Protein AF-A0A536NMA0-F1 (afdb_monomer_lite)

Secondary structure (DSSP, 8-state):
--HHHHHHHHHHHHHHHHHHHHH-BS-HHHHHHHHHHHTTSHHHHHHHHHHHHHSPBHHHHHHHHHHSS-TTSS--------TTTGGG---HHHHHHHHHT--HHHHHHHHHHHHHHHHHTT-TT---GGGGGSTTHHHHHHHHHHHHHHHHS-TTTTTT--HHHHHHHHHHHHHHHHHHTTS-TTHHHHHHHHHHHHHHHHHHHHHHHHHHHHHHHSTTPPPPP--HHHHHHHHHHHHHHHHHHHHHHHHHH---------------PPP------PPPPP-PPPPPSSSSEEEEEE-TT-TTTTT--EEEETTTEEEEE-S-S-SSS-EEEEEEETTSS-EEEEEEEPSTT----SEEEEEEEEEPTTTSSS-EEEEEETTB--SSEEEEEEEEEEEE-TT--EEEEEEEEEEEESS-TTSPEEEEEEEEE--

Sequence (435 aa):
MDQTLLLGLAALYVSPTVIVLVRRPTMPLLIITLDLLLGWTIAGWAAALVCSIAFPRRRDLRAQALTAADPIASPLATASGDPQSASFLRDPLTVGVLTFLGSAAYYLWWFWQFFKLARRERFPRARSFWWIFVPIYGLAVIYRNFEDLELRLSPQMRGRFSAKTALVLIIAGNLWAGFSARLAEPAAIGFYLIGGAFLGAAIYTVQGAANAYLHAAYPGRKAKSTSLGEVTALVAGMCILFLSVAGATLALNAPHRPVAVTTSTLKTPYPIRPTPTPTPLPSAGPFPVSGNGLRMTSEPGDFIGGGVPRTYDQSTATFRQVFGPVPPEGIDIELGTVQQEDDWDLEFVPPPGQRLHLGTYQIAVGTPLNQDGGAGLAIQGEGRGCDFVSGSFTITRLKFTPAGDLQAFDATFVQRCDYHPDAPALQGQLRFDKP

pLDDT: mean 73.88, std 16.54, range [29.56, 96.75]

Structure (mmCIF, N/CA/C/O backbone):
data_AF-A0A536NMA0-F1
#
_entry.id   AF-A0A536NMA0-F1
#
loop_
_atom_site.group_PDB
_atom_site.id
_atom_site.type_symbol
_atom_site.label_atom_id
_atom_site.label_alt_id
_atom_site.label_comp_id
_atom_site.label_asym_id
_atom_site.label_entity_id
_atom_site.label_seq_id
_atom_site.pdbx_PDB_ins_code
_atom_site.Cartn_x
_atom_site.Cartn_y
_atom_site.Cartn_z
_atom_site.occupancy
_atom_site.B_iso_or_equiv
_atom_site.auth_seq_id
_atom_site.auth_comp_id
_atom_site.auth_asym_id
_atom_site.auth_atom_id
_atom_site.pdbx_PDB_model_num
ATOM 1 N N . MET A 1 1 ? -15.412 1.711 -27.142 1.00 50.94 1 MET A N 1
ATOM 2 C CA . MET A 1 1 ? -16.032 2.351 -25.964 1.00 50.94 1 MET A CA 1
ATOM 3 C C . MET A 1 1 ? -15.023 2.203 -24.842 1.00 50.94 1 MET A C 1
ATOM 5 O O . MET A 1 1 ? -14.662 1.074 -24.547 1.00 50.94 1 MET A O 1
ATOM 9 N N . ASP A 1 2 ? -14.453 3.312 -24.375 1.00 67.62 2 ASP A N 1
ATOM 10 C CA . ASP A 1 2 ? -13.321 3.341 -23.435 1.00 67.62 2 ASP A CA 1
ATOM 11 C C . ASP A 1 2 ? -13.649 2.527 -22.165 1.00 67.62 2 ASP A C 1
ATOM 13 O O . ASP A 1 2 ? -14.754 2.651 -21.631 1.00 67.62 2 ASP A O 1
ATOM 17 N N . GLN A 1 3 ? -12.741 1.661 -21.698 1.00 59.84 3 GLN A N 1
ATOM 18 C CA . GLN A 1 3 ? -12.960 0.828 -20.502 1.00 59.84 3 GLN A CA 1
ATOM 19 C C . GLN A 1 3 ? -13.267 1.689 -19.273 1.00 59.84 3 GLN A C 1
ATOM 21 O O . GLN A 1 3 ? -14.062 1.297 -18.420 1.00 59.84 3 GLN A O 1
ATOM 26 N N . THR A 1 4 ? -12.705 2.896 -19.218 1.00 60.44 4 THR A N 1
ATOM 27 C CA . THR A 1 4 ? -12.995 3.885 -18.175 1.00 60.44 4 THR A CA 1
ATOM 28 C C . THR A 1 4 ? -14.437 4.392 -18.244 1.00 60.44 4 THR A C 1
ATOM 30 O O . THR A 1 4 ? -15.099 4.530 -17.215 1.00 60.44 4 THR A O 1
ATOM 33 N N . LEU A 1 5 ? -14.971 4.583 -19.453 1.00 59.34 5 LEU A N 1
ATOM 34 C CA . LEU A 1 5 ? -16.364 4.953 -19.692 1.00 59.34 5 LEU A CA 1
ATOM 35 C C . LEU A 1 5 ? -17.309 3.795 -19.344 1.00 59.34 5 LEU A C 1
ATOM 37 O O . LEU A 1 5 ? -18.373 4.017 -18.778 1.00 59.34 5 LEU A O 1
ATOM 41 N N . LEU A 1 6 ? -16.911 2.556 -19.640 1.00 65.19 6 LEU A N 1
ATOM 42 C CA . LEU A 1 6 ? -17.692 1.348 -19.360 1.00 65.19 6 LEU A CA 1
ATOM 43 C C . LEU A 1 6 ? -17.751 1.046 -17.854 1.00 65.19 6 LEU A C 1
ATOM 45 O O . LEU A 1 6 ? -18.826 0.773 -17.324 1.00 65.19 6 LEU A O 1
ATOM 49 N N . LEU A 1 7 ? -16.627 1.200 -17.146 1.00 66.25 7 LEU A N 1
ATOM 50 C CA . LEU A 1 7 ? -16.559 1.155 -15.683 1.00 66.25 7 LEU A CA 1
ATOM 51 C C . LEU A 1 7 ? -17.329 2.315 -15.043 1.00 66.25 7 LEU A C 1
ATOM 53 O O . LEU A 1 7 ? -18.027 2.108 -14.053 1.00 66.25 7 LEU A O 1
ATOM 57 N N . GLY A 1 8 ? -17.256 3.514 -15.625 1.00 67.38 8 GLY A N 1
ATOM 58 C CA . GLY A 1 8 ? -18.027 4.677 -15.186 1.00 67.38 8 GLY A CA 1
ATOM 59 C C . GLY A 1 8 ? -19.536 4.466 -15.324 1.00 67.38 8 GLY A C 1
ATOM 60 O O . GLY A 1 8 ? -20.281 4.724 -14.381 1.00 67.38 8 GLY A O 1
ATOM 61 N N . LEU A 1 9 ? -19.989 3.930 -16.460 1.00 68.25 9 LEU A N 1
ATOM 62 C CA . LEU A 1 9 ? -21.394 3.598 -16.712 1.00 68.25 9 LEU A CA 1
ATOM 63 C C . LEU A 1 9 ? -21.876 2.451 -15.818 1.00 68.25 9 LEU A C 1
ATOM 65 O O . LEU A 1 9 ? -22.973 2.538 -15.269 1.00 68.25 9 LEU A O 1
ATOM 69 N N . ALA A 1 10 ? -21.050 1.423 -15.599 1.00 66.50 10 ALA A N 1
ATOM 70 C CA . ALA A 1 10 ? -21.353 0.348 -14.660 1.00 66.50 10 ALA A CA 1
ATOM 71 C C . ALA A 1 10 ? -21.474 0.885 -13.225 1.00 66.50 10 ALA A C 1
ATOM 73 O O . ALA A 1 10 ? -22.466 0.617 -12.553 1.00 66.50 10 ALA A O 1
ATOM 74 N N . ALA A 1 11 ? -20.529 1.711 -12.767 1.00 65.56 11 ALA A N 1
ATOM 75 C CA . ALA A 1 11 ? -20.570 2.328 -11.442 1.00 65.56 11 ALA A CA 1
ATOM 76 C C . ALA A 1 11 ? -21.796 3.241 -11.256 1.00 65.56 11 ALA A C 1
ATOM 78 O O . ALA A 1 11 ? -22.423 3.226 -10.193 1.00 65.56 11 ALA A O 1
ATOM 79 N N . LEU A 1 12 ? -22.174 3.996 -12.292 1.00 67.88 12 LEU A N 1
ATOM 80 C CA . LEU A 1 12 ? -23.376 4.831 -12.292 1.00 67.88 12 LEU A CA 1
ATOM 81 C C . LEU A 1 12 ? -24.657 3.981 -12.235 1.00 67.88 12 LEU A C 1
ATOM 83 O O . LEU A 1 12 ? -25.586 4.323 -11.498 1.00 67.88 12 LEU A O 1
ATOM 87 N N . TYR A 1 13 ? -24.679 2.851 -12.947 1.00 70.50 13 TYR A N 1
ATOM 88 C CA . TYR A 1 13 ? -25.796 1.905 -12.976 1.00 70.50 13 TYR A CA 1
ATOM 89 C C . TYR A 1 13 ? -26.035 1.250 -11.610 1.00 70.50 13 TYR A C 1
ATOM 91 O O . TYR A 1 13 ? -27.168 1.213 -11.147 1.00 70.50 13 TYR A O 1
ATOM 99 N N . VAL A 1 14 ? -24.984 0.810 -10.902 1.00 67.94 14 VAL A N 1
ATOM 100 C CA . VAL A 1 14 ? -25.151 0.171 -9.577 1.00 67.94 14 VAL A CA 1
ATOM 101 C C . VAL A 1 14 ? -25.364 1.188 -8.444 1.00 67.94 14 VAL A C 1
ATOM 103 O O . VAL A 1 14 ? -25.678 0.808 -7.312 1.00 67.94 14 VAL A O 1
ATOM 106 N N . SER A 1 15 ? -25.199 2.489 -8.709 1.00 68.75 15 SER A N 1
ATOM 107 C CA . SER A 1 15 ? -25.247 3.529 -7.675 1.00 68.75 15 SER A CA 1
ATOM 108 C C . SER A 1 15 ? -26.549 3.559 -6.849 1.00 68.75 15 SER A C 1
ATOM 110 O O . SER A 1 15 ? -26.434 3.655 -5.622 1.00 68.75 15 SER A O 1
ATOM 112 N N . PRO A 1 16 ? -27.769 3.379 -7.404 1.00 64.44 16 PRO A N 1
ATOM 113 C CA . PRO A 1 16 ? -28.998 3.361 -6.604 1.00 64.44 16 PRO A CA 1
ATOM 114 C C . PRO A 1 16 ? -29.055 2.142 -5.678 1.00 64.44 16 PRO A C 1
ATOM 116 O O . PRO A 1 16 ? -29.380 2.271 -4.496 1.00 64.44 16 PRO A O 1
ATOM 119 N N . THR A 1 17 ? -28.645 0.971 -6.168 1.00 67.31 17 THR A N 1
ATOM 120 C CA . THR A 1 17 ? -28.539 -0.257 -5.369 1.00 67.31 17 THR A CA 1
ATOM 121 C C . THR A 1 17 ? -27.513 -0.116 -4.235 1.00 67.31 17 THR A C 1
ATOM 123 O O . THR A 1 17 ? -27.789 -0.493 -3.090 1.00 67.31 17 THR A O 1
ATOM 126 N N . VAL A 1 18 ? -26.360 0.510 -4.495 1.00 68.06 18 VAL A N 1
ATOM 127 C CA . VAL A 1 18 ? -25.359 0.828 -3.462 1.00 68.06 18 VAL A CA 1
ATOM 128 C C . VAL A 1 18 ? -25.929 1.807 -2.429 1.00 68.06 18 VAL A C 1
ATOM 130 O O . VAL A 1 18 ? -25.784 1.590 -1.223 1.00 68.06 18 VAL A O 1
ATOM 133 N N . ILE A 1 19 ? -26.649 2.844 -2.866 1.00 66.81 19 ILE A N 1
ATOM 134 C CA . ILE A 1 19 ? -27.315 3.804 -1.975 1.00 66.81 19 ILE A CA 1
ATOM 135 C C . ILE A 1 19 ? -28.362 3.101 -1.098 1.00 66.81 19 ILE A C 1
ATOM 137 O O . ILE A 1 19 ? -28.432 3.380 0.100 1.00 66.81 19 ILE A O 1
ATOM 141 N N . VAL A 1 20 ? -29.131 2.145 -1.628 1.00 67.19 20 VAL A N 1
ATOM 142 C CA . VAL A 1 20 ? -30.102 1.344 -0.858 1.00 67.19 20 VAL A CA 1
ATOM 143 C C . VAL A 1 20 ? -29.409 0.454 0.177 1.00 67.19 20 VAL A C 1
ATOM 145 O O . VAL A 1 20 ? -29.850 0.408 1.330 1.00 67.19 20 VAL A O 1
ATOM 148 N N . LEU A 1 21 ? -28.302 -0.204 -0.186 1.00 65.06 21 LEU A N 1
ATOM 149 C CA . LEU A 1 21 ? -27.505 -1.038 0.726 1.00 65.06 21 LEU A CA 1
ATOM 150 C C . LEU A 1 21 ? -26.920 -0.230 1.894 1.00 65.06 21 LEU A C 1
ATOM 152 O O . LEU A 1 21 ? -26.889 -0.710 3.035 1.00 65.06 21 LEU A O 1
ATOM 156 N N . VAL A 1 22 ? -26.503 1.007 1.620 1.00 66.62 22 VAL A N 1
ATOM 157 C CA . VAL A 1 22 ? -25.946 1.931 2.616 1.00 66.62 22 VAL A CA 1
ATOM 158 C C . VAL A 1 22 ? -27.047 2.565 3.469 1.00 66.62 22 VAL A C 1
ATOM 160 O O . VAL A 1 22 ? -26.927 2.623 4.694 1.00 66.62 22 VAL A O 1
ATOM 163 N N . ARG A 1 23 ? -28.143 3.021 2.854 1.00 69.31 23 ARG A N 1
ATOM 164 C CA . ARG A 1 23 ? -29.204 3.788 3.525 1.00 69.31 23 ARG A CA 1
ATOM 165 C C . ARG A 1 23 ? -30.223 2.911 4.259 1.00 69.31 23 ARG A C 1
ATOM 167 O O . ARG A 1 23 ? -30.818 3.373 5.232 1.00 69.31 23 ARG A O 1
ATOM 174 N N . ARG A 1 24 ? -30.410 1.660 3.823 1.00 62.91 24 ARG A N 1
ATOM 175 C CA . ARG A 1 24 ? -31.355 0.666 4.374 1.00 62.91 24 ARG A CA 1
ATOM 176 C C . ARG A 1 24 ? -32.782 1.214 4.592 1.00 62.91 24 ARG A C 1
ATOM 178 O O . ARG A 1 24 ? -33.235 1.317 5.742 1.00 62.91 24 ARG A O 1
ATOM 185 N N . PRO A 1 25 ? -33.502 1.564 3.510 1.00 67.88 25 PRO A N 1
ATOM 186 C CA . PRO A 1 25 ? -34.903 1.984 3.581 1.00 67.88 25 PRO A CA 1
ATOM 187 C C . PRO A 1 25 ? -35.823 0.847 4.066 1.00 67.88 25 PRO A C 1
ATOM 189 O O . PRO A 1 25 ? -35.421 -0.316 4.172 1.00 67.88 25 PRO A O 1
ATOM 192 N N . THR A 1 26 ? -37.069 1.169 4.412 1.00 65.44 26 THR A N 1
ATOM 193 C CA . THR A 1 26 ? -38.052 0.198 4.931 1.00 65.44 26 THR A CA 1
ATOM 194 C C . THR A 1 26 ? -38.395 -0.915 3.938 1.00 65.44 26 THR A C 1
ATOM 196 O O . THR A 1 26 ? -38.479 -2.073 4.358 1.00 65.44 26 THR A O 1
ATOM 199 N N . MET A 1 27 ? -38.479 -0.596 2.642 1.00 64.75 27 MET A N 1
ATOM 200 C CA . MET A 1 27 ? -38.862 -1.501 1.544 1.00 64.75 27 MET A CA 1
ATOM 201 C C . MET A 1 27 ? -37.699 -1.737 0.548 1.00 64.75 27 MET A C 1
ATOM 203 O O . MET A 1 27 ? -37.787 -1.320 -0.604 1.00 64.75 27 MET A O 1
ATOM 207 N N . PRO A 1 28 ? -36.580 -2.374 0.948 1.00 64.56 28 PRO A N 1
ATOM 208 C CA . PRO A 1 28 ? -35.392 -2.477 0.094 1.00 64.56 28 PRO A CA 1
ATOM 209 C C . PRO A 1 28 ? -35.600 -3.403 -1.113 1.00 64.56 28 PRO A C 1
ATOM 211 O O . PRO A 1 28 ? -35.050 -3.140 -2.175 1.00 64.56 28 PRO A O 1
ATOM 214 N N . LEU A 1 29 ? -36.422 -4.450 -0.970 1.00 73.25 29 LEU A N 1
ATOM 215 C CA . LEU A 1 29 ? -36.702 -5.406 -2.044 1.00 73.25 29 LEU A CA 1
ATOM 216 C C . LEU A 1 29 ? -37.428 -4.745 -3.216 1.00 73.25 29 LEU A C 1
ATOM 218 O O . LEU A 1 29 ? -37.015 -4.935 -4.347 1.00 73.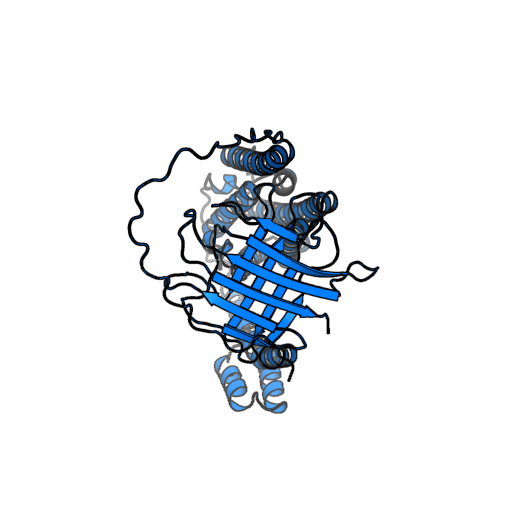25 29 LEU A O 1
ATOM 222 N N . LEU A 1 30 ? -38.426 -3.896 -2.952 1.00 70.94 30 LEU A N 1
ATOM 223 C CA . LEU A 1 30 ? -39.168 -3.191 -3.999 1.00 70.94 30 LEU A CA 1
ATOM 224 C C . LEU A 1 30 ? -38.257 -2.287 -4.841 1.00 70.94 30 LEU A C 1
ATOM 226 O O . LEU A 1 30 ? -38.409 -2.238 -6.054 1.00 70.94 30 LEU A O 1
ATOM 230 N N . ILE A 1 31 ? -37.284 -1.618 -4.215 1.00 63.75 31 ILE A N 1
ATOM 231 C CA . ILE A 1 31 ? -36.343 -0.737 -4.920 1.00 63.75 31 ILE A CA 1
ATOM 232 C C . ILE A 1 31 ? -35.350 -1.558 -5.749 1.00 63.75 31 ILE A C 1
ATOM 234 O O . ILE A 1 31 ? -35.090 -1.204 -6.890 1.00 63.75 31 ILE A O 1
ATOM 238 N N . ILE A 1 32 ? -34.852 -2.678 -5.213 1.00 67.25 32 ILE A N 1
ATOM 239 C CA . ILE A 1 32 ? -33.961 -3.597 -5.941 1.00 67.25 32 ILE A CA 1
ATOM 240 C C . ILE A 1 32 ? -34.687 -4.219 -7.144 1.00 67.25 32 ILE A C 1
ATOM 242 O O . ILE A 1 32 ? -34.118 -4.318 -8.225 1.00 67.25 32 ILE A O 1
ATOM 246 N N . THR A 1 33 ? -35.955 -4.605 -6.986 1.00 69.56 33 THR A N 1
ATOM 247 C CA . THR A 1 33 ? -36.774 -5.143 -8.081 1.00 69.56 33 THR A CA 1
ATOM 248 C C . THR A 1 33 ? -37.081 -4.080 -9.139 1.00 69.56 33 THR A C 1
ATOM 250 O O . THR A 1 33 ? -37.047 -4.384 -10.328 1.00 69.56 33 THR A O 1
ATOM 253 N N . LEU A 1 34 ? -37.328 -2.830 -8.734 1.00 65.25 34 LEU A N 1
ATOM 254 C CA . LEU A 1 34 ? -37.527 -1.707 -9.656 1.00 65.25 34 LEU A CA 1
ATOM 255 C C . LEU A 1 34 ? -36.253 -1.407 -10.468 1.00 65.25 34 LEU A C 1
ATOM 257 O O . LEU A 1 34 ? -36.335 -1.198 -11.675 1.00 65.25 34 LEU A O 1
ATOM 261 N N . ASP A 1 35 ? -35.086 -1.446 -9.819 1.00 62.12 35 ASP A N 1
ATOM 262 C CA . ASP A 1 35 ? -33.768 -1.224 -10.435 1.00 62.12 35 ASP A CA 1
ATOM 263 C C . ASP A 1 35 ? -33.412 -2.352 -11.423 1.00 62.12 35 ASP A C 1
ATOM 265 O O . ASP A 1 35 ? -32.975 -2.095 -12.540 1.00 62.12 35 ASP A O 1
ATOM 269 N N . LEU A 1 36 ? -33.705 -3.610 -11.076 1.00 67.88 36 LEU A N 1
ATOM 270 C CA . LEU A 1 36 ? -33.492 -4.767 -11.958 1.00 67.88 36 LEU A CA 1
ATOM 271 C C . LEU A 1 36 ? -34.402 -4.777 -13.196 1.00 67.88 36 LEU A C 1
ATOM 273 O O . LEU A 1 36 ? -33.966 -5.207 -14.260 1.00 67.88 36 LEU A O 1
ATOM 277 N N . LEU A 1 37 ? -35.659 -4.337 -13.070 1.00 66.00 37 LEU A N 1
ATOM 278 C CA . LEU A 1 37 ? -36.638 -4.402 -14.164 1.00 66.00 37 LEU A CA 1
ATOM 279 C C . LEU A 1 37 ? -36.625 -3.164 -15.070 1.00 66.00 37 LEU A C 1
ATOM 281 O O . LEU A 1 37 ? -36.887 -3.279 -16.268 1.00 66.00 37 LEU A O 1
ATOM 285 N N . LEU A 1 38 ? -36.344 -1.980 -14.516 1.00 65.75 38 LEU A N 1
ATOM 286 C CA . LEU A 1 38 ? -36.470 -0.691 -15.210 1.00 65.75 38 LEU A CA 1
ATOM 287 C C . LEU A 1 38 ? -35.195 0.169 -15.156 1.00 65.75 38 LEU A C 1
ATOM 289 O O . LEU A 1 38 ? -35.182 1.235 -15.772 1.00 65.75 38 LEU A O 1
ATOM 293 N N . GLY A 1 39 ? -34.121 -0.262 -14.481 1.00 58.22 39 GLY A N 1
ATOM 294 C CA . GLY A 1 39 ? -32.878 0.513 -14.300 1.00 58.22 39 GLY A CA 1
ATOM 295 C C . GLY A 1 39 ? -32.086 0.783 -15.583 1.00 58.22 39 GLY A C 1
ATOM 296 O O . GLY A 1 39 ? -31.244 1.675 -15.622 1.00 58.22 39 GLY A O 1
ATOM 297 N N . TRP A 1 40 ? -32.411 0.080 -16.670 1.00 54.75 40 TRP A N 1
ATOM 298 C CA . TRP A 1 40 ? -31.936 0.360 -18.029 1.00 54.75 40 TRP A CA 1
ATOM 299 C C . TRP A 1 40 ? -32.635 1.570 -18.683 1.00 54.75 40 TRP A C 1
ATOM 301 O O . TRP A 1 40 ? -32.259 1.984 -19.778 1.00 54.75 40 TRP A O 1
ATOM 311 N N . THR A 1 41 ? -33.626 2.173 -18.012 1.00 70.50 41 THR A N 1
ATOM 312 C CA . THR A 1 41 ? -34.307 3.404 -18.438 1.00 70.50 41 THR A CA 1
ATOM 313 C C . THR A 1 41 ? -34.049 4.544 -17.450 1.00 70.50 41 THR A C 1
ATOM 315 O O . THR A 1 41 ? -34.066 4.351 -16.234 1.00 70.50 41 THR A O 1
ATOM 318 N N . ILE A 1 42 ? -33.880 5.769 -17.962 1.00 58.91 42 ILE A N 1
ATOM 319 C CA . ILE A 1 42 ? -33.673 6.974 -17.131 1.00 58.91 42 ILE A CA 1
ATOM 320 C C . ILE A 1 42 ? -34.853 7.187 -16.163 1.00 58.91 42 ILE A C 1
ATOM 322 O O . ILE A 1 42 ? -34.659 7.596 -15.019 1.00 58.91 42 ILE A O 1
ATOM 326 N N . ALA A 1 43 ? -36.075 6.852 -16.593 1.00 57.56 43 ALA A N 1
ATOM 327 C CA . ALA A 1 43 ? -37.277 6.942 -15.767 1.00 57.56 43 ALA A CA 1
ATOM 328 C C . ALA A 1 43 ? -37.276 5.933 -14.602 1.00 57.56 43 ALA A C 1
ATOM 330 O O . ALA A 1 43 ? -37.617 6.300 -13.478 1.00 57.56 43 ALA A O 1
ATOM 331 N N . GLY A 1 44 ? -36.849 4.687 -14.842 1.00 60.78 44 GLY A N 1
ATOM 332 C CA . GLY A 1 44 ? -36.711 3.667 -13.798 1.00 60.78 44 GLY A CA 1
ATOM 333 C C . GLY A 1 44 ? -35.617 3.996 -12.787 1.00 60.78 44 GLY A C 1
ATOM 334 O O . GLY A 1 44 ? -35.839 3.884 -11.581 1.00 60.78 44 GLY A O 1
ATOM 335 N N . TRP A 1 45 ? -34.481 4.505 -13.271 1.00 64.88 45 TRP A N 1
ATOM 336 C CA . TRP A 1 45 ? -33.378 4.977 -12.433 1.00 64.88 45 TRP A CA 1
ATOM 337 C C . TRP A 1 45 ? -33.810 6.139 -11.521 1.00 64.88 45 TRP A C 1
ATOM 339 O O . TRP A 1 45 ? -33.587 6.110 -10.308 1.00 64.88 45 TRP A O 1
ATOM 349 N N . ALA A 1 46 ? -34.512 7.135 -12.074 1.00 67.12 46 ALA A N 1
ATOM 350 C CA . ALA A 1 46 ? -35.030 8.266 -11.305 1.00 67.12 46 ALA A CA 1
ATOM 351 C C . ALA A 1 46 ? -36.075 7.830 -10.263 1.00 67.12 46 ALA A C 1
ATOM 353 O O . ALA A 1 46 ? -36.031 8.286 -9.119 1.00 67.12 46 ALA A O 1
ATOM 354 N N . ALA A 1 47 ? -36.976 6.907 -10.617 1.00 65.69 47 ALA A N 1
ATOM 355 C CA . ALA A 1 47 ? -37.971 6.368 -9.694 1.00 65.69 47 ALA A CA 1
ATOM 356 C C . ALA A 1 47 ? -37.324 5.596 -8.528 1.00 65.69 47 ALA A C 1
ATOM 358 O O . ALA A 1 47 ? -37.695 5.811 -7.372 1.00 65.69 47 ALA A O 1
ATOM 359 N N . ALA A 1 48 ? -36.309 4.766 -8.795 1.00 64.00 48 ALA A N 1
ATOM 360 C CA . ALA A 1 48 ? -35.570 4.036 -7.762 1.00 64.00 48 ALA A CA 1
ATOM 361 C C . ALA A 1 48 ? -34.831 4.987 -6.804 1.00 64.00 48 ALA A C 1
ATOM 363 O O . ALA A 1 48 ? -34.877 4.806 -5.580 1.00 64.00 48 ALA A O 1
ATOM 364 N N . LEU A 1 49 ? -34.220 6.049 -7.340 1.00 65.81 49 LEU A N 1
ATOM 365 C CA . LEU A 1 49 ? -33.543 7.073 -6.549 1.00 65.81 49 LEU A CA 1
ATOM 366 C C . LEU A 1 49 ? -34.534 7.831 -5.651 1.00 65.81 49 LEU A C 1
ATOM 368 O O . LEU A 1 49 ? -34.308 7.936 -4.442 1.00 65.81 49 LEU A O 1
ATOM 372 N N . VAL A 1 50 ? -35.657 8.293 -6.211 1.00 71.38 50 VAL A N 1
ATOM 373 C CA . VAL A 1 50 ? -36.714 8.999 -5.468 1.00 71.38 50 VAL A CA 1
ATOM 374 C C . VAL A 1 50 ? -37.298 8.106 -4.376 1.00 71.38 50 VAL A C 1
ATOM 376 O O . VAL A 1 50 ? -37.388 8.539 -3.229 1.00 71.38 50 VAL A O 1
ATOM 379 N N . CYS A 1 51 ? -37.594 6.838 -4.668 1.00 62.38 51 CYS A N 1
ATOM 380 C CA . CYS A 1 51 ? -38.055 5.874 -3.668 1.00 62.38 51 CYS A CA 1
ATOM 381 C C . CYS A 1 51 ? -37.017 5.644 -2.557 1.00 62.38 51 CYS A C 1
ATOM 383 O O . CYS A 1 51 ? -37.370 5.634 -1.376 1.00 62.38 51 CYS A O 1
ATOM 385 N N . SER A 1 52 ? -35.725 5.535 -2.889 1.00 63.53 52 SER A N 1
ATOM 386 C CA . SER A 1 52 ? -34.654 5.393 -1.887 1.00 63.53 52 SER A CA 1
ATOM 387 C C . SER A 1 52 ? -34.561 6.596 -0.939 1.00 63.53 52 SER A C 1
ATOM 389 O O . SER A 1 52 ? -34.138 6.456 0.216 1.00 63.53 52 SER A O 1
ATOM 391 N N . ILE A 1 53 ? -34.976 7.774 -1.418 1.00 68.31 53 ILE A N 1
ATOM 392 C CA . ILE A 1 53 ? -34.952 9.024 -0.665 1.00 68.31 53 ILE A CA 1
ATOM 393 C C . ILE A 1 53 ? -36.238 9.246 0.128 1.00 68.31 53 ILE A C 1
ATOM 395 O O . ILE A 1 53 ? -36.155 9.701 1.270 1.00 68.31 53 ILE A O 1
ATOM 399 N N . ALA A 1 54 ? -37.384 8.894 -0.444 1.00 69.31 54 ALA A N 1
ATOM 400 C CA . ALA A 1 54 ? -38.699 9.099 0.145 1.00 69.31 54 ALA A CA 1
ATOM 401 C C . ALA A 1 54 ? -39.017 8.091 1.259 1.00 69.31 54 ALA A C 1
ATOM 403 O O . ALA A 1 54 ? -39.694 8.445 2.224 1.00 69.31 54 ALA A O 1
ATOM 404 N N . PHE A 1 55 ? -38.517 6.850 1.178 1.00 67.19 55 PHE A N 1
ATOM 405 C CA . PHE A 1 55 ? -38.799 5.867 2.221 1.00 67.19 55 PHE A CA 1
ATOM 406 C C . PHE A 1 55 ? -38.024 6.169 3.521 1.00 67.19 55 PHE A C 1
ATOM 408 O O . PHE A 1 55 ? -36.796 6.350 3.491 1.00 67.19 55 PHE A O 1
ATOM 415 N N . PRO A 1 56 ? -38.710 6.192 4.683 1.00 60.88 56 PRO A N 1
ATOM 416 C CA . PRO A 1 56 ? -38.079 6.452 5.972 1.00 60.88 56 PRO A CA 1
ATOM 417 C C . PRO A 1 56 ? -37.036 5.378 6.291 1.00 60.88 56 PRO A C 1
ATOM 419 O O . PRO A 1 56 ? -37.148 4.215 5.886 1.00 60.88 56 PRO A O 1
ATOM 422 N N . ARG A 1 57 ? -35.971 5.759 7.003 1.00 65.75 57 ARG A N 1
ATOM 423 C CA . ARG A 1 57 ? -34.891 4.818 7.314 1.00 65.75 57 ARG A CA 1
ATOM 424 C C . ARG A 1 57 ? -35.367 3.882 8.413 1.00 65.75 57 ARG A C 1
ATOM 426 O O . ARG A 1 57 ? -35.948 4.318 9.405 1.00 65.75 57 ARG A O 1
ATOM 433 N N . ARG A 1 58 ? -35.007 2.597 8.323 1.00 59.03 58 ARG A N 1
ATOM 434 C CA . ARG A 1 58 ? -35.238 1.643 9.428 1.00 59.03 58 ARG A CA 1
ATOM 435 C C . ARG A 1 58 ? -34.607 2.114 10.751 1.00 59.03 58 ARG A C 1
ATOM 437 O O . ARG A 1 58 ? -35.057 1.711 11.816 1.00 59.03 58 ARG A O 1
ATOM 444 N N . ARG A 1 59 ? -33.583 2.978 10.677 1.00 51.38 59 ARG A N 1
ATOM 445 C CA . ARG A 1 59 ? -32.933 3.667 11.805 1.00 51.38 59 ARG A CA 1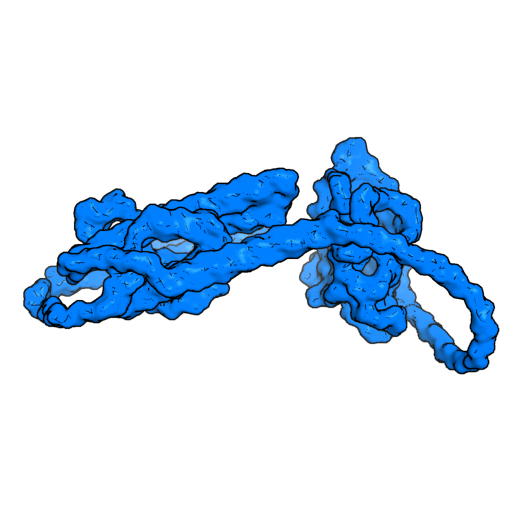
ATOM 446 C C . ARG A 1 59 ? -33.868 4.640 12.533 1.00 51.38 59 ARG A C 1
ATOM 448 O O . ARG A 1 59 ? -33.817 4.682 13.755 1.00 51.38 59 ARG A O 1
ATOM 455 N N . ASP A 1 60 ? -34.723 5.357 11.810 1.00 60.94 60 ASP A N 1
ATOM 456 C CA . ASP A 1 60 ? -35.565 6.424 12.366 1.00 60.94 60 ASP A CA 1
ATOM 457 C C . ASP A 1 60 ? -36.781 5.831 13.095 1.00 60.94 60 ASP A C 1
ATOM 459 O O . ASP A 1 60 ? -37.077 6.216 14.222 1.00 60.94 60 ASP A O 1
ATOM 463 N N . LEU A 1 61 ? -37.392 4.784 12.526 1.00 57.97 61 LEU A N 1
ATOM 464 C CA . LEU A 1 61 ? -38.467 4.016 13.177 1.00 57.97 61 LEU A CA 1
ATOM 465 C C . LEU A 1 61 ? -37.982 3.294 14.442 1.00 57.97 61 LEU A C 1
ATOM 467 O O . LEU A 1 61 ? -38.701 3.191 15.431 1.00 57.97 61 LEU A O 1
ATOM 471 N N . ARG A 1 62 ? -36.734 2.808 14.431 1.00 52.91 62 ARG A N 1
ATOM 472 C CA . ARG A 1 62 ? -36.125 2.144 15.590 1.00 52.91 62 ARG A CA 1
ATOM 473 C C . ARG A 1 62 ? -35.697 3.147 16.662 1.00 52.91 62 ARG A C 1
ATOM 475 O O . ARG A 1 62 ? -35.796 2.825 17.837 1.00 52.91 62 ARG A O 1
ATOM 482 N N . ALA A 1 63 ? -35.267 4.348 16.271 1.00 51.44 63 ALA A N 1
ATOM 483 C CA . ALA A 1 63 ? -35.010 5.448 17.197 1.00 51.44 63 ALA A CA 1
ATOM 484 C C . ALA A 1 63 ? -36.303 5.902 17.889 1.00 51.44 63 ALA A C 1
ATOM 486 O O . ALA A 1 63 ? -36.305 6.023 19.106 1.00 51.44 63 ALA A O 1
ATOM 487 N N . GLN A 1 64 ? -37.407 6.035 17.145 1.00 55.81 64 GLN A N 1
ATOM 488 C CA . GLN A 1 64 ? -38.728 6.350 17.703 1.00 55.81 64 GLN A CA 1
ATOM 489 C C . GLN A 1 64 ? -39.244 5.256 18.653 1.00 55.81 64 GLN A C 1
ATOM 491 O O . GLN A 1 64 ? -39.759 5.566 19.725 1.00 55.81 64 GLN A O 1
ATOM 496 N N . ALA A 1 65 ? -39.040 3.978 18.312 1.00 54.81 65 ALA A N 1
ATOM 497 C CA . ALA A 1 65 ? -39.391 2.855 19.184 1.00 54.81 65 ALA A CA 1
ATOM 498 C C . ALA A 1 65 ? -38.530 2.785 20.462 1.00 54.81 65 ALA A C 1
ATOM 500 O O . ALA A 1 65 ? -39.020 2.379 21.510 1.00 54.81 65 ALA A O 1
ATOM 501 N N . LEU A 1 66 ? -37.258 3.196 20.392 1.00 54.28 66 LEU A N 1
ATOM 502 C CA . LEU A 1 66 ? -36.345 3.242 21.541 1.00 54.28 66 LEU A CA 1
ATOM 503 C C . LEU A 1 66 ? -36.573 4.468 22.434 1.00 54.28 66 LEU A C 1
ATOM 505 O O . LEU A 1 66 ? -36.328 4.380 23.627 1.00 54.28 66 LEU A O 1
ATOM 509 N N . THR A 1 67 ? -37.056 5.589 21.890 1.00 54.97 67 THR A N 1
ATOM 510 C CA . THR A 1 67 ? -37.486 6.750 22.688 1.00 54.97 67 THR A CA 1
ATOM 511 C C . THR A 1 67 ? -38.853 6.551 23.339 1.00 54.97 67 THR A C 1
ATOM 513 O O . THR A 1 67 ? -39.138 7.194 24.341 1.00 54.97 67 THR A O 1
ATOM 516 N N . ALA A 1 68 ? -39.696 5.677 22.778 1.00 51.25 68 ALA A N 1
ATOM 517 C CA . ALA A 1 68 ? -40.990 5.302 23.351 1.00 51.25 68 ALA A CA 1
ATOM 518 C C . ALA A 1 68 ? -40.881 4.223 24.448 1.00 51.25 68 ALA A C 1
ATOM 520 O O . ALA A 1 68 ? -41.843 3.998 25.178 1.00 51.25 68 ALA A O 1
ATOM 521 N N . ALA A 1 69 ? -39.729 3.554 24.568 1.00 49.97 69 ALA A N 1
ATOM 522 C CA . ALA A 1 69 ? -39.436 2.621 25.648 1.00 49.97 69 ALA A CA 1
ATOM 523 C C . ALA A 1 69 ? -38.752 3.373 26.805 1.00 49.97 69 ALA A C 1
ATOM 525 O O . ALA A 1 69 ? -37.671 3.933 26.636 1.00 49.97 69 ALA A O 1
ATOM 526 N N . ASP A 1 70 ? -39.407 3.401 27.964 1.00 41.72 70 ASP A N 1
ATOM 527 C CA . ASP A 1 70 ? -39.035 4.174 29.157 1.00 41.72 70 ASP A CA 1
ATOM 528 C C . ASP A 1 70 ? -37.546 4.016 29.576 1.00 41.72 70 ASP A C 1
ATOM 530 O O . ASP A 1 70 ? -37.078 2.882 29.731 1.00 41.72 70 ASP A O 1
ATOM 534 N N . PRO A 1 71 ? -36.777 5.097 29.845 1.00 51.06 71 PRO A N 1
ATOM 535 C CA . PRO A 1 71 ? -35.331 5.004 30.100 1.00 51.06 71 PRO A CA 1
ATOM 536 C C . PRO A 1 71 ? -34.937 4.504 31.501 1.00 51.06 71 PRO A C 1
ATOM 538 O O . PRO A 1 71 ? -33.747 4.435 31.805 1.00 51.06 71 PRO A O 1
ATOM 541 N N . ILE A 1 72 ? -35.890 4.199 32.385 1.00 48.19 72 ILE A N 1
ATOM 542 C CA . ILE A 1 72 ? -35.603 3.988 33.818 1.00 48.19 72 ILE A CA 1
ATOM 543 C C . ILE A 1 72 ? -35.367 2.504 34.171 1.00 48.19 72 ILE A C 1
ATOM 545 O O . ILE A 1 72 ? -34.824 2.198 35.229 1.00 48.19 72 ILE A O 1
ATOM 549 N N . ALA A 1 73 ? -35.661 1.556 33.276 1.00 42.22 73 ALA A N 1
ATOM 550 C CA . ALA A 1 73 ? -35.595 0.120 33.580 1.00 42.22 73 ALA A CA 1
ATOM 551 C C . ALA A 1 73 ? -34.421 -0.624 32.912 1.00 42.22 73 ALA A C 1
ATOM 553 O O . ALA A 1 73 ? -34.568 -1.741 32.417 1.00 42.22 73 ALA A O 1
ATOM 554 N N . SER A 1 74 ? -33.225 -0.042 32.898 1.00 39.19 74 SER A N 1
ATOM 555 C CA . SER A 1 74 ? -32.000 -0.838 32.764 1.00 39.19 74 SER A CA 1
ATOM 556 C C . SER A 1 74 ? -31.040 -0.418 33.862 1.00 39.19 74 SER A C 1
ATOM 558 O O . SER A 1 74 ? -30.581 0.725 33.841 1.00 39.19 74 SER A O 1
ATOM 560 N N . PRO A 1 75 ? -30.745 -1.291 34.842 1.00 42.53 75 PRO A N 1
ATOM 561 C CA . PRO A 1 75 ? -29.796 -0.942 35.875 1.00 42.53 75 PRO A CA 1
ATOM 562 C C . PRO A 1 75 ? -28.461 -0.686 35.180 1.00 42.53 75 PRO A C 1
ATOM 564 O O . PRO A 1 75 ? -27.911 -1.574 34.523 1.00 42.53 75 PRO A O 1
ATOM 567 N N . LEU A 1 76 ? -27.971 0.552 35.301 1.00 45.25 76 LEU A N 1
ATOM 568 C CA . LEU A 1 76 ? -26.555 0.878 35.194 1.00 45.25 76 LEU A CA 1
ATOM 569 C C . LEU A 1 76 ? -25.810 -0.248 35.900 1.00 45.25 76 LEU A C 1
ATOM 571 O O . LEU A 1 76 ? -25.939 -0.391 37.116 1.00 45.25 76 LEU A O 1
ATOM 575 N N . ALA A 1 77 ? -25.143 -1.093 35.110 1.00 41.72 77 ALA A N 1
ATOM 576 C CA . ALA A 1 77 ? -24.399 -2.227 35.618 1.00 41.72 77 ALA A CA 1
ATOM 577 C C . ALA A 1 77 ? -23.550 -1.723 36.782 1.00 41.72 77 ALA A C 1
ATOM 579 O O . ALA A 1 77 ? -22.735 -0.810 36.633 1.00 41.72 77 ALA A O 1
ATOM 580 N N . THR A 1 78 ? -23.850 -2.269 37.952 1.00 40.47 78 THR A N 1
ATOM 581 C CA . THR A 1 78 ? -23.203 -1.968 39.212 1.00 40.47 78 THR A CA 1
ATOM 582 C C . THR A 1 78 ? -21.695 -1.971 39.013 1.00 40.47 78 THR A C 1
ATOM 584 O O . THR A 1 78 ? -21.098 -2.911 38.488 1.00 40.47 78 THR A O 1
ATOM 587 N N . ALA A 1 79 ? -21.093 -0.853 39.398 1.00 47.31 79 ALA A N 1
ATOM 588 C CA . ALA A 1 79 ? -19.673 -0.608 39.332 1.00 47.31 79 ALA A CA 1
ATOM 589 C C . ALA A 1 79 ? -18.885 -1.676 40.110 1.00 47.31 79 ALA A C 1
ATOM 591 O O . ALA A 1 79 ? -18.827 -1.663 41.335 1.00 47.31 79 ALA A O 1
ATOM 592 N N . SER A 1 80 ? -18.183 -2.536 39.377 1.00 41.22 80 SER A N 1
ATOM 593 C CA . SER A 1 80 ? -16.890 -3.078 39.791 1.00 41.22 80 SER A CA 1
ATOM 594 C C . SER A 1 80 ? -15.924 -2.852 38.628 1.00 41.22 80 SER A C 1
ATOM 596 O O . SER A 1 80 ? -15.942 -3.577 37.635 1.00 41.22 80 SER A O 1
ATOM 598 N N . GLY A 1 81 ? -15.158 -1.761 38.693 1.00 49.62 81 GLY A N 1
ATOM 599 C CA . GLY A 1 81 ? -14.323 -1.295 37.588 1.00 49.62 81 GLY A CA 1
ATOM 600 C C . GLY A 1 81 ? -13.214 -2.281 37.229 1.00 49.62 81 GLY A C 1
ATOM 601 O O . GLY A 1 81 ? -12.261 -2.430 37.994 1.00 49.62 81 GLY A O 1
ATOM 602 N N . ASP A 1 82 ? -13.298 -2.871 36.035 1.00 51.91 82 ASP A N 1
ATOM 603 C CA . ASP A 1 82 ? -12.253 -3.718 35.456 1.00 51.91 82 ASP A CA 1
ATOM 604 C C . ASP A 1 82 ? -10.898 -2.968 35.478 1.00 51.91 82 ASP A C 1
ATOM 606 O O . ASP A 1 82 ? -10.770 -1.886 34.888 1.00 51.91 82 ASP A O 1
ATOM 610 N N . PRO A 1 83 ? -9.860 -3.479 36.167 1.00 55.09 83 PRO A N 1
ATOM 611 C CA . PRO A 1 83 ? -8.529 -2.873 36.148 1.00 55.09 83 PRO A CA 1
ATOM 612 C C . PRO A 1 83 ? -7.941 -2.789 34.729 1.00 55.09 83 PRO A C 1
ATOM 614 O O . PRO A 1 83 ? -7.032 -1.995 34.479 1.00 55.09 83 PRO A O 1
ATOM 617 N N . GLN A 1 84 ? -8.468 -3.560 33.771 1.00 57.66 84 GLN A N 1
ATOM 618 C CA . GLN A 1 84 ? -7.981 -3.576 32.400 1.00 57.66 84 GLN A CA 1
ATOM 619 C C . GLN A 1 84 ? -8.608 -2.513 31.484 1.00 57.66 84 GLN A C 1
ATOM 621 O O . GLN A 1 84 ? -8.004 -2.227 30.451 1.00 57.66 84 GLN A O 1
ATOM 626 N N . SER A 1 85 ? -9.739 -1.876 31.805 1.00 53.84 85 SER A N 1
ATOM 627 C CA . SER A 1 85 ? -10.229 -0.713 31.030 1.00 53.84 85 SER A CA 1
ATOM 628 C C . SER A 1 85 ? -9.403 0.550 31.314 1.00 53.84 85 SER A C 1
ATOM 630 O O . SER A 1 85 ? -9.152 1.343 30.409 1.00 53.84 85 SER A O 1
ATOM 632 N N . ALA A 1 86 ? -8.817 0.654 32.513 1.00 57.16 86 ALA A N 1
ATOM 633 C CA . ALA A 1 86 ? -7.808 1.668 32.840 1.00 57.16 86 ALA A CA 1
ATOM 634 C C . ALA A 1 86 ? -6.503 1.513 32.031 1.00 57.16 86 ALA A C 1
ATOM 636 O O . ALA A 1 86 ? -5.738 2.465 31.906 1.00 57.16 86 ALA A O 1
ATOM 637 N N . SER A 1 87 ? -6.248 0.338 31.439 1.00 64.25 87 SER A N 1
ATOM 638 C CA . SER A 1 87 ? -5.044 0.106 30.625 1.00 64.25 87 SER A CA 1
ATOM 639 C C . SER A 1 87 ? -5.033 0.863 29.291 1.00 64.25 87 SER A C 1
ATOM 641 O O . SER A 1 87 ? -3.987 0.903 28.642 1.00 64.25 87 SER A O 1
ATOM 643 N N . PHE A 1 88 ? -6.167 1.451 28.880 1.00 80.62 88 PHE A N 1
ATOM 644 C CA . PHE A 1 88 ? -6.268 2.242 27.651 1.00 80.62 88 PHE A CA 1
ATOM 645 C C . PHE A 1 88 ? -6.130 3.760 27.862 1.00 80.62 88 PHE A C 1
ATOM 647 O O . PHE A 1 88 ? -5.823 4.467 26.904 1.00 80.62 88 PHE A O 1
ATOM 654 N N . LEU A 1 89 ? -6.313 4.263 29.092 1.00 82.56 89 LEU A N 1
ATOM 655 C CA . LEU A 1 89 ? -6.150 5.687 29.409 1.00 82.56 89 LEU A CA 1
ATOM 656 C C . LEU A 1 89 ? -4.674 6.089 29.287 1.00 82.56 89 LEU A C 1
ATOM 658 O O . LEU A 1 89 ? -3.853 5.703 30.124 1.00 82.56 89 LEU A O 1
ATOM 662 N N . ARG A 1 90 ? -4.357 6.876 28.255 1.00 84.94 90 ARG A N 1
ATOM 663 C CA . ARG A 1 90 ? -3.007 7.361 27.921 1.00 84.94 90 ARG A CA 1
ATOM 664 C C . ARG A 1 90 ? -3.033 8.835 27.555 1.00 84.94 90 ARG A C 1
ATOM 666 O O . ARG A 1 90 ? -4.062 9.326 27.106 1.00 84.94 90 ARG A O 1
ATOM 673 N N . ASP A 1 91 ? -1.907 9.522 27.695 1.00 84.56 91 ASP A N 1
ATOM 674 C CA . ASP A 1 91 ? -1.774 10.896 27.212 1.00 84.56 91 ASP A CA 1
ATOM 675 C C . ASP A 1 91 ? -1.871 10.951 25.667 1.00 84.56 91 ASP A C 1
ATOM 677 O O . ASP A 1 91 ? -1.068 10.302 24.991 1.00 84.56 91 ASP A O 1
ATOM 681 N N . PRO A 1 92 ? -2.831 11.694 25.078 1.00 88.38 92 PRO A N 1
ATOM 682 C CA . PRO A 1 92 ? -3.010 11.739 23.628 1.00 88.38 92 PRO A CA 1
ATOM 683 C C . PRO A 1 92 ? -1.789 12.263 22.873 1.00 88.38 92 PRO A C 1
ATOM 685 O O . PRO A 1 92 ? -1.508 11.773 21.780 1.00 88.38 92 PRO A O 1
ATOM 688 N N . LEU A 1 93 ? -1.065 13.237 23.442 1.00 83.12 93 LEU A N 1
ATOM 689 C CA . LEU A 1 93 ? 0.125 13.810 22.811 1.00 83.12 93 LEU A CA 1
ATOM 690 C C . LEU A 1 93 ? 1.224 12.755 22.692 1.00 83.12 93 LEU A C 1
ATOM 692 O O . LEU A 1 93 ? 1.754 12.548 21.604 1.00 83.12 93 LEU A O 1
ATOM 696 N N . THR A 1 94 ? 1.494 12.037 23.782 1.00 82.81 94 THR A N 1
ATOM 697 C CA . THR A 1 94 ? 2.448 10.924 23.808 1.00 82.81 94 THR A CA 1
ATOM 698 C C . THR A 1 94 ? 2.098 9.879 22.749 1.00 82.81 94 THR A C 1
ATOM 700 O O . THR A 1 94 ? 2.946 9.516 21.940 1.00 82.81 94 THR A O 1
ATOM 703 N N . VAL A 1 95 ? 0.836 9.447 22.674 1.00 87.75 95 VAL A N 1
ATOM 704 C CA . VAL A 1 95 ? 0.402 8.447 21.683 1.00 87.75 95 VAL A CA 1
ATOM 705 C C . VAL A 1 95 ? 0.551 8.960 20.244 1.00 87.75 95 VAL A C 1
ATOM 707 O O . VAL A 1 95 ? 1.003 8.223 19.363 1.00 87.75 95 VAL A O 1
ATOM 710 N N . GLY A 1 96 ? 0.195 10.223 19.994 1.00 85.94 96 GLY A N 1
ATOM 711 C CA . GLY A 1 96 ? 0.351 10.855 18.684 1.00 85.94 96 GLY A CA 1
ATOM 712 C C . GLY A 1 96 ? 1.816 10.940 18.250 1.00 85.94 96 GLY A C 1
ATOM 713 O O . GLY A 1 96 ? 2.140 10.559 17.128 1.00 85.94 96 GLY A O 1
ATOM 714 N N . VAL A 1 97 ? 2.708 11.356 19.155 1.00 82.88 97 VAL A N 1
ATOM 715 C CA . VAL A 1 97 ? 4.158 11.436 18.909 1.00 82.88 97 VAL A CA 1
ATOM 716 C C . VAL A 1 97 ? 4.759 10.051 18.676 1.00 82.88 97 VAL A C 1
ATOM 718 O O . VAL A 1 97 ? 5.520 9.879 17.732 1.00 82.88 97 VAL A O 1
ATOM 721 N N . LEU A 1 98 ? 4.393 9.042 19.470 1.00 83.50 98 LEU A N 1
ATOM 722 C CA . LEU A 1 98 ? 4.894 7.673 19.287 1.00 83.50 98 LEU A CA 1
ATOM 723 C C . LEU A 1 98 ? 4.397 7.038 17.980 1.00 83.50 98 LEU A C 1
ATOM 725 O O . LEU A 1 98 ? 5.109 6.246 17.366 1.00 83.50 98 LEU A O 1
ATOM 729 N N . THR A 1 99 ? 3.204 7.419 17.521 1.00 87.00 99 THR A N 1
ATOM 730 C CA . THR A 1 99 ? 2.702 7.032 16.197 1.00 87.00 99 THR A CA 1
ATOM 731 C C . THR A 1 99 ? 3.470 7.747 15.079 1.00 87.00 99 THR A C 1
ATOM 733 O O . THR A 1 99 ? 3.826 7.115 14.087 1.00 87.00 99 THR A O 1
ATOM 736 N N . PHE A 1 100 ? 3.757 9.044 15.249 1.00 83.69 100 PHE A N 1
ATOM 737 C CA . PHE A 1 100 ? 4.525 9.854 14.297 1.00 83.69 100 PHE A CA 1
ATOM 738 C C . PHE A 1 100 ? 5.973 9.378 14.144 1.00 83.69 100 PHE A C 1
ATOM 740 O O . PHE A 1 100 ? 6.446 9.231 13.022 1.00 83.69 100 PHE A O 1
ATOM 747 N N . LEU A 1 101 ? 6.654 9.086 15.258 1.00 73.44 101 LEU A N 1
ATOM 748 C CA . LEU A 1 101 ? 8.050 8.629 15.299 1.00 73.44 101 LEU A CA 1
ATOM 749 C C . LEU A 1 101 ? 8.259 7.229 14.700 1.00 73.44 101 LEU A C 1
ATOM 751 O O . LEU A 1 101 ? 9.360 6.690 14.744 1.00 73.44 101 LEU A O 1
ATOM 755 N N . GLY A 1 102 ? 7.227 6.674 14.065 1.00 60.94 102 GLY A N 1
ATOM 756 C CA . GLY A 1 102 ? 7.441 5.761 12.960 1.00 60.94 102 GLY A CA 1
ATOM 757 C C . GLY A 1 102 ? 7.673 4.341 13.419 1.00 60.94 102 GLY A C 1
ATOM 758 O O . GLY A 1 102 ? 8.688 3.731 13.099 1.00 60.94 102 GLY A O 1
ATOM 759 N N . SER A 1 103 ? 6.676 3.759 14.080 1.00 66.38 103 SER A N 1
ATOM 760 C CA . SER A 1 103 ? 6.556 2.316 13.966 1.00 66.38 103 SER A CA 1
ATOM 761 C C . SER A 1 103 ? 5.156 1.869 13.616 1.00 66.38 103 SER A C 1
ATOM 763 O O . SER A 1 103 ? 4.195 2.055 14.364 1.00 66.38 103 SER A O 1
ATOM 765 N N . ALA A 1 104 ? 5.072 1.174 12.481 1.00 73.75 104 ALA A N 1
ATOM 766 C CA . ALA A 1 104 ? 3.931 0.335 12.152 1.00 73.75 104 ALA A CA 1
ATOM 767 C C . ALA A 1 104 ? 3.600 -0.608 13.325 1.00 73.75 104 ALA A C 1
ATOM 769 O O . ALA A 1 104 ? 2.433 -0.861 13.602 1.00 73.75 104 ALA A O 1
ATOM 770 N N . ALA A 1 105 ? 4.616 -1.047 14.078 1.00 78.25 105 ALA A N 1
ATOM 771 C CA . ALA A 1 105 ? 4.452 -1.820 15.304 1.00 78.25 105 ALA A CA 1
ATOM 772 C C . ALA A 1 105 ? 3.625 -1.083 16.375 1.00 78.25 105 ALA A C 1
ATOM 774 O O . ALA A 1 105 ? 2.648 -1.647 16.868 1.00 78.25 105 ALA A O 1
ATOM 775 N N . TYR A 1 106 ? 3.958 0.170 16.710 1.00 84.25 106 TYR A N 1
ATOM 776 C CA . TYR A 1 106 ? 3.176 0.974 17.656 1.00 84.25 106 TYR A CA 1
ATOM 777 C C . TYR A 1 106 ? 1.766 1.241 17.135 1.00 84.25 106 TYR A C 1
ATOM 779 O O . TYR A 1 106 ? 0.798 1.062 17.871 1.00 84.25 106 TYR A O 1
ATOM 787 N N . TYR A 1 107 ? 1.641 1.604 15.857 1.00 88.38 107 TYR A N 1
ATOM 788 C CA . TYR A 1 107 ? 0.353 1.851 15.210 1.00 88.38 107 TYR A CA 1
ATOM 789 C C . TYR A 1 107 ? -0.575 0.628 15.306 1.00 88.38 107 TYR A C 1
ATOM 791 O O . TYR A 1 107 ? -1.705 0.727 15.790 1.00 88.38 107 TYR A O 1
ATOM 799 N N . LEU A 1 108 ? -0.082 -0.556 14.933 1.00 90.19 108 LEU A N 1
ATOM 800 C CA . LEU A 1 108 ? -0.831 -1.812 15.010 1.00 90.19 108 LEU A CA 1
ATOM 801 C C . LEU A 1 108 ? -1.120 -2.224 16.455 1.00 90.19 108 LEU A C 1
ATOM 803 O O . LEU A 1 108 ? -2.233 -2.658 16.759 1.00 90.19 108 LEU A O 1
ATOM 807 N N . TRP A 1 109 ? -0.155 -2.061 17.360 1.00 89.38 109 TRP A N 1
ATOM 808 C CA . TRP A 1 109 ? -0.352 -2.329 18.782 1.00 89.38 109 TRP A CA 1
ATOM 809 C C . TRP A 1 109 ? -1.439 -1.431 19.380 1.00 89.38 109 TRP A C 1
ATOM 811 O O . TRP A 1 109 ? -2.311 -1.916 20.107 1.00 89.38 109 TRP A O 1
ATOM 821 N N . TRP A 1 110 ? -1.444 -0.142 19.037 1.00 92.06 110 TRP A N 1
ATOM 822 C CA . TRP A 1 110 ? -2.461 0.799 19.487 1.00 92.06 110 TRP A CA 1
ATOM 823 C C . TRP A 1 110 ? -3.846 0.396 18.970 1.00 92.06 110 TRP A C 1
ATOM 825 O O . TRP A 1 110 ? -4.795 0.307 19.755 1.00 92.06 110 TRP A O 1
ATOM 835 N N . PHE A 1 111 ? -3.964 0.043 17.684 1.00 93.62 111 PHE A N 1
ATOM 836 C CA . PHE A 1 111 ? -5.221 -0.461 17.123 1.00 93.62 111 PHE A CA 1
ATOM 837 C C . PHE A 1 111 ? -5.683 -1.746 17.800 1.00 93.62 111 PHE A C 1
ATOM 839 O O . PHE A 1 111 ? -6.871 -1.905 18.089 1.00 93.62 111 PHE A O 1
ATOM 846 N N . TRP A 1 112 ? -4.760 -2.651 18.110 1.00 91.31 112 TRP A N 1
ATOM 847 C CA . TRP A 1 112 ? -5.074 -3.863 18.852 1.00 91.31 112 TRP A CA 1
ATOM 848 C C . TRP A 1 112 ? -5.658 -3.545 20.235 1.00 91.31 112 TRP A C 1
ATOM 850 O O . TRP A 1 112 ? -6.686 -4.117 20.614 1.00 91.31 112 TRP A O 1
ATOM 860 N N . GLN A 1 113 ? -5.075 -2.583 20.959 1.00 90.69 113 GLN A N 1
ATOM 861 C CA . GLN A 1 113 ? -5.604 -2.100 22.238 1.00 90.69 113 GLN A CA 1
ATOM 862 C C . GLN A 1 113 ? -6.982 -1.443 22.085 1.00 90.69 113 GLN A C 1
ATOM 864 O O . GLN A 1 113 ? -7.898 -1.747 22.853 1.00 90.69 113 GLN A O 1
ATOM 869 N N . PHE A 1 114 ? -7.167 -0.605 21.064 1.00 92.75 114 PHE A N 1
ATOM 870 C CA . PHE A 1 114 ? -8.432 0.079 20.808 1.00 92.75 114 PHE A CA 1
ATOM 871 C C . PHE A 1 114 ? -9.558 -0.904 20.459 1.00 92.75 114 PHE A C 1
ATOM 873 O O . PHE A 1 114 ? -10.649 -0.838 21.019 1.00 92.75 114 PHE A O 1
ATOM 880 N N . PHE A 1 115 ? -9.293 -1.899 19.610 1.00 91.62 115 PHE A N 1
ATOM 881 C CA . PHE A 1 115 ? -10.266 -2.946 19.278 1.00 91.62 115 PHE A CA 1
ATOM 882 C C . PHE A 1 115 ? -10.578 -3.850 20.477 1.00 91.62 115 PHE A C 1
ATOM 884 O O . PHE A 1 115 ? -11.683 -4.390 20.599 1.00 91.62 115 PHE A O 1
ATOM 891 N N . LYS A 1 116 ? -9.612 -4.043 21.381 1.00 88.94 116 LYS A N 1
ATOM 892 C CA . LYS A 1 116 ? -9.844 -4.732 22.654 1.00 88.94 116 LYS A CA 1
ATOM 893 C C . LYS A 1 116 ? -10.795 -3.924 23.537 1.00 88.94 116 LYS A C 1
ATOM 895 O O . LYS A 1 116 ? -11.726 -4.512 24.085 1.00 88.94 116 LYS A O 1
ATOM 900 N N . LEU A 1 117 ? -10.609 -2.605 23.621 1.00 87.75 117 LEU A N 1
ATOM 901 C CA . LEU A 1 117 ? -11.518 -1.700 24.323 1.00 87.75 117 LEU A CA 1
ATOM 902 C C . LEU A 1 117 ? -12.924 -1.721 23.705 1.00 87.75 117 LEU A C 1
ATOM 904 O O . LEU A 1 117 ? -13.885 -1.994 24.416 1.00 87.75 117 LEU A O 1
ATOM 908 N N . ALA A 1 118 ? -13.046 -1.517 22.390 1.00 87.75 118 ALA A N 1
ATOM 909 C CA . ALA A 1 118 ? -14.332 -1.467 21.691 1.00 87.75 118 ALA A CA 1
ATOM 910 C C . ALA A 1 118 ? -15.168 -2.742 21.907 1.00 87.75 118 ALA A C 1
ATOM 912 O O . ALA A 1 118 ? -16.377 -2.678 22.133 1.00 87.75 118 ALA A O 1
ATOM 913 N N . ARG A 1 119 ? -14.523 -3.919 21.904 1.00 87.19 119 ARG A N 1
ATOM 914 C CA . ARG A 1 119 ? -15.194 -5.192 22.214 1.00 87.19 119 ARG A CA 1
ATOM 915 C C . ARG A 1 119 ? -15.634 -5.295 23.675 1.00 87.19 119 ARG A C 1
ATOM 917 O O . ARG A 1 119 ? -16.724 -5.797 23.932 1.00 87.19 119 ARG A O 1
ATOM 924 N N . ARG A 1 120 ? -14.821 -4.823 24.625 1.00 82.81 120 ARG A N 1
ATOM 925 C CA . ARG A 1 120 ? -15.151 -4.838 26.065 1.00 82.81 120 ARG A CA 1
ATOM 926 C C . ARG A 1 120 ? -16.316 -3.922 26.403 1.00 82.81 120 ARG A C 1
ATOM 928 O O . ARG A 1 120 ? -17.244 -4.344 27.079 1.00 82.81 120 ARG A O 1
ATOM 935 N N . GLU A 1 121 ? -16.300 -2.718 25.847 1.00 83.00 121 GLU A N 1
ATOM 936 C CA . GLU A 1 121 ? -17.356 -1.708 25.980 1.00 83.00 121 GLU A CA 1
ATOM 937 C C . GLU A 1 121 ? -18.608 -2.044 25.143 1.00 83.00 121 GLU A C 1
ATOM 939 O O . GLU A 1 121 ? -19.563 -1.263 25.082 1.00 83.00 121 GLU A O 1
ATOM 944 N N . ARG A 1 122 ? -18.615 -3.218 24.490 1.00 84.44 122 ARG A N 1
ATOM 945 C CA . ARG A 1 122 ? -19.709 -3.755 23.672 1.00 84.44 122 ARG A CA 1
ATOM 946 C C . ARG A 1 122 ? -20.184 -2.758 22.618 1.00 84.44 122 ARG A C 1
ATOM 948 O O . ARG A 1 122 ? -21.376 -2.469 22.507 1.00 84.44 122 ARG A O 1
ATOM 955 N N . PHE A 1 123 ? -19.247 -2.194 21.858 1.00 84.31 123 PHE A N 1
ATOM 956 C CA . PHE A 1 123 ? -19.597 -1.348 20.720 1.00 84.31 123 PHE A CA 1
ATOM 957 C C . PHE A 1 123 ? -20.446 -2.173 19.737 1.00 84.31 123 PHE A C 1
ATOM 959 O O . PHE A 1 123 ? -20.054 -3.298 19.408 1.00 84.31 123 PHE A O 1
ATOM 966 N N . PRO A 1 124 ? -21.606 -1.664 19.276 1.00 77.19 124 PRO A N 1
ATOM 967 C CA . PRO A 1 124 ? -22.569 -2.451 18.502 1.00 77.19 124 PRO A CA 1
ATOM 968 C C . PRO A 1 124 ? -21.980 -3.098 17.248 1.00 77.19 124 PRO A C 1
ATOM 970 O O . PRO A 1 124 ? -22.444 -4.154 16.817 1.00 77.19 124 PRO A O 1
ATOM 973 N N . ARG A 1 125 ? -20.969 -2.461 16.644 1.00 82.00 125 ARG A N 1
ATOM 974 C CA . ARG A 1 125 ? -20.315 -2.924 15.417 1.00 82.00 125 ARG A CA 1
ATOM 975 C C . ARG A 1 125 ? -18.853 -3.316 15.630 1.00 82.00 125 ARG A C 1
ATOM 977 O O . ARG A 1 125 ? -18.130 -3.455 14.640 1.00 82.00 125 ARG A O 1
ATOM 984 N N . ALA A 1 126 ? -18.417 -3.541 16.873 1.00 82.19 126 ALA A N 1
ATOM 985 C CA . ALA A 1 126 ? -17.062 -4.011 17.140 1.00 82.19 126 ALA A CA 1
ATOM 986 C C . ALA A 1 126 ? -16.794 -5.370 16.478 1.00 82.19 126 ALA A C 1
ATOM 988 O O . ALA A 1 126 ? -17.602 -6.300 16.526 1.00 82.19 126 ALA A O 1
ATOM 989 N N . ARG A 1 127 ? -15.615 -5.492 15.869 1.00 84.94 127 ARG A N 1
ATOM 990 C CA . ARG A 1 127 ? -15.105 -6.718 15.242 1.00 84.94 127 ARG A CA 1
ATOM 991 C C . ARG A 1 127 ? -13.744 -7.080 15.834 1.00 84.94 127 ARG A C 1
ATOM 993 O O . ARG A 1 127 ? -13.201 -6.352 16.664 1.00 84.94 127 ARG A O 1
ATOM 1000 N N . SER A 1 128 ? -13.203 -8.235 15.455 1.00 88.44 128 SER A N 1
ATOM 1001 C CA . SER A 1 128 ? -11.829 -8.594 15.813 1.00 88.44 128 SER A CA 1
ATOM 1002 C C . SER A 1 128 ? -10.823 -7.671 15.116 1.00 88.44 128 SER A C 1
ATOM 1004 O O . SER A 1 128 ? -11.067 -7.185 14.015 1.00 88.44 128 SER A O 1
ATOM 1006 N N . PHE A 1 129 ? -9.685 -7.451 15.774 1.00 89.44 129 PHE A N 1
ATOM 1007 C CA . PHE A 1 129 ? -8.575 -6.636 15.268 1.00 89.44 129 PHE A CA 1
ATOM 1008 C C . PHE A 1 129 ? -8.095 -7.073 13.874 1.00 89.44 129 PHE A C 1
ATOM 1010 O O . PHE A 1 129 ? -7.862 -6.229 13.021 1.00 89.44 129 PHE A O 1
ATOM 1017 N N . TRP A 1 130 ? -8.038 -8.382 13.614 1.00 89.31 130 TRP A N 1
ATOM 1018 C CA . TRP A 1 130 ? -7.495 -8.961 12.379 1.00 89.31 130 TRP A CA 1
ATOM 1019 C C . TRP A 1 130 ? -8.173 -8.496 11.083 1.00 89.31 130 TRP A C 1
ATOM 1021 O O . TRP A 1 130 ? -7.557 -8.549 10.026 1.00 89.31 130 TRP A O 1
ATOM 1031 N N . TRP A 1 131 ? -9.401 -7.973 11.147 1.00 85.31 131 TRP A N 1
ATOM 1032 C CA . TRP A 1 131 ? -10.071 -7.410 9.971 1.00 85.31 131 TRP A CA 1
ATOM 1033 C C . TRP A 1 131 ? -9.405 -6.143 9.426 1.00 85.31 131 TRP A C 1
ATOM 1035 O O . TRP A 1 131 ? -9.703 -5.762 8.299 1.00 85.31 131 TRP A O 1
ATOM 1045 N N . ILE A 1 132 ? -8.508 -5.505 10.189 1.00 84.81 132 ILE A N 1
ATOM 1046 C CA . ILE A 1 132 ? -7.749 -4.334 9.734 1.00 84.81 132 ILE A CA 1
ATOM 1047 C C . ILE A 1 132 ? -6.866 -4.638 8.514 1.00 84.81 132 ILE A C 1
ATOM 1049 O O . ILE A 1 132 ? -6.635 -3.747 7.707 1.00 84.81 132 ILE A O 1
ATOM 1053 N N . PHE A 1 133 ? -6.435 -5.894 8.351 1.00 80.62 133 PHE A N 1
ATOM 1054 C CA . PHE A 1 133 ? -5.566 -6.329 7.254 1.00 80.62 133 PHE A CA 1
ATOM 1055 C C . PHE A 1 133 ? -6.317 -6.639 5.954 1.00 80.62 133 PHE A C 1
ATOM 1057 O O . PHE A 1 133 ? -5.685 -6.882 4.933 1.00 80.62 133 PHE A O 1
ATOM 1064 N N . VAL A 1 134 ? -7.655 -6.633 5.963 1.00 80.50 134 VAL A N 1
ATOM 1065 C CA . VAL A 1 134 ? -8.440 -6.847 4.741 1.00 80.50 134 VAL A CA 1
ATOM 1066 C C . VAL A 1 134 ? -8.526 -5.525 3.970 1.00 80.50 134 VAL A C 1
ATOM 1068 O O . VAL A 1 134 ? -9.081 -4.562 4.515 1.00 80.50 134 VAL A O 1
ATOM 1071 N N . PRO A 1 135 ? -8.036 -5.444 2.719 1.00 74.94 135 PRO A N 1
ATOM 1072 C CA . PRO A 1 135 ? -8.060 -4.210 1.937 1.00 74.94 135 PRO A CA 1
ATOM 1073 C C . PRO A 1 135 ? -9.468 -3.621 1.837 1.00 74.94 135 PRO A C 1
ATOM 1075 O O . PRO A 1 135 ? -10.435 -4.357 1.644 1.00 74.94 135 PRO A O 1
ATOM 1078 N N . ILE A 1 136 ? -9.587 -2.293 1.971 1.00 77.38 136 ILE A N 1
ATOM 1079 C CA . ILE A 1 136 ? -10.839 -1.502 1.940 1.00 77.38 136 ILE A CA 1
ATOM 1080 C C . ILE A 1 136 ? -11.803 -1.816 3.103 1.00 77.38 136 ILE A C 1
ATOM 1082 O O . ILE A 1 136 ? -12.269 -0.909 3.798 1.00 77.38 136 ILE A O 1
ATOM 1086 N N . TYR A 1 137 ? -12.080 -3.088 3.379 1.00 79.25 137 TYR A N 1
ATOM 1087 C CA . TYR A 1 137 ? -12.941 -3.520 4.472 1.00 79.25 137 TYR A CA 1
ATOM 1088 C C . TYR A 1 137 ? -12.362 -3.169 5.848 1.00 79.25 137 TYR A C 1
ATOM 1090 O O . TYR A 1 137 ? -13.111 -2.753 6.734 1.00 79.25 137 TYR A O 1
ATOM 1098 N N . GLY A 1 138 ? -11.042 -3.251 6.025 1.00 77.31 138 GLY A N 1
ATOM 1099 C CA . GLY A 1 138 ? -10.356 -2.838 7.249 1.00 77.31 138 GLY A CA 1
ATOM 1100 C C . GLY A 1 138 ? -10.619 -1.373 7.600 1.00 77.31 138 GLY A C 1
ATOM 1101 O O . GLY A 1 138 ? -10.952 -1.068 8.746 1.00 77.31 138 GLY A O 1
ATOM 1102 N N . LEU A 1 139 ? -10.615 -0.479 6.602 1.00 85.94 139 LEU A N 1
ATOM 1103 C CA . LEU A 1 139 ? -10.974 0.935 6.773 1.00 85.94 139 LEU A CA 1
ATOM 1104 C C . LEU A 1 139 ? -12.440 1.103 7.189 1.00 85.94 139 LEU A C 1
ATOM 1106 O O . LEU A 1 139 ? -12.744 1.892 8.084 1.00 85.94 139 LEU A O 1
ATOM 1110 N N . ALA A 1 140 ? -13.352 0.318 6.608 1.00 87.25 140 ALA A N 1
ATOM 1111 C CA . ALA A 1 140 ? -14.757 0.324 7.013 1.00 87.25 140 ALA A CA 1
ATOM 1112 C C . ALA A 1 140 ? -14.944 -0.164 8.461 1.00 87.25 140 ALA A C 1
ATOM 1114 O O . ALA A 1 140 ? -15.794 0.355 9.188 1.00 87.25 140 ALA A O 1
ATOM 1115 N N . VAL A 1 141 ? -14.157 -1.147 8.908 1.00 89.81 141 VAL A N 1
ATOM 1116 C CA . VAL A 1 141 ? -14.172 -1.622 10.298 1.00 89.81 141 VAL A CA 1
ATOM 1117 C C . VAL A 1 141 ? -13.616 -0.560 11.248 1.00 89.81 141 VAL A C 1
ATOM 1119 O O . VAL A 1 141 ? -14.228 -0.318 12.289 1.00 89.81 141 VAL A O 1
ATOM 1122 N N . ILE A 1 142 ? -12.519 0.116 10.897 1.00 90.81 142 ILE A N 1
ATOM 1123 C CA . ILE A 1 142 ? -11.984 1.246 11.674 1.00 90.81 142 ILE A CA 1
ATOM 1124 C C . ILE A 1 142 ? -13.047 2.342 11.807 1.00 90.81 142 ILE A C 1
ATOM 1126 O O . ILE A 1 142 ? -13.393 2.732 12.924 1.00 90.81 142 ILE A O 1
ATOM 1130 N N . TYR A 1 143 ? -13.636 2.764 10.684 1.00 92.88 143 TYR A N 1
ATOM 1131 C CA . TYR A 1 143 ? -14.668 3.798 10.653 1.00 92.88 143 TYR A CA 1
ATOM 1132 C C . TYR A 1 143 ? -15.857 3.468 11.558 1.00 92.88 143 TYR A C 1
ATOM 1134 O O . TYR A 1 143 ? -16.290 4.309 12.340 1.00 92.88 143 TYR A O 1
ATOM 1142 N N . ARG A 1 144 ? -16.360 2.227 11.506 1.00 91.19 144 ARG A N 1
ATOM 1143 C CA . ARG A 1 144 ? -17.481 1.782 12.352 1.00 91.19 144 ARG A CA 1
ATOM 1144 C C . ARG A 1 144 ? -17.160 1.890 13.841 1.00 91.19 144 ARG A C 1
ATOM 1146 O O . ARG A 1 144 ? -18.022 2.317 14.600 1.00 91.19 144 ARG A O 1
ATOM 1153 N N . ASN A 1 145 ? -15.944 1.527 14.256 1.00 91.81 145 ASN A N 1
ATOM 1154 C CA . ASN A 1 145 ? -15.537 1.658 15.657 1.00 91.81 145 ASN A CA 1
ATOM 1155 C C . ASN A 1 145 ? -15.384 3.130 16.074 1.00 91.81 145 ASN A C 1
ATOM 1157 O O . ASN A 1 145 ? -15.747 3.480 17.193 1.00 91.81 145 ASN A O 1
ATOM 1161 N N . PHE A 1 146 ? -14.876 3.995 15.191 1.00 93.75 146 PHE A N 1
ATOM 1162 C CA . PHE A 1 146 ? -14.770 5.432 15.465 1.00 93.75 146 PHE A CA 1
ATOM 1163 C C . PHE A 1 146 ? -16.141 6.104 15.545 1.00 93.75 146 PHE A C 1
ATOM 1165 O O . PHE A 1 146 ? -16.367 6.920 16.431 1.00 93.75 146 PHE A O 1
ATOM 1172 N N . GLU A 1 147 ? -17.074 5.736 14.669 1.00 91.44 147 GLU A N 1
ATOM 1173 C CA . GLU A 1 147 ? -18.446 6.246 14.706 1.00 91.44 147 GLU A CA 1
ATOM 1174 C C . GLU A 1 147 ? -19.178 5.759 15.970 1.00 91.44 147 GLU A C 1
ATOM 1176 O O . GLU A 1 147 ? -19.868 6.539 16.621 1.00 91.44 147 GLU A O 1
ATOM 1181 N N . ASP A 1 148 ? -18.991 4.495 16.373 1.00 90.31 148 ASP A N 1
ATOM 1182 C CA . ASP A 1 148 ? -19.539 3.976 17.634 1.00 90.31 148 ASP A CA 1
ATOM 1183 C C . ASP A 1 148 ? -18.963 4.720 18.860 1.00 90.31 148 ASP A C 1
ATOM 1185 O O . ASP A 1 148 ? -19.692 4.948 19.828 1.00 90.31 148 ASP A O 1
ATOM 1189 N N . LEU A 1 149 ? -17.690 5.140 18.814 1.00 90.94 149 LEU A N 1
ATOM 1190 C CA . LEU A 1 149 ? -17.081 6.002 19.834 1.00 90.94 149 LEU A CA 1
ATOM 1191 C C . LEU A 1 149 ? -17.700 7.407 19.827 1.00 90.94 149 LEU A C 1
ATOM 1193 O O . LEU A 1 149 ? -18.110 7.892 20.878 1.00 90.94 149 LEU A O 1
ATOM 1197 N N . GLU A 1 150 ? -17.800 8.043 18.657 1.00 90.62 150 GLU A N 1
ATOM 1198 C CA . GLU A 1 150 ? -18.370 9.387 18.483 1.00 90.62 150 GLU A CA 1
ATOM 1199 C C . GLU A 1 150 ? -19.796 9.475 19.046 1.00 90.62 150 GLU A C 1
ATOM 1201 O O . GLU A 1 150 ? -20.129 10.407 19.780 1.00 90.62 150 GLU A O 1
ATOM 1206 N N . LEU A 1 151 ? -20.625 8.460 18.779 1.00 88.31 151 LEU A N 1
ATOM 1207 C CA . LEU A 1 151 ? -22.005 8.384 19.267 1.00 88.31 151 LEU A CA 1
ATOM 1208 C C . LEU A 1 151 ? -22.108 8.275 20.796 1.00 88.31 151 LEU A C 1
ATOM 1210 O O . LEU A 1 151 ? -23.120 8.682 21.369 1.00 88.31 151 LEU A O 1
ATOM 1214 N N . ARG A 1 152 ? -21.077 7.741 21.459 1.00 86.38 152 ARG A N 1
ATOM 1215 C CA . ARG A 1 152 ? -21.022 7.574 22.920 1.00 86.38 152 ARG A CA 1
ATOM 1216 C C . ARG A 1 152 ? -20.434 8.777 23.651 1.00 86.38 152 ARG A C 1
ATOM 1218 O O . ARG A 1 152 ? -20.495 8.824 24.878 1.00 86.38 152 ARG A O 1
ATOM 1225 N N . LEU A 1 153 ? -19.881 9.752 22.931 1.00 85.94 153 LEU A N 1
ATOM 1226 C CA . LEU A 1 153 ? -19.392 10.981 23.543 1.00 85.94 153 LEU A CA 1
ATOM 1227 C C . LEU A 1 153 ? -20.550 11.815 24.101 1.00 85.94 153 LEU A C 1
ATOM 1229 O O . LEU A 1 153 ? -21.658 11.862 23.545 1.00 85.94 153 LEU A O 1
ATOM 1233 N N . SER A 1 154 ? -20.264 12.523 25.196 1.00 79.25 154 SER A N 1
ATOM 1234 C CA . SER A 1 154 ? -21.183 13.514 25.747 1.00 79.25 154 SER A CA 1
ATOM 1235 C C . SER A 1 154 ? -21.467 14.613 24.708 1.00 79.25 154 SER A C 1
ATOM 1237 O O . SER A 1 154 ? -20.611 14.900 23.863 1.00 79.25 154 SER A O 1
ATOM 1239 N N . PRO A 1 155 ? -22.647 15.261 24.743 1.00 77.50 155 PRO A N 1
ATOM 1240 C CA . PRO A 1 155 ? -23.014 16.290 23.765 1.00 77.50 155 PRO A CA 1
ATOM 1241 C C . PRO A 1 155 ? -21.981 17.420 23.638 1.00 77.50 155 PRO A C 1
ATOM 1243 O O . PRO A 1 155 ? -21.709 17.879 22.535 1.00 77.50 155 PRO A O 1
ATOM 1246 N N . GLN A 1 156 ? -21.349 17.806 24.752 1.00 75.00 156 GLN A N 1
ATOM 1247 C CA . GLN A 1 156 ? -20.292 18.824 24.793 1.00 75.00 156 GLN A CA 1
ATOM 1248 C C . GLN A 1 156 ? -19.007 18.392 24.063 1.00 75.00 156 GLN A C 1
ATOM 1250 O O . GLN A 1 156 ? -18.267 19.234 23.562 1.00 75.00 156 GLN A O 1
ATOM 1255 N N . MET A 1 157 ? -18.736 17.085 23.985 1.00 69.62 157 MET A N 1
ATOM 1256 C CA . MET A 1 157 ? -17.517 16.532 23.385 1.00 69.62 157 MET A CA 1
ATOM 1257 C C . MET A 1 157 ? -17.703 16.072 21.933 1.00 69.62 157 MET A C 1
ATOM 1259 O O . MET A 1 157 ? -16.712 15.977 21.210 1.00 69.62 157 MET A O 1
ATOM 1263 N N . ARG A 1 158 ? -18.943 15.862 21.463 1.00 69.81 158 ARG A N 1
ATOM 1264 C CA . ARG A 1 158 ? -19.236 15.515 20.055 1.00 69.81 158 ARG A CA 1
ATOM 1265 C C . ARG A 1 158 ? -18.782 16.575 19.047 1.00 69.81 158 ARG A C 1
ATOM 1267 O O . ARG A 1 158 ? -18.491 16.231 17.915 1.00 69.81 158 ARG A O 1
ATOM 1274 N N . GLY A 1 159 ? -18.659 17.841 19.448 1.00 70.88 159 GLY A N 1
ATOM 1275 C CA . GLY A 1 159 ? -18.129 18.897 18.574 1.00 70.88 159 GLY A CA 1
ATOM 1276 C C . GLY A 1 159 ? -16.608 18.855 18.365 1.00 70.88 159 GLY A C 1
ATOM 1277 O O . GLY A 1 159 ? -16.100 19.536 17.482 1.00 70.88 159 GLY A O 1
ATOM 1278 N N . ARG A 1 160 ? -15.868 18.082 19.174 1.00 77.12 160 ARG A N 1
ATOM 1279 C CA . ARG A 1 160 ? -14.392 18.050 19.166 1.00 77.12 160 ARG A CA 1
ATOM 1280 C C . ARG A 1 160 ? -13.800 16.849 18.428 1.00 77.12 160 ARG A C 1
ATOM 1282 O O . ARG A 1 160 ? -12.603 16.838 18.165 1.00 77.12 160 ARG A O 1
ATOM 1289 N N . PHE A 1 161 ? -14.612 15.844 18.111 1.00 89.94 161 PHE A N 1
ATOM 1290 C CA . PHE A 1 161 ? -14.175 14.621 17.445 1.00 89.94 161 PHE A CA 1
ATOM 1291 C C . PHE A 1 161 ? -15.152 14.235 16.338 1.00 89.94 161 PHE A C 1
ATOM 1293 O O . PHE A 1 161 ? -16.356 14.209 16.557 1.00 89.94 161 PHE A O 1
ATOM 1300 N N . SER A 1 162 ? -14.610 13.893 15.170 1.00 92.19 162 SER A N 1
ATOM 1301 C CA . SER A 1 162 ? -15.357 13.392 14.017 1.00 92.19 162 SER A CA 1
ATOM 1302 C C . SER A 1 162 ? -14.690 12.114 13.528 1.00 92.19 162 SER A C 1
ATOM 1304 O O . SER A 1 162 ? -13.521 12.129 13.121 1.00 92.19 162 SER A O 1
ATOM 1306 N N . ALA A 1 163 ? -15.439 11.011 13.517 1.00 90.88 163 ALA A N 1
ATOM 1307 C CA . ALA A 1 163 ? -14.966 9.727 13.014 1.00 90.88 163 ALA A CA 1
ATOM 1308 C C . ALA A 1 163 ? -14.544 9.814 11.542 1.00 90.88 163 ALA A C 1
ATOM 1310 O O . ALA A 1 163 ? -13.591 9.156 11.122 1.00 90.88 163 ALA A O 1
ATOM 1311 N N . LYS A 1 164 ? -15.232 10.657 10.758 1.00 91.00 164 LYS A N 1
ATOM 1312 C CA . LYS A 1 164 ? -14.903 10.898 9.348 1.00 91.00 164 LYS A CA 1
ATOM 1313 C C . LYS A 1 164 ? -13.549 11.581 9.208 1.00 91.00 164 LYS A C 1
ATOM 1315 O O . LYS A 1 164 ? -12.731 11.132 8.416 1.00 91.00 164 LYS A O 1
ATOM 1320 N N . THR A 1 165 ? -13.298 12.627 9.994 1.00 90.50 165 THR A N 1
ATOM 1321 C CA . THR A 1 165 ? -12.030 13.364 9.946 1.00 90.50 165 THR A CA 1
ATOM 1322 C C . THR A 1 165 ? -10.867 12.463 10.349 1.00 90.50 165 THR A C 1
ATOM 1324 O O . THR A 1 165 ? -9.870 12.405 9.636 1.00 90.50 165 THR A O 1
ATOM 1327 N N . ALA A 1 166 ? -11.017 11.686 11.428 1.00 92.19 166 ALA A N 1
ATOM 1328 C CA . ALA A 1 166 ? -9.996 10.731 11.857 1.00 92.19 166 ALA A CA 1
ATOM 1329 C C . ALA A 1 166 ? -9.692 9.674 10.778 1.00 92.19 166 ALA A C 1
ATOM 1331 O O . ALA A 1 166 ? -8.530 9.353 10.539 1.00 92.19 166 ALA A O 1
ATOM 1332 N N . LEU A 1 167 ? -10.718 9.167 10.083 1.00 93.44 167 LEU A N 1
ATOM 1333 C CA . LEU A 1 167 ? -10.526 8.223 8.980 1.00 93.44 167 LEU A CA 1
ATOM 1334 C C . LEU A 1 167 ? -9.803 8.864 7.786 1.00 93.44 167 LEU A C 1
ATOM 1336 O O . LEU A 1 167 ? -8.904 8.245 7.224 1.00 93.44 167 LEU A O 1
ATOM 1340 N N . VAL A 1 168 ? -10.166 10.093 7.411 1.00 90.62 168 VAL A N 1
ATOM 1341 C CA . VAL A 1 168 ? -9.510 10.825 6.314 1.00 90.62 168 VAL A CA 1
ATOM 1342 C C . VAL A 1 168 ? -8.029 11.042 6.614 1.00 90.62 168 VAL A C 1
ATOM 1344 O O . VAL A 1 168 ? -7.205 10.816 5.735 1.00 90.62 168 VAL A O 1
ATOM 1347 N N . LEU A 1 169 ? -7.677 11.399 7.853 1.00 90.75 169 LEU A N 1
ATOM 1348 C CA . LEU A 1 169 ? -6.279 11.531 8.274 1.00 90.75 169 LEU A CA 1
ATOM 1349 C C . LEU A 1 169 ? -5.523 10.197 8.163 1.00 90.75 169 LEU A C 1
ATOM 1351 O O . LEU A 1 169 ? -4.395 10.174 7.684 1.00 90.75 169 LEU A O 1
ATOM 1355 N N . ILE A 1 170 ? -6.147 9.069 8.526 1.00 90.94 170 ILE A N 1
ATOM 1356 C CA . ILE A 1 170 ? -5.535 7.743 8.340 1.00 90.94 170 ILE A CA 1
ATOM 1357 C C . ILE A 1 170 ? -5.292 7.447 6.859 1.00 90.94 170 ILE A C 1
ATOM 1359 O O . ILE A 1 170 ? -4.207 6.996 6.497 1.00 90.94 170 ILE A O 1
ATOM 1363 N N . ILE A 1 171 ? -6.285 7.692 6.002 1.00 85.31 171 ILE A N 1
ATOM 1364 C CA . ILE A 1 171 ? -6.162 7.455 4.559 1.00 85.31 171 ILE A CA 1
ATOM 1365 C C . ILE A 1 171 ? -5.052 8.336 3.978 1.00 85.31 171 ILE A C 1
ATOM 1367 O O . ILE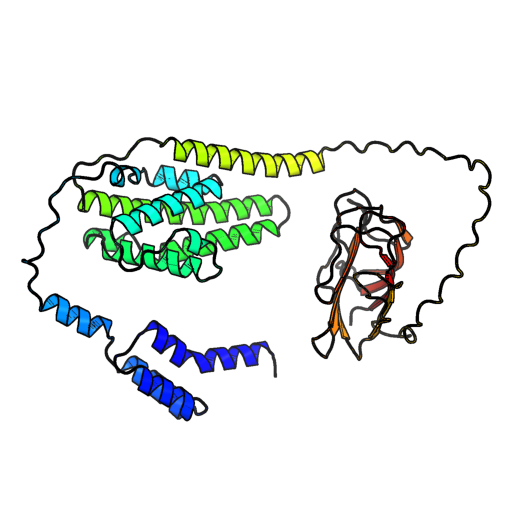 A 1 171 ? -4.168 7.820 3.301 1.00 85.31 171 ILE A O 1
ATOM 1371 N N . ALA A 1 172 ? -5.047 9.632 4.300 1.00 81.81 172 ALA A N 1
ATOM 1372 C CA . ALA A 1 172 ? -4.017 10.569 3.863 1.00 81.81 172 ALA A CA 1
ATOM 1373 C C . ALA A 1 172 ? -2.617 10.131 4.315 1.00 81.81 172 ALA A C 1
ATOM 1375 O O . ALA A 1 172 ? -1.688 10.138 3.513 1.00 81.81 172 ALA A O 1
ATOM 1376 N N . GLY A 1 173 ? -2.475 9.687 5.567 1.00 84.94 173 GLY A N 1
ATOM 1377 C CA . GLY A 1 173 ? -1.207 9.199 6.101 1.00 84.94 173 GLY A CA 1
ATOM 1378 C C . GLY A 1 173 ? -0.665 7.978 5.356 1.00 84.94 173 GLY A C 1
ATOM 1379 O O . GLY A 1 173 ? 0.505 7.957 4.982 1.00 84.94 173 GLY A O 1
ATOM 1380 N N . ASN A 1 174 ? -1.522 6.992 5.072 1.00 86.06 174 ASN A N 1
ATOM 1381 C CA . ASN A 1 174 ? -1.128 5.798 4.316 1.00 86.06 174 ASN A CA 1
ATOM 1382 C C . ASN A 1 174 ? -0.814 6.112 2.845 1.00 86.06 174 ASN A C 1
ATOM 1384 O O . ASN A 1 174 ? 0.139 5.562 2.300 1.00 86.06 174 ASN A O 1
ATOM 1388 N N . LEU A 1 175 ? -1.579 7.005 2.205 1.00 81.94 175 LEU A N 1
ATOM 1389 C CA . LEU A 1 175 ? -1.312 7.425 0.826 1.00 81.94 175 LEU A CA 1
ATOM 1390 C C . LEU A 1 175 ? 0.032 8.149 0.713 1.00 81.94 175 LEU A C 1
ATOM 1392 O O . LEU A 1 175 ? 0.802 7.843 -0.194 1.00 81.94 175 LEU A O 1
ATOM 1396 N N . TRP A 1 176 ? 0.341 9.051 1.649 1.00 81.00 176 TRP A N 1
ATOM 1397 C CA . TRP A 1 176 ? 1.626 9.752 1.674 1.00 81.00 176 TRP A CA 1
ATOM 1398 C C . TRP A 1 176 ? 2.805 8.816 1.933 1.00 81.00 176 TRP A C 1
ATOM 1400 O O . TRP A 1 176 ? 3.806 8.917 1.231 1.00 81.00 176 TRP A O 1
ATOM 1410 N N . ALA A 1 177 ? 2.674 7.872 2.868 1.00 77.88 177 ALA A N 1
ATOM 1411 C CA . ALA A 1 177 ? 3.712 6.873 3.128 1.00 77.88 177 ALA A CA 1
ATOM 1412 C C . ALA A 1 177 ? 3.923 5.912 1.939 1.00 77.88 177 ALA A C 1
ATOM 1414 O O . ALA A 1 177 ? 5.046 5.521 1.635 1.00 77.88 177 ALA A O 1
ATOM 1415 N N . GLY A 1 178 ? 2.854 5.539 1.229 1.00 75.38 178 GLY A N 1
ATOM 1416 C CA . GLY A 1 178 ? 2.967 4.739 0.006 1.00 75.38 178 GLY A CA 1
ATOM 1417 C C . GLY A 1 178 ? 3.575 5.525 -1.159 1.00 75.38 178 GLY A C 1
ATOM 1418 O O . GLY A 1 178 ? 4.337 4.975 -1.948 1.00 75.38 178 GLY A O 1
ATOM 1419 N N . PHE A 1 179 ? 3.261 6.818 -1.266 1.00 73.88 179 PHE A N 1
ATOM 1420 C CA . PHE A 1 179 ? 3.844 7.701 -2.273 1.00 73.88 179 PHE A CA 1
ATOM 1421 C C . PHE A 1 179 ? 5.324 7.984 -2.003 1.0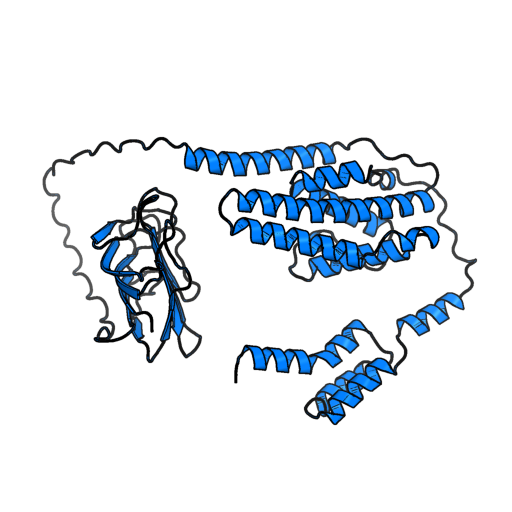0 73.88 179 PHE A C 1
ATOM 1423 O O . PHE A 1 179 ? 6.112 7.971 -2.942 1.00 73.88 179 PHE A O 1
ATOM 1430 N N . SER A 1 180 ? 5.725 8.163 -0.738 1.00 74.69 180 SER A N 1
ATOM 1431 C CA . SER A 1 180 ? 7.125 8.414 -0.378 1.00 74.69 180 SER A CA 1
ATOM 1432 C C . SER A 1 180 ? 8.059 7.283 -0.791 1.00 74.69 180 SER A C 1
ATOM 1434 O O . SER A 1 180 ? 9.189 7.551 -1.174 1.00 74.69 180 SER A O 1
ATOM 1436 N N . ALA A 1 181 ? 7.581 6.034 -0.772 1.00 72.75 181 ALA A N 1
ATOM 1437 C CA . ALA A 1 181 ? 8.355 4.871 -1.207 1.00 72.75 181 ALA A CA 1
ATOM 1438 C C . ALA A 1 181 ? 8.702 4.877 -2.710 1.00 72.75 181 ALA A C 1
ATOM 1440 O O . ALA A 1 181 ? 9.510 4.065 -3.144 1.00 72.75 181 ALA A O 1
ATOM 1441 N N . ARG A 1 182 ? 8.093 5.770 -3.504 1.00 78.75 182 ARG A N 1
ATOM 1442 C CA . ARG A 1 182 ? 8.331 5.911 -4.950 1.00 78.75 182 ARG A CA 1
ATOM 1443 C C . ARG A 1 182 ? 9.234 7.092 -5.308 1.00 78.75 182 ARG A C 1
ATOM 1445 O O . ARG A 1 182 ? 9.374 7.408 -6.483 1.00 78.75 182 ARG A O 1
ATOM 1452 N N . LEU A 1 183 ? 9.763 7.808 -4.318 1.00 70.38 183 LEU A N 1
ATOM 1453 C CA . LEU A 1 183 ? 10.541 9.024 -4.538 1.00 70.38 183 LEU A CA 1
ATOM 1454 C C . LEU A 1 183 ? 12.013 8.798 -4.205 1.00 70.38 183 LEU A C 1
ATOM 1456 O O . LEU A 1 183 ? 12.350 7.998 -3.339 1.00 70.38 183 LEU A O 1
ATOM 1460 N N . ALA A 1 184 ? 12.887 9.555 -4.861 1.00 79.00 184 ALA A N 1
ATOM 1461 C CA . ALA A 1 184 ? 14.294 9.618 -4.494 1.00 79.00 184 ALA A CA 1
ATOM 1462 C C . ALA A 1 184 ? 14.498 10.439 -3.208 1.00 79.00 184 ALA A C 1
ATOM 1464 O O . ALA A 1 184 ? 13.706 11.328 -2.865 1.00 79.00 184 ALA A O 1
ATOM 1465 N N . GLU A 1 185 ? 15.600 10.183 -2.508 1.00 69.81 185 GLU A N 1
ATOM 1466 C CA . GLU A 1 185 ? 15.998 11.011 -1.372 1.00 69.81 185 GLU A CA 1
ATOM 1467 C C . GLU A 1 185 ? 16.475 12.399 -1.829 1.00 69.81 185 GLU A C 1
ATOM 1469 O O . GLU A 1 185 ? 17.136 12.505 -2.865 1.00 69.81 185 GLU A O 1
ATOM 1474 N N . PRO A 1 186 ? 16.156 13.485 -1.091 1.00 79.38 186 PRO A N 1
ATOM 1475 C CA . PRO A 1 186 ? 15.543 13.539 0.249 1.00 79.38 186 PRO A CA 1
ATOM 1476 C C . PRO A 1 186 ? 14.003 13.647 0.259 1.00 79.38 186 PRO A C 1
ATOM 1478 O O . PRO A 1 186 ? 13.390 13.825 1.317 1.00 79.38 186 PRO A O 1
ATOM 1481 N N . ALA A 1 187 ? 13.361 13.626 -0.914 1.00 71.94 187 ALA A N 1
ATOM 1482 C CA . ALA A 1 187 ? 11.916 13.820 -1.018 1.00 71.94 187 ALA A CA 1
ATOM 1483 C C . ALA A 1 187 ? 11.145 12.670 -0.352 1.00 71.94 187 ALA A C 1
ATOM 1485 O O . ALA A 1 187 ? 10.143 12.924 0.321 1.00 71.94 187 ALA A O 1
ATOM 1486 N N . ALA A 1 188 ? 11.640 11.433 -0.466 1.00 71.12 188 ALA A N 1
ATOM 1487 C CA . ALA A 1 188 ? 11.082 10.274 0.228 1.00 71.12 188 ALA A CA 1
ATOM 1488 C C . ALA A 1 188 ? 10.996 10.488 1.747 1.00 71.12 188 ALA A C 1
ATOM 1490 O O . ALA A 1 188 ? 9.901 10.376 2.305 1.00 71.12 188 ALA A O 1
ATOM 1491 N N . ILE A 1 189 ? 12.084 10.899 2.412 1.00 76.38 189 ILE A N 1
ATOM 1492 C CA . ILE A 1 189 ? 12.052 11.233 3.849 1.00 76.38 189 ILE A CA 1
ATOM 1493 C C . ILE A 1 1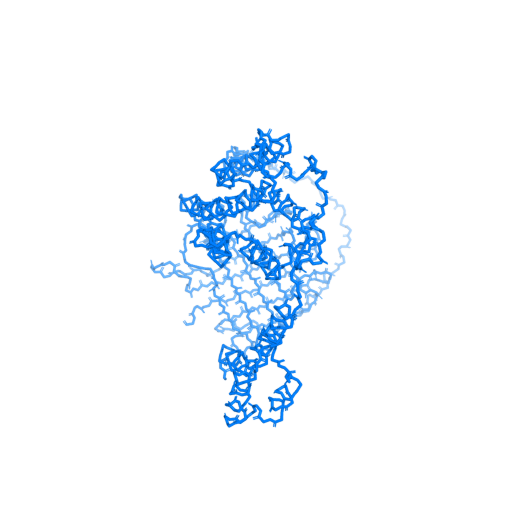89 ? 10.997 12.305 4.154 1.00 76.38 189 ILE A C 1
ATOM 1495 O O . ILE A 1 189 ? 10.200 12.143 5.082 1.00 76.38 189 ILE A O 1
ATOM 1499 N N . GLY A 1 190 ? 10.951 13.389 3.374 1.00 75.56 190 GLY A N 1
ATOM 1500 C CA . GLY A 1 190 ? 9.999 14.482 3.593 1.00 75.56 190 GLY A CA 1
ATOM 1501 C C . GLY A 1 190 ? 8.540 14.017 3.559 1.00 75.56 190 GLY A C 1
ATOM 1502 O O . GLY A 1 190 ? 7.766 14.300 4.478 1.00 75.56 190 GLY A O 1
ATOM 1503 N N . PHE A 1 191 ? 8.163 13.253 2.534 1.00 78.62 191 PHE A N 1
ATOM 1504 C CA . PHE A 1 191 ? 6.796 12.749 2.386 1.00 78.62 191 PHE A CA 1
ATOM 1505 C C . PHE A 1 191 ? 6.447 11.632 3.368 1.00 78.62 191 PHE A C 1
ATOM 1507 O O . PHE A 1 191 ? 5.304 11.563 3.829 1.00 78.62 191 PHE A O 1
ATOM 1514 N N . TYR A 1 192 ? 7.425 10.818 3.765 1.00 80.88 192 TYR A N 1
ATOM 1515 C CA . TYR A 1 192 ? 7.247 9.832 4.824 1.00 80.88 192 TYR A CA 1
ATOM 1516 C C . TYR A 1 192 ? 6.903 10.507 6.162 1.00 80.88 192 TYR A C 1
ATOM 1518 O O . TYR A 1 192 ? 5.948 10.109 6.835 1.00 80.88 192 TYR A O 1
ATOM 1526 N N . LEU A 1 193 ? 7.609 11.590 6.517 1.00 82.94 193 LEU A N 1
ATOM 1527 C CA . LEU A 1 193 ? 7.317 12.382 7.718 1.00 82.94 193 LEU A CA 1
ATOM 1528 C C . LEU A 1 193 ? 5.927 13.032 7.654 1.00 82.94 193 LEU A C 1
ATOM 1530 O O . LEU A 1 193 ? 5.198 13.021 8.647 1.00 82.94 193 LEU A O 1
ATOM 1534 N N . ILE A 1 194 ? 5.517 13.542 6.489 1.00 84.25 194 ILE A N 1
ATOM 1535 C CA . ILE A 1 194 ? 4.158 14.071 6.284 1.00 84.25 194 ILE A CA 1
ATOM 1536 C C . ILE A 1 194 ? 3.110 12.972 6.524 1.00 84.25 194 ILE A C 1
ATOM 1538 O O . ILE A 1 194 ? 2.137 13.194 7.250 1.00 84.25 194 ILE A O 1
ATOM 1542 N N . GLY A 1 195 ? 3.321 11.772 5.974 1.00 84.44 195 GLY A N 1
ATOM 1543 C CA . GLY A 1 195 ? 2.445 10.620 6.197 1.00 84.44 195 GLY A CA 1
ATOM 1544 C C . GLY A 1 195 ? 2.336 10.245 7.678 1.00 84.44 195 GLY A C 1
ATOM 1545 O O . GLY A 1 195 ? 1.230 10.103 8.211 1.00 84.44 195 GLY A O 1
ATOM 1546 N N . GLY A 1 196 ? 3.473 10.185 8.373 1.00 85.38 196 GLY A N 1
ATOM 1547 C CA . GLY A 1 196 ? 3.531 9.967 9.818 1.00 85.38 196 GLY A CA 1
ATOM 1548 C C . GLY A 1 196 ? 2.771 11.031 10.614 1.00 85.38 196 GLY A C 1
ATOM 1549 O O . GLY A 1 196 ? 2.088 10.697 11.583 1.00 85.38 196 GLY A O 1
ATOM 1550 N N . ALA A 1 197 ? 2.834 12.305 10.207 1.00 87.12 197 ALA A N 1
ATOM 1551 C CA . ALA A 1 197 ? 2.157 13.402 10.902 1.00 87.12 197 ALA A CA 1
ATOM 1552 C C . ALA A 1 197 ? 0.632 13.266 10.817 1.00 87.12 197 ALA A C 1
ATOM 1554 O O . ALA A 1 197 ? -0.063 13.443 11.820 1.00 87.12 197 ALA A O 1
ATOM 1555 N N . PHE A 1 198 ? 0.112 12.869 9.652 1.00 88.62 198 PHE A N 1
ATOM 1556 C CA . PHE A 1 198 ? -1.306 12.560 9.481 1.00 88.62 198 PHE A CA 1
ATOM 1557 C C . PHE A 1 198 ? -1.757 11.389 10.365 1.00 88.62 198 PHE A C 1
ATOM 1559 O O . PHE A 1 198 ? -2.792 11.488 11.032 1.00 88.62 198 PHE A O 1
ATOM 1566 N N . LEU A 1 199 ? -0.974 10.306 10.426 1.00 90.81 199 LEU A N 1
ATOM 1567 C CA . LEU A 1 199 ? -1.272 9.162 11.295 1.00 90.81 199 LEU A CA 1
ATOM 1568 C C . LEU A 1 199 ? -1.234 9.560 12.776 1.00 90.81 199 LEU A C 1
ATOM 1570 O O . LEU A 1 199 ? -2.172 9.258 13.515 1.00 90.81 199 LEU A O 1
ATOM 1574 N N . GLY A 1 200 ? -0.202 10.290 13.201 1.00 88.81 200 GLY A N 1
ATOM 1575 C CA . GLY A 1 200 ? -0.073 10.799 14.566 1.00 88.81 200 GLY A CA 1
ATOM 1576 C C . GLY A 1 200 ? -1.240 11.698 14.968 1.00 88.81 200 GLY A C 1
ATOM 1577 O O . GLY A 1 200 ? -1.829 11.500 16.031 1.00 88.81 200 GLY A O 1
ATOM 1578 N N . ALA A 1 201 ? -1.647 12.620 14.092 1.00 90.25 201 ALA A N 1
ATOM 1579 C CA . ALA A 1 201 ? -2.809 13.479 14.309 1.00 90.25 201 ALA A CA 1
ATOM 1580 C C . ALA A 1 201 ? -4.116 12.674 14.408 1.00 90.25 201 ALA A C 1
ATOM 1582 O O . ALA A 1 201 ? -4.943 12.934 15.287 1.00 90.25 201 ALA A O 1
ATOM 1583 N N . ALA A 1 202 ? -4.300 11.660 13.556 1.00 93.31 202 ALA A N 1
ATOM 1584 C CA . ALA A 1 202 ? -5.467 10.788 13.628 1.00 93.31 202 ALA A CA 1
ATOM 1585 C C . ALA A 1 202 ? -5.551 10.089 14.990 1.00 93.31 202 ALA A C 1
ATOM 1587 O O . ALA A 1 202 ? -6.568 10.193 15.679 1.00 93.31 202 ALA A O 1
ATOM 1588 N N . ILE A 1 203 ? -4.470 9.433 15.417 1.00 93.75 203 ILE A N 1
ATOM 1589 C CA . ILE A 1 203 ? -4.459 8.686 16.677 1.00 93.75 203 ILE A CA 1
ATOM 1590 C C . ILE A 1 203 ? -4.561 9.624 17.888 1.00 93.75 203 ILE A C 1
ATOM 1592 O O . ILE A 1 203 ? -5.290 9.307 18.828 1.00 93.75 203 ILE A O 1
ATOM 1596 N N . TYR A 1 204 ? -3.941 10.808 17.843 1.00 92.25 204 TYR A N 1
ATOM 1597 C CA . TYR A 1 204 ? -4.100 11.854 18.859 1.00 92.25 204 TYR A CA 1
ATOM 1598 C C . TYR A 1 204 ? -5.580 12.190 19.098 1.00 92.25 204 TYR A C 1
ATOM 1600 O O . TYR A 1 204 ? -6.063 12.146 20.234 1.00 92.25 204 TYR A O 1
ATOM 1608 N N . THR A 1 205 ? -6.329 12.470 18.024 1.00 92.81 205 THR A N 1
ATOM 1609 C CA . THR A 1 205 ? -7.749 12.843 18.148 1.00 92.81 205 THR A CA 1
ATOM 1610 C C . THR A 1 205 ? -8.608 11.694 18.676 1.00 92.81 205 THR A C 1
ATOM 1612 O O . THR A 1 205 ? -9.450 11.908 19.552 1.00 92.81 205 THR A O 1
ATOM 1615 N N . VAL A 1 206 ? -8.372 10.463 18.208 1.00 94.50 206 VAL A N 1
ATOM 1616 C CA . VAL A 1 206 ? -9.134 9.286 18.651 1.00 94.50 206 VAL A CA 1
ATOM 1617 C C . VAL A 1 206 ? -8.813 8.933 20.104 1.00 94.50 206 VAL A C 1
ATOM 1619 O O . VAL A 1 206 ? -9.726 8.625 20.869 1.00 94.50 206 VAL A O 1
ATOM 1622 N N . GLN A 1 207 ? -7.547 9.020 20.524 1.00 93.12 207 GLN A N 1
ATOM 1623 C CA . GLN A 1 207 ? -7.152 8.794 21.916 1.00 93.12 207 GLN A CA 1
ATOM 1624 C C . GLN A 1 207 ? -7.791 9.831 22.848 1.00 93.12 207 GLN A C 1
ATOM 1626 O O . GLN A 1 207 ? -8.306 9.465 23.905 1.00 93.12 207 GLN A O 1
ATOM 1631 N N . GLY A 1 208 ? -7.822 11.108 22.449 1.00 90.31 208 GLY A N 1
ATOM 1632 C CA . GLY A 1 208 ? -8.508 12.162 23.201 1.00 90.31 208 GLY A CA 1
ATOM 1633 C C . GLY A 1 208 ? -10.005 11.884 23.374 1.00 90.31 208 GLY A C 1
ATOM 1634 O O . GLY A 1 208 ? -10.534 11.987 24.484 1.00 90.31 208 GLY A O 1
ATOM 1635 N N . ALA A 1 209 ? -10.679 11.452 22.305 1.00 90.56 209 ALA A N 1
ATOM 1636 C CA . ALA A 1 209 ? -12.085 11.053 22.352 1.00 90.56 209 ALA A CA 1
ATOM 1637 C C . ALA A 1 209 ? -12.316 9.820 23.244 1.00 90.56 209 ALA A C 1
ATOM 1639 O O . ALA A 1 209 ? -13.223 9.814 24.078 1.00 90.56 209 ALA A O 1
ATOM 1640 N N . ALA A 1 210 ? -11.472 8.795 23.128 1.00 90.25 210 ALA A N 1
ATOM 1641 C CA . ALA A 1 210 ? -11.557 7.596 23.955 1.00 90.25 210 ALA A CA 1
ATOM 1642 C C . ALA A 1 210 ? -11.350 7.909 25.445 1.00 90.25 210 ALA A C 1
ATOM 1644 O O . ALA A 1 210 ? -12.101 7.410 26.282 1.00 90.25 210 ALA A O 1
ATOM 1645 N N . ASN A 1 211 ? -10.397 8.782 25.784 1.00 89.19 211 ASN A N 1
ATOM 1646 C CA . ASN A 1 211 ? -10.199 9.245 27.157 1.00 89.19 211 ASN A CA 1
ATOM 1647 C C . ASN A 1 211 ? -11.422 9.999 27.683 1.00 89.19 211 ASN A C 1
ATOM 1649 O O . ASN A 1 211 ? -11.849 9.756 28.808 1.00 89.19 211 ASN A O 1
ATOM 1653 N N . ALA A 1 212 ? -12.006 10.889 26.876 1.00 86.94 212 ALA A N 1
ATOM 1654 C CA . ALA A 1 212 ? -13.201 11.635 27.262 1.00 86.94 212 ALA A CA 1
ATOM 1655 C C . ALA A 1 212 ? -14.389 10.704 27.548 1.00 86.94 212 ALA A C 1
ATOM 1657 O O . ALA A 1 212 ? -15.069 10.869 28.560 1.00 86.94 212 ALA A O 1
ATOM 1658 N N . TYR A 1 213 ? -14.597 9.693 26.697 1.00 87.69 213 TYR A N 1
ATOM 1659 C CA . TYR A 1 213 ? -15.582 8.638 26.938 1.00 87.69 213 TYR A CA 1
ATOM 1660 C C . TYR A 1 213 ? -15.299 7.893 28.249 1.00 87.69 213 TYR A C 1
ATOM 1662 O O . TYR A 1 213 ? -16.186 7.767 29.090 1.00 87.69 213 TYR A O 1
ATOM 1670 N N . LEU A 1 214 ? -14.059 7.441 28.456 1.00 85.44 214 LEU A N 1
ATOM 1671 C CA . LEU A 1 214 ? -13.678 6.670 29.640 1.00 85.44 214 LEU A CA 1
ATOM 1672 C C . LEU A 1 214 ? -13.788 7.476 30.940 1.00 85.44 214 LEU A C 1
ATOM 1674 O O . LEU A 1 214 ? -14.199 6.917 31.950 1.00 85.44 214 LEU A O 1
ATOM 1678 N N . HIS A 1 215 ? -13.475 8.772 30.932 1.00 83.56 215 HIS A N 1
ATOM 1679 C CA . HIS A 1 215 ? -13.663 9.638 32.099 1.00 83.56 215 HIS A CA 1
ATOM 1680 C C . HIS A 1 215 ? -15.141 9.870 32.428 1.00 83.56 215 HIS A C 1
ATOM 1682 O O . HIS A 1 215 ? -15.486 9.953 33.606 1.00 83.56 215 HIS A O 1
ATOM 1688 N N . ALA A 1 216 ? -16.005 9.951 31.412 1.00 83.19 216 ALA A N 1
ATOM 1689 C CA . ALA A 1 216 ? -17.448 10.074 31.606 1.00 83.19 216 ALA A CA 1
ATOM 1690 C C . ALA A 1 216 ? -18.077 8.762 32.107 1.00 83.19 216 ALA A C 1
ATOM 1692 O O . ALA A 1 216 ? -18.939 8.792 32.979 1.00 83.19 216 ALA A O 1
ATOM 1693 N N . ALA A 1 217 ? -17.632 7.618 31.580 1.00 81.44 217 ALA A N 1
ATOM 1694 C CA . ALA A 1 217 ? -18.119 6.299 31.981 1.00 81.44 217 ALA A CA 1
ATOM 1695 C C . ALA A 1 217 ? -17.560 5.838 33.342 1.00 81.44 217 ALA A C 1
ATOM 1697 O O . ALA A 1 217 ? -18.249 5.145 34.088 1.00 81.44 217 ALA A O 1
ATOM 1698 N N . TYR A 1 218 ? -16.323 6.227 33.678 1.00 81.75 218 TYR A N 1
ATOM 1699 C CA . TYR A 1 218 ? -15.596 5.780 34.872 1.00 81.75 218 TYR A CA 1
ATOM 1700 C C . TYR A 1 218 ? -14.869 6.954 35.570 1.00 81.75 218 TYR A C 1
ATOM 1702 O O . TYR A 1 218 ? -13.645 7.105 35.441 1.00 81.75 218 TYR A O 1
ATOM 1710 N N . PRO A 1 219 ? -15.593 7.799 36.329 1.00 75.00 219 PRO A N 1
ATOM 1711 C CA . PRO A 1 219 ? -15.015 8.965 36.999 1.00 75.00 219 PRO A CA 1
ATOM 1712 C C . PRO A 1 219 ? -13.953 8.585 38.051 1.00 75.00 219 PRO A C 1
ATOM 1714 O O . PRO A 1 219 ? -14.021 7.535 38.685 1.00 75.00 219 PRO A O 1
ATOM 1717 N N . GLY A 1 220 ? -12.941 9.444 38.238 1.00 67.12 220 GLY A N 1
ATOM 1718 C CA . GLY A 1 220 ? -11.878 9.271 39.248 1.00 67.12 220 GLY A CA 1
ATOM 1719 C C . GLY A 1 220 ? -10.676 8.408 38.829 1.00 67.12 220 GLY A C 1
ATOM 1720 O O . GLY A 1 220 ? -9.723 8.262 39.596 1.00 67.12 220 GLY A O 1
ATOM 1721 N N . ARG A 1 221 ? -10.668 7.851 37.611 1.00 69.75 221 ARG A N 1
ATOM 1722 C CA . ARG A 1 221 ? -9.526 7.094 37.067 1.00 69.75 221 ARG A CA 1
ATOM 1723 C C . ARG A 1 221 ? -8.453 8.034 36.500 1.00 69.75 221 ARG A C 1
ATOM 1725 O O . ARG A 1 221 ? -8.775 8.993 35.801 1.00 69.75 221 ARG A O 1
ATOM 1732 N N . LYS A 1 222 ? -7.175 7.737 36.764 1.00 66.94 222 LYS A N 1
ATOM 1733 C CA . LYS A 1 222 ? -6.016 8.457 36.202 1.00 66.94 222 LYS A CA 1
ATOM 1734 C C . LYS A 1 222 ? -5.422 7.699 35.014 1.00 66.94 222 LYS A C 1
ATOM 1736 O O . LYS A 1 222 ? -5.512 6.472 34.960 1.00 66.94 222 LYS A O 1
ATOM 1741 N N . ALA A 1 223 ? -4.805 8.434 34.089 1.00 65.19 223 ALA A N 1
ATOM 1742 C CA . ALA A 1 223 ? -4.029 7.846 33.004 1.00 65.19 223 ALA A CA 1
ATOM 1743 C C . ALA A 1 223 ? -2.878 7.000 33.561 1.00 65.19 223 ALA A C 1
ATOM 1745 O O . ALA A 1 223 ? -2.258 7.360 34.566 1.00 65.19 223 ALA A O 1
ATOM 1746 N N . LYS A 1 224 ? -2.617 5.858 32.925 1.00 65.88 224 LYS A N 1
ATOM 1747 C CA . LYS A 1 224 ? -1.503 4.990 33.305 1.00 65.88 224 LYS A CA 1
ATOM 1748 C C . LYS A 1 224 ? -0.209 5.549 32.706 1.00 65.88 224 LYS A C 1
ATOM 1750 O O . LYS A 1 224 ? -0.225 6.052 31.585 1.00 65.88 224 LYS A O 1
ATOM 1755 N N . SER A 1 225 ? 0.903 5.437 33.432 1.00 59.16 225 SER A N 1
ATOM 1756 C CA . SER A 1 225 ? 2.235 5.659 32.859 1.00 59.16 225 SER A CA 1
ATOM 1757 C C . SER A 1 225 ? 2.551 4.614 31.780 1.00 59.16 225 SER A C 1
ATOM 1759 O O . SER A 1 225 ? 1.884 3.575 31.691 1.00 59.16 225 SER A O 1
ATOM 1761 N N . THR A 1 226 ? 3.562 4.907 30.957 1.00 63.28 226 THR A N 1
ATOM 1762 C CA . THR A 1 226 ? 4.005 4.107 29.808 1.00 63.28 226 THR A CA 1
ATOM 1763 C C . THR A 1 226 ? 3.998 2.613 30.121 1.00 63.28 226 THR A C 1
ATOM 1765 O O . THR A 1 226 ? 4.656 2.146 31.053 1.00 63.28 226 THR A O 1
ATOM 1768 N N . SER A 1 227 ? 3.205 1.845 29.372 1.00 68.94 227 SER A N 1
ATOM 1769 C CA . SER A 1 227 ? 3.056 0.412 29.648 1.00 68.94 227 SER A CA 1
ATOM 1770 C C . SER A 1 227 ? 4.231 -0.399 29.090 1.00 68.94 227 SER A C 1
ATOM 1772 O O . SER A 1 227 ? 4.798 -0.028 28.070 1.00 68.94 227 SER A O 1
ATOM 1774 N N . LEU A 1 228 ? 4.558 -1.548 29.696 1.00 65.88 228 LEU A N 1
ATOM 1775 C CA . LEU A 1 228 ? 5.586 -2.472 29.180 1.00 65.88 228 LEU A CA 1
ATOM 1776 C C . LEU A 1 228 ? 5.390 -2.785 27.689 1.00 65.88 228 LEU A C 1
ATOM 1778 O O . LEU A 1 228 ? 6.332 -2.675 26.920 1.00 65.88 228 LEU A O 1
ATOM 1782 N N . GLY A 1 229 ? 4.153 -3.065 27.261 1.00 66.38 229 GLY A N 1
ATOM 1783 C CA . GLY A 1 229 ? 3.845 -3.315 25.848 1.00 66.38 229 GLY A CA 1
ATOM 1784 C C . GLY A 1 229 ? 4.032 -2.099 24.935 1.00 66.38 229 GLY A C 1
ATOM 1785 O O . GLY A 1 229 ? 4.296 -2.270 23.753 1.00 66.38 229 GLY A O 1
ATOM 1786 N N . GLU A 1 230 ? 3.939 -0.888 25.480 1.00 68.25 230 GLU A N 1
ATOM 1787 C CA . GLU A 1 230 ? 4.189 0.362 24.758 1.00 68.25 230 GLU A CA 1
ATOM 1788 C C . GLU A 1 230 ? 5.684 0.561 24.506 1.00 68.25 230 GLU A C 1
ATOM 1790 O O . GLU A 1 230 ? 6.086 0.864 23.386 1.00 68.25 230 GLU A O 1
ATOM 1795 N N . VAL A 1 231 ? 6.509 0.291 25.525 1.00 70.50 231 VAL A N 1
ATOM 1796 C CA . VAL A 1 231 ? 7.973 0.282 25.401 1.00 70.50 231 VAL A CA 1
ATOM 1797 C C . VAL A 1 231 ? 8.416 -0.816 24.437 1.00 70.50 231 VAL A C 1
ATOM 1799 O O . VAL A 1 231 ? 9.221 -0.555 23.552 1.00 70.50 231 VAL A O 1
ATOM 1802 N N . THR A 1 232 ? 7.863 -2.029 24.547 1.00 72.62 232 THR A N 1
ATOM 1803 C CA . THR A 1 232 ? 8.194 -3.130 23.632 1.00 72.62 232 THR A CA 1
ATOM 1804 C C . THR A 1 232 ? 7.823 -2.799 22.188 1.00 72.62 232 THR A C 1
ATOM 1806 O O . THR A 1 232 ? 8.630 -3.037 21.295 1.00 72.62 232 THR A O 1
ATOM 1809 N N . ALA A 1 233 ? 6.638 -2.228 21.944 1.00 73.44 233 ALA A N 1
ATOM 1810 C CA . ALA A 1 233 ? 6.214 -1.838 20.600 1.00 73.44 233 ALA A CA 1
ATOM 1811 C C . ALA A 1 233 ? 7.093 -0.719 20.023 1.00 73.44 233 ALA A C 1
ATOM 1813 O O . ALA A 1 233 ? 7.462 -0.782 18.852 1.00 73.44 233 ALA A O 1
ATOM 1814 N N . LEU A 1 234 ? 7.472 0.260 20.852 1.00 72.19 234 LEU A N 1
ATOM 1815 C CA . LEU A 1 234 ? 8.388 1.328 20.462 1.00 72.19 234 LEU A CA 1
ATOM 1816 C C . LEU A 1 234 ? 9.775 0.780 20.108 1.00 72.19 234 LEU A C 1
ATOM 1818 O O . LEU A 1 234 ? 10.297 1.102 19.049 1.00 72.19 234 LEU A O 1
ATOM 1822 N N . VAL A 1 235 ? 10.356 -0.067 20.963 1.00 73.19 235 VAL A N 1
ATOM 1823 C CA . VAL A 1 235 ? 11.682 -0.662 20.736 1.00 73.19 235 VAL A CA 1
ATOM 1824 C C . VAL A 1 235 ? 11.671 -1.549 19.496 1.00 73.19 235 VAL A C 1
ATOM 1826 O O . VAL A 1 235 ? 12.531 -1.387 18.640 1.00 73.19 235 VAL A O 1
ATOM 1829 N N . ALA A 1 236 ? 10.674 -2.427 19.344 1.00 73.31 236 ALA A N 1
ATOM 1830 C CA . ALA A 1 236 ? 10.529 -3.254 18.146 1.00 73.31 236 ALA A CA 1
ATOM 1831 C C . ALA A 1 236 ? 10.408 -2.390 16.884 1.00 73.31 236 ALA A C 1
ATOM 1833 O O . ALA A 1 236 ? 11.045 -2.658 15.870 1.00 73.31 236 ALA A O 1
ATOM 1834 N N . GLY A 1 237 ? 9.632 -1.314 16.978 1.00 67.75 237 GLY A N 1
ATOM 1835 C CA . GLY A 1 237 ? 9.487 -0.315 15.940 1.00 67.75 237 GLY A CA 1
ATOM 1836 C C . GLY A 1 237 ? 10.786 0.367 15.525 1.00 67.75 237 GLY A C 1
ATOM 1837 O O . GLY A 1 237 ? 11.124 0.384 14.345 1.00 67.75 237 GLY A O 1
ATOM 1838 N N . MET A 1 238 ? 11.528 0.877 16.506 1.00 73.81 238 MET A N 1
ATOM 1839 C CA . MET A 1 238 ? 12.830 1.511 16.311 1.00 73.81 238 MET A CA 1
ATOM 1840 C C . MET A 1 238 ? 13.867 0.524 15.770 1.00 73.81 238 MET A C 1
ATOM 1842 O O . MET A 1 238 ? 14.675 0.903 14.932 1.00 73.81 238 MET A O 1
ATOM 1846 N N . CYS A 1 239 ? 13.830 -0.743 16.192 1.00 72.38 239 CYS A N 1
ATOM 1847 C CA . CYS A 1 239 ? 14.685 -1.794 15.645 1.00 72.38 239 CYS A CA 1
ATOM 1848 C C . CYS A 1 239 ? 14.361 -2.091 14.179 1.00 72.38 239 CYS A C 1
ATOM 1850 O O . CYS A 1 239 ? 15.287 -2.226 13.391 1.00 72.38 239 CYS A O 1
ATOM 1852 N N . ILE A 1 240 ? 13.081 -2.166 13.798 1.00 68.44 240 ILE A N 1
ATOM 1853 C CA . ILE A 1 240 ? 12.681 -2.356 12.394 1.00 68.44 240 ILE A CA 1
ATOM 1854 C C . ILE A 1 240 ? 13.145 -1.165 11.557 1.00 68.44 240 ILE A C 1
ATOM 1856 O O . ILE A 1 240 ? 13.780 -1.362 10.529 1.00 68.44 240 ILE A O 1
ATOM 1860 N N . LEU A 1 241 ? 12.893 0.062 12.023 1.00 68.38 241 LEU A N 1
ATOM 1861 C CA . LEU A 1 241 ? 13.343 1.271 11.337 1.00 68.38 241 LEU A CA 1
ATOM 1862 C C . LEU A 1 241 ? 14.873 1.293 11.195 1.00 68.38 241 LEU A C 1
ATOM 1864 O O . LEU A 1 241 ? 15.389 1.549 10.111 1.00 68.38 241 LEU A O 1
ATOM 1868 N N . PHE A 1 242 ? 15.596 0.965 12.268 1.00 70.31 242 PHE A N 1
ATOM 1869 C CA . PHE A 1 242 ? 17.050 0.865 12.257 1.00 70.31 242 PHE A CA 1
ATOM 1870 C C . PHE A 1 242 ? 17.539 -0.216 11.294 1.00 70.31 242 PHE A C 1
ATOM 1872 O O . PHE A 1 242 ? 18.464 0.051 10.547 1.00 70.31 242 PHE A O 1
ATOM 1879 N N . LEU A 1 243 ? 16.926 -1.402 11.263 1.00 69.12 243 LEU A N 1
ATOM 1880 C CA . LEU A 1 243 ? 17.294 -2.476 10.336 1.00 69.12 243 LEU A CA 1
ATOM 1881 C C . LEU A 1 243 ? 17.037 -2.085 8.880 1.00 69.12 243 LEU A C 1
ATOM 1883 O O . LEU A 1 243 ? 17.872 -2.377 8.030 1.00 69.12 243 LEU A O 1
ATOM 1887 N N . SER A 1 244 ? 15.941 -1.382 8.593 1.00 65.75 244 SER A N 1
ATOM 1888 C CA . SER A 1 244 ? 15.664 -0.866 7.249 1.00 65.75 244 SER A CA 1
ATOM 1889 C C . SER A 1 244 ? 16.718 0.155 6.809 1.00 65.75 244 SER A C 1
ATOM 1891 O O . SER A 1 244 ? 17.228 0.078 5.693 1.00 65.75 244 SER A O 1
ATOM 1893 N N . VAL A 1 245 ? 17.110 1.075 7.698 1.00 65.81 245 VAL A N 1
ATOM 1894 C CA . VAL A 1 245 ? 18.145 2.088 7.415 1.00 65.81 245 VAL A CA 1
ATOM 1895 C C . VAL A 1 245 ? 19.552 1.476 7.377 1.00 65.81 245 VAL A C 1
ATOM 1897 O O . VAL A 1 245 ? 20.373 1.844 6.539 1.00 65.81 245 VAL A O 1
ATOM 1900 N N . ALA A 1 246 ? 19.848 0.524 8.260 1.00 60.72 246 ALA A N 1
ATOM 1901 C CA . ALA A 1 246 ? 21.109 -0.210 8.313 1.00 60.72 246 ALA A CA 1
ATOM 1902 C C . ALA A 1 246 ? 21.285 -1.097 7.076 1.00 60.72 246 ALA A C 1
ATOM 1904 O O . ALA A 1 246 ? 22.367 -1.135 6.506 1.00 60.72 246 ALA A O 1
ATOM 1905 N N . GLY A 1 247 ? 20.222 -1.764 6.621 1.00 55.62 247 GLY A N 1
ATOM 1906 C CA . GLY A 1 247 ? 20.220 -2.521 5.371 1.00 55.62 247 GLY A CA 1
ATOM 1907 C C . GLY A 1 247 ? 20.500 -1.617 4.171 1.00 55.62 247 GLY A C 1
ATOM 1908 O O . GLY A 1 247 ? 21.385 -1.920 3.374 1.00 55.62 247 GLY A O 1
ATOM 1909 N N . ALA A 1 248 ? 19.841 -0.456 4.106 1.00 56.31 248 ALA A N 1
ATOM 1910 C CA . ALA A 1 248 ? 20.101 0.541 3.070 1.00 56.31 248 ALA A CA 1
ATOM 1911 C C . ALA A 1 248 ? 21.544 1.088 3.119 1.00 56.31 248 ALA A C 1
ATOM 1913 O O . ALA A 1 248 ? 22.184 1.242 2.085 1.00 56.31 248 ALA A O 1
ATOM 1914 N N . THR A 1 249 ? 22.105 1.337 4.307 1.00 53.25 249 THR A N 1
ATOM 1915 C CA . THR A 1 249 ? 23.479 1.859 4.447 1.00 53.25 249 THR A CA 1
ATOM 1916 C C . THR A 1 249 ? 24.562 0.799 4.248 1.00 53.25 249 THR A C 1
ATOM 1918 O O . THR A 1 249 ? 25.620 1.124 3.718 1.00 53.25 249 THR A O 1
ATOM 1921 N N . LEU A 1 250 ? 24.322 -0.464 4.608 1.00 50.66 250 LEU A N 1
ATOM 1922 C CA . LEU A 1 250 ? 25.225 -1.581 4.309 1.00 50.66 250 LEU A CA 1
ATOM 1923 C C . LEU A 1 250 ? 25.266 -1.889 2.810 1.00 50.66 250 LEU A C 1
ATOM 1925 O O . LEU A 1 250 ? 26.342 -2.181 2.294 1.00 50.66 250 LEU A O 1
ATOM 1929 N N . ALA A 1 251 ? 24.140 -1.749 2.106 1.00 48.31 251 ALA A N 1
ATOM 1930 C CA . ALA A 1 251 ? 24.105 -1.815 0.647 1.00 48.31 251 ALA A CA 1
ATOM 1931 C C . ALA A 1 251 ? 24.923 -0.680 -0.003 1.00 48.31 251 ALA A C 1
ATOM 1933 O O . ALA A 1 251 ? 25.589 -0.902 -1.009 1.00 48.31 251 ALA A O 1
ATOM 1934 N N . LEU A 1 252 ? 24.938 0.515 0.602 1.00 48.56 252 LEU A N 1
ATOM 1935 C CA . LEU A 1 252 ? 25.704 1.671 0.113 1.00 48.56 252 LEU A CA 1
ATOM 1936 C C . LEU A 1 252 ? 27.203 1.635 0.482 1.00 48.56 252 LEU A C 1
ATOM 1938 O O . LEU A 1 252 ? 28.016 2.184 -0.256 1.00 48.56 252 LEU A O 1
ATOM 1942 N N . ASN A 1 253 ? 27.580 1.012 1.607 1.00 39.09 253 ASN A N 1
ATOM 1943 C CA . ASN A 1 253 ? 28.956 1.000 2.133 1.00 39.09 253 ASN A CA 1
ATOM 1944 C C . ASN A 1 253 ? 29.734 -0.298 1.877 1.00 39.09 253 ASN A C 1
ATOM 1946 O O . ASN A 1 253 ? 30.877 -0.402 2.325 1.00 39.09 253 ASN A O 1
ATOM 1950 N N . ALA A 1 254 ? 29.155 -1.298 1.209 1.00 33.78 254 ALA A N 1
ATOM 1951 C CA . ALA A 1 254 ? 29.882 -2.516 0.872 1.00 33.78 254 ALA A CA 1
ATOM 1952 C C . ALA A 1 254 ? 31.103 -2.161 -0.006 1.00 33.78 254 ALA A C 1
ATOM 1954 O O . ALA A 1 254 ? 30.924 -1.712 -1.140 1.00 33.78 254 ALA A O 1
ATOM 1955 N N . PRO A 1 255 ? 32.353 -2.327 0.479 1.00 37.09 255 PRO A N 1
ATOM 1956 C CA . PRO A 1 255 ? 33.516 -2.064 -0.351 1.00 37.09 255 PRO A CA 1
ATOM 1957 C C . PRO A 1 255 ? 33.487 -3.043 -1.521 1.00 37.09 255 PRO A C 1
ATOM 1959 O O . PRO A 1 255 ? 33.374 -4.253 -1.304 1.00 37.09 255 PRO A O 1
ATOM 1962 N N . HIS A 1 256 ? 33.603 -2.525 -2.748 1.00 43.66 256 HIS A N 1
ATOM 1963 C CA . HIS A 1 256 ? 33.833 -3.337 -3.936 1.00 43.66 256 HIS A CA 1
ATOM 1964 C C . HIS A 1 256 ? 35.029 -4.246 -3.653 1.00 43.66 256 HIS A C 1
ATOM 1966 O O . HIS A 1 256 ? 36.177 -3.800 -3.678 1.00 43.66 256 HIS A O 1
ATOM 1972 N N . ARG A 1 257 ? 34.782 -5.519 -3.328 1.00 29.81 257 ARG A N 1
ATOM 1973 C CA . ARG A 1 257 ? 35.856 -6.505 -3.315 1.00 29.81 257 ARG A CA 1
ATOM 1974 C C . ARG A 1 257 ? 36.353 -6.568 -4.757 1.00 29.81 257 ARG A C 1
ATOM 1976 O O . ARG A 1 257 ? 35.554 -6.928 -5.622 1.00 29.81 257 ARG A O 1
ATOM 1983 N N . PRO A 1 258 ? 37.622 -6.234 -5.049 1.00 34.25 258 PRO A N 1
ATOM 1984 C CA . PRO A 1 258 ? 38.177 -6.581 -6.340 1.00 34.25 258 PRO A CA 1
ATOM 1985 C C . PRO A 1 258 ? 38.143 -8.106 -6.401 1.00 34.25 258 PRO A C 1
ATOM 1987 O O . PRO A 1 258 ? 38.858 -8.788 -5.665 1.00 34.25 258 PRO A O 1
ATOM 1990 N N . VAL A 1 259 ? 37.240 -8.649 -7.215 1.00 40.19 259 VAL A N 1
ATOM 1991 C CA . VAL A 1 259 ? 37.271 -10.066 -7.548 1.00 40.19 259 VAL A CA 1
ATOM 1992 C C . VAL A 1 259 ? 38.602 -10.265 -8.250 1.00 40.19 259 VAL A C 1
ATOM 1994 O O . VAL A 1 259 ? 38.835 -9.715 -9.326 1.00 40.19 259 VAL A O 1
ATOM 1997 N N . ALA A 1 260 ? 39.510 -10.981 -7.588 1.00 29.59 260 ALA A N 1
ATOM 1998 C CA . ALA A 1 260 ? 40.753 -11.403 -8.195 1.00 29.59 260 ALA A CA 1
ATOM 1999 C C . ALA A 1 260 ? 40.384 -12.150 -9.477 1.00 29.59 260 ALA A C 1
ATOM 2001 O O . ALA A 1 260 ? 39.791 -13.231 -9.426 1.00 29.59 260 ALA A O 1
ATOM 2002 N N . VAL A 1 261 ? 40.699 -11.537 -10.621 1.00 36.09 261 VAL A N 1
ATOM 2003 C CA . VAL A 1 261 ? 40.638 -12.175 -11.930 1.00 36.09 261 VAL A CA 1
ATOM 2004 C C . VAL A 1 261 ? 41.632 -13.322 -11.866 1.00 36.09 261 VAL A C 1
ATOM 2006 O O . VAL A 1 261 ? 42.827 -13.169 -12.107 1.00 36.09 261 VAL A O 1
ATOM 2009 N N . THR A 1 262 ? 41.143 -14.483 -11.449 1.00 29.56 262 THR A N 1
ATOM 2010 C CA . THR A 1 262 ? 41.903 -15.714 -11.545 1.00 29.56 262 THR A CA 1
ATOM 2011 C C . THR A 1 262 ? 41.764 -16.114 -12.998 1.00 29.56 262 THR A C 1
ATOM 2013 O O . THR A 1 262 ? 40.771 -16.720 -13.394 1.00 29.56 262 THR A O 1
ATOM 2016 N N . THR A 1 263 ? 42.719 -15.687 -13.823 1.00 32.38 263 THR A N 1
ATOM 2017 C CA . THR A 1 263 ? 42.919 -16.225 -15.168 1.00 32.38 263 THR A CA 1
ATOM 2018 C C . THR A 1 263 ? 43.120 -17.729 -15.010 1.00 32.38 263 THR A C 1
ATOM 2020 O O . THR A 1 263 ? 44.217 -18.192 -14.702 1.00 32.38 263 THR A O 1
ATOM 2023 N N . SER A 1 264 ? 42.033 -18.490 -15.123 1.00 31.06 264 SER A N 1
ATOM 2024 C CA . SER A 1 264 ? 42.080 -19.944 -15.126 1.00 31.06 264 SER A CA 1
ATOM 2025 C C . SER A 1 264 ? 42.772 -20.357 -16.417 1.00 31.06 264 SER A C 1
ATOM 2027 O O . SER A 1 264 ? 42.214 -20.264 -17.510 1.00 31.06 264 SER A O 1
ATOM 2029 N N . THR A 1 265 ? 44.039 -20.738 -16.298 1.00 34.97 265 THR A N 1
ATOM 2030 C CA . THR A 1 265 ? 44.772 -21.420 -17.353 1.00 34.97 265 THR A CA 1
ATOM 2031 C C . THR A 1 265 ? 44.068 -22.748 -17.621 1.00 34.97 265 THR A C 1
ATOM 2033 O O . THR A 1 265 ? 44.036 -23.635 -16.769 1.00 34.97 265 THR A O 1
ATOM 2036 N N . LEU A 1 266 ? 43.471 -22.858 -18.813 1.00 41.00 266 LEU A N 1
ATOM 2037 C CA . LEU A 1 266 ? 42.887 -24.081 -19.364 1.00 41.00 266 LEU A CA 1
ATOM 2038 C C . LEU A 1 266 ? 43.806 -25.278 -19.097 1.00 41.00 266 LEU A C 1
ATOM 2040 O O . LEU A 1 266 ? 44.881 -25.398 -19.686 1.00 41.00 266 LEU A O 1
ATOM 2044 N N . LYS A 1 267 ? 43.365 -26.181 -18.221 1.00 30.73 267 LYS A N 1
ATOM 2045 C CA . LYS A 1 267 ? 44.026 -27.460 -17.973 1.00 30.73 267 LYS A CA 1
ATOM 2046 C C . LYS A 1 267 ? 43.201 -28.563 -18.630 1.00 30.73 267 LYS A C 1
ATOM 2048 O O . LYS A 1 267 ? 42.175 -28.941 -18.087 1.00 30.73 267 LYS A O 1
ATOM 2053 N N . THR A 1 268 ? 43.684 -29.009 -19.795 1.00 32.81 268 THR A N 1
ATOM 2054 C CA . THR A 1 268 ? 43.504 -30.313 -20.486 1.00 32.81 268 THR A CA 1
ATOM 2055 C C . THR A 1 268 ? 42.109 -30.975 -20.556 1.00 32.81 268 THR A C 1
ATOM 2057 O O . THR A 1 268 ? 41.391 -31.053 -19.566 1.00 32.81 268 THR A O 1
ATOM 2060 N N . PRO A 1 269 ? 41.739 -31.548 -21.718 1.00 41.94 269 PRO A N 1
ATOM 2061 C CA . PRO A 1 269 ? 40.366 -31.948 -22.018 1.00 41.94 269 PRO A CA 1
ATOM 2062 C C . PRO A 1 269 ? 39.949 -33.231 -21.283 1.00 41.94 269 PRO A C 1
ATOM 2064 O O . PRO A 1 269 ? 40.635 -34.252 -21.345 1.00 41.94 269 PRO A O 1
ATOM 2067 N N . TYR A 1 270 ? 38.790 -33.187 -20.624 1.00 31.00 270 TYR A N 1
ATOM 2068 C CA . TYR A 1 270 ? 38.080 -34.385 -20.173 1.00 31.00 270 TYR A CA 1
ATOM 2069 C C . TYR A 1 270 ? 37.484 -35.125 -21.390 1.00 31.00 270 TYR A C 1
ATOM 2071 O O . TYR A 1 270 ? 37.066 -34.468 -22.349 1.00 31.00 270 TYR A O 1
ATOM 2079 N N . PRO A 1 271 ? 37.429 -36.471 -21.383 1.00 38.97 271 PRO A N 1
ATOM 2080 C CA . PRO A 1 271 ? 36.854 -37.250 -22.473 1.00 38.97 271 PRO A CA 1
ATOM 2081 C C . PRO A 1 271 ? 35.390 -36.868 -22.718 1.00 38.97 271 PRO A C 1
ATOM 2083 O O . PRO A 1 271 ? 34.562 -36.855 -21.807 1.00 38.97 271 PRO A O 1
ATOM 2086 N N . ILE A 1 272 ? 35.105 -36.554 -23.980 1.00 37.97 272 ILE A N 1
ATOM 2087 C CA . ILE A 1 272 ? 33.816 -36.102 -24.497 1.00 37.97 272 ILE A CA 1
ATOM 2088 C C . ILE A 1 272 ? 32.793 -37.222 -24.286 1.00 37.97 272 ILE A C 1
ATOM 2090 O O . ILE A 1 272 ? 32.772 -38.213 -25.017 1.00 37.97 272 ILE A O 1
ATOM 2094 N N . ARG A 1 273 ? 31.921 -37.068 -23.286 1.00 32.81 273 ARG A N 1
ATOM 2095 C CA . ARG A 1 273 ? 30.623 -37.748 -23.287 1.00 32.81 273 ARG A CA 1
ATOM 2096 C C . ARG A 1 273 ? 29.857 -37.181 -24.486 1.00 32.81 273 ARG A C 1
ATOM 2098 O O . ARG A 1 273 ? 29.797 -35.957 -24.583 1.00 32.81 273 ARG A O 1
ATOM 2105 N N . PRO A 1 274 ? 29.315 -37.993 -25.411 1.00 35.53 274 PRO A N 1
ATOM 2106 C CA . PRO A 1 274 ? 28.557 -37.453 -26.529 1.00 35.53 274 PRO A CA 1
ATOM 2107 C C . PRO A 1 274 ? 27.375 -36.658 -25.972 1.00 35.53 274 PRO A C 1
ATOM 2109 O O . PRO A 1 274 ? 26.459 -37.219 -25.368 1.00 35.53 274 PRO A O 1
ATOM 2112 N N . THR A 1 275 ? 27.450 -35.337 -26.123 1.00 40.78 275 THR A N 1
ATOM 2113 C CA . THR A 1 275 ? 26.341 -34.413 -25.917 1.00 40.78 275 THR A CA 1
ATOM 2114 C C . THR A 1 275 ? 25.180 -34.924 -26.768 1.00 40.78 275 THR A C 1
ATOM 2116 O O . THR A 1 275 ? 25.388 -35.132 -27.969 1.00 40.78 275 THR A O 1
ATOM 2119 N N . PRO A 1 276 ? 23.983 -35.181 -26.206 1.00 38.72 276 PRO A N 1
ATOM 2120 C CA . PRO A 1 276 ? 22.822 -35.417 -27.048 1.00 38.72 276 PRO A CA 1
ATOM 2121 C C . PRO A 1 276 ? 22.690 -34.208 -27.972 1.00 38.72 276 PRO A C 1
ATOM 2123 O O . PRO A 1 276 ? 22.756 -33.067 -27.515 1.00 38.72 276 PRO A O 1
ATOM 2126 N N . THR A 1 277 ? 22.602 -34.464 -29.276 1.00 38.34 277 THR A N 1
ATOM 2127 C CA . THR A 1 277 ? 22.363 -33.450 -30.304 1.00 38.34 277 THR A CA 1
ATOM 2128 C C . THR A 1 277 ? 21.314 -32.460 -29.790 1.00 38.34 277 THR A C 1
ATOM 2130 O O . THR A 1 277 ? 20.239 -32.924 -29.403 1.00 38.34 277 THR A O 1
ATOM 2133 N N . PRO A 1 278 ? 21.596 -31.142 -29.728 1.00 44.84 278 PRO A N 1
ATOM 2134 C CA . PRO A 1 278 ? 20.593 -30.180 -29.301 1.00 44.84 278 PRO A CA 1
ATOM 2135 C C . PRO A 1 278 ? 19.388 -30.335 -30.222 1.00 44.84 278 PRO A C 1
ATOM 2137 O O . PRO A 1 278 ? 19.499 -30.166 -31.439 1.00 44.84 278 PRO A O 1
ATOM 2140 N N . THR A 1 279 ? 18.254 -30.732 -29.647 1.00 43.97 279 THR A N 1
ATOM 2141 C CA . THR A 1 279 ? 16.969 -30.715 -30.339 1.00 43.97 279 THR A CA 1
ATOM 2142 C C . THR A 1 279 ? 16.798 -29.304 -30.902 1.00 43.97 279 THR A C 1
ATOM 2144 O O . THR A 1 279 ? 16.883 -28.351 -30.124 1.00 43.97 279 THR A O 1
ATOM 2147 N N . PRO A 1 280 ? 16.628 -29.122 -32.225 1.00 48.78 280 PRO A N 1
ATOM 2148 C CA . PRO A 1 280 ? 16.458 -27.791 -32.786 1.00 48.78 280 PRO A CA 1
ATOM 2149 C C . PRO A 1 280 ? 15.254 -27.131 -32.111 1.00 48.78 280 PRO A C 1
ATOM 2151 O O . PRO A 1 280 ? 14.170 -27.718 -32.078 1.00 48.78 280 PRO A O 1
ATOM 2154 N N . LEU A 1 281 ? 15.462 -25.939 -31.539 1.00 54.34 281 LEU A N 1
ATOM 2155 C CA . LEU A 1 281 ? 14.386 -25.146 -30.947 1.00 54.34 281 LEU A CA 1
ATOM 2156 C C . LEU A 1 281 ? 13.242 -25.021 -31.969 1.00 54.34 281 LEU A C 1
ATOM 2158 O O . LEU A 1 281 ? 13.515 -24.755 -33.146 1.00 54.34 281 LEU A O 1
ATOM 2162 N N . PRO A 1 282 ? 11.972 -25.206 -31.563 1.00 52.00 282 PRO A N 1
ATOM 2163 C CA . PRO A 1 282 ? 10.848 -24.990 -32.461 1.00 52.00 282 PRO A CA 1
ATOM 2164 C C . PRO A 1 282 ? 10.912 -23.555 -32.997 1.00 52.00 282 PRO A C 1
ATOM 2166 O O . PRO A 1 282 ? 10.977 -22.587 -32.238 1.00 52.00 282 PRO A O 1
ATOM 2169 N N . SER A 1 283 ? 10.965 -23.421 -34.323 1.00 50.50 283 SER A N 1
ATOM 2170 C CA . SER A 1 283 ? 11.156 -22.126 -34.974 1.00 50.50 283 SER A CA 1
ATOM 2171 C C . SER A 1 283 ? 9.923 -21.251 -34.759 1.00 50.50 283 SER A C 1
ATOM 2173 O O . SER A 1 283 ? 8.875 -21.494 -35.355 1.00 50.50 283 SER A O 1
ATOM 2175 N N . ALA A 1 284 ? 10.044 -20.214 -33.928 1.00 59.03 284 ALA A N 1
ATOM 2176 C CA . ALA A 1 284 ? 9.083 -19.117 -33.918 1.00 59.03 284 ALA A CA 1
ATOM 2177 C C . ALA A 1 284 ? 9.037 -18.467 -35.313 1.00 59.03 284 ALA A C 1
ATOM 2179 O O . ALA A 1 284 ? 10.064 -18.446 -36.003 1.00 59.03 284 ALA A O 1
ATOM 2180 N N . GLY A 1 285 ? 7.875 -17.949 -35.729 1.00 60.44 285 GLY A N 1
ATOM 2181 C CA . GLY A 1 285 ? 7.679 -17.309 -37.039 1.00 60.44 285 GLY A CA 1
ATOM 2182 C C . GLY A 1 285 ? 8.703 -16.199 -37.345 1.00 60.44 285 GLY A C 1
ATOM 2183 O O . GLY A 1 285 ? 9.474 -15.811 -36.458 1.00 60.44 285 GLY A O 1
ATOM 2184 N N . PRO A 1 286 ? 8.754 -15.689 -38.592 1.00 68.81 286 PRO A N 1
ATOM 2185 C CA . PRO A 1 286 ? 9.734 -14.675 -38.980 1.00 68.81 286 PRO A CA 1
ATOM 2186 C C . PRO A 1 286 ? 9.659 -13.459 -38.048 1.00 68.81 286 PRO A C 1
ATOM 2188 O O . PRO A 1 286 ? 8.571 -12.983 -37.730 1.00 68.81 286 PRO A O 1
ATOM 2191 N N . PHE A 1 287 ? 10.817 -12.965 -37.600 1.00 76.50 287 PHE A N 1
ATOM 2192 C CA . PHE A 1 287 ? 10.876 -11.727 -36.822 1.00 76.50 287 PHE A CA 1
ATOM 2193 C C . PHE A 1 287 ? 10.420 -10.558 -37.710 1.00 76.50 287 PHE A C 1
ATOM 2195 O O . PHE A 1 287 ? 10.862 -10.488 -38.864 1.00 76.50 287 PHE A O 1
ATOM 2202 N N . PRO A 1 288 ? 9.557 -9.648 -37.226 1.00 72.88 288 PRO A N 1
ATOM 2203 C CA . PRO A 1 288 ? 9.064 -8.545 -38.038 1.00 72.88 288 PRO A CA 1
ATOM 2204 C C . PRO A 1 288 ? 10.219 -7.703 -38.594 1.00 72.88 288 PRO A C 1
ATOM 2206 O O . PRO A 1 288 ? 11.168 -7.331 -37.899 1.00 72.88 288 PRO A O 1
ATOM 2209 N N . VAL A 1 289 ? 10.147 -7.400 -39.890 1.00 70.06 289 VAL A N 1
ATOM 2210 C CA . VAL A 1 289 ? 11.176 -6.629 -40.609 1.00 70.06 289 VAL A CA 1
ATOM 2211 C C . VAL A 1 289 ? 11.048 -5.118 -40.390 1.00 70.06 289 VAL A C 1
ATOM 2213 O O . VAL A 1 289 ? 11.995 -4.384 -40.653 1.00 70.06 289 VAL A O 1
ATOM 2216 N N . SER A 1 290 ? 9.911 -4.655 -39.867 1.00 76.00 290 SER A N 1
ATOM 2217 C CA . SER A 1 290 ? 9.609 -3.244 -39.606 1.00 76.00 290 SER A CA 1
ATOM 2218 C C . SER A 1 290 ? 8.624 -3.091 -38.448 1.00 76.00 290 SER A C 1
ATOM 2220 O O . SER A 1 290 ? 7.757 -3.947 -38.279 1.00 76.00 290 SER A O 1
ATOM 2222 N N . GLY A 1 291 ? 8.710 -1.974 -37.724 1.00 84.44 291 GLY A N 1
ATOM 2223 C CA . GLY A 1 291 ? 7.861 -1.696 -36.564 1.00 84.44 291 GLY A CA 1
ATOM 2224 C C . GLY A 1 291 ? 8.258 -2.505 -35.330 1.00 84.44 291 GLY A C 1
ATOM 2225 O O . GLY A 1 291 ? 9.303 -3.159 -35.311 1.00 84.44 291 GLY A O 1
ATOM 2226 N N . ASN A 1 292 ? 7.411 -2.449 -34.305 1.00 90.88 292 ASN A N 1
ATOM 2227 C CA . ASN A 1 292 ? 7.660 -3.125 -33.035 1.00 90.88 292 ASN A CA 1
ATOM 2228 C C . ASN A 1 292 ? 7.491 -4.638 -33.153 1.00 90.88 292 ASN A C 1
ATOM 2230 O O . ASN A 1 292 ? 6.610 -5.118 -33.874 1.00 90.88 292 ASN A O 1
ATOM 2234 N N . GLY A 1 293 ? 8.331 -5.382 -32.433 1.00 91.25 293 GLY A N 1
ATOM 2235 C CA . GLY A 1 293 ? 8.325 -6.833 -32.487 1.00 91.25 293 GLY A CA 1
ATOM 2236 C C . GLY A 1 293 ? 9.026 -7.516 -31.327 1.00 91.25 293 GLY A C 1
ATOM 2237 O O . GLY A 1 293 ? 10.089 -7.081 -30.894 1.00 91.25 293 GLY A O 1
ATOM 2238 N N . LEU A 1 294 ? 8.463 -8.635 -30.882 1.00 92.81 294 LEU A N 1
ATOM 2239 C CA . LEU A 1 294 ? 9.062 -9.543 -29.910 1.00 92.81 294 LEU A CA 1
ATOM 2240 C C . LEU A 1 294 ? 8.972 -10.969 -30.442 1.00 92.81 294 LEU A C 1
ATOM 2242 O O . LEU A 1 294 ? 7.912 -11.420 -30.861 1.00 92.81 294 LEU A O 1
ATOM 2246 N N . ARG A 1 295 ? 10.077 -11.705 -30.399 1.00 92.00 295 ARG A N 1
ATOM 2247 C CA . ARG A 1 295 ? 10.108 -13.141 -30.686 1.00 92.00 295 ARG A CA 1
ATOM 2248 C C . ARG A 1 295 ? 10.789 -13.852 -29.544 1.00 92.00 295 ARG A C 1
ATOM 2250 O O . ARG A 1 295 ? 11.853 -13.421 -29.115 1.00 92.00 295 ARG A O 1
ATOM 2257 N N . MET A 1 296 ? 10.191 -14.946 -29.095 1.00 93.00 296 MET A N 1
ATOM 2258 C CA . MET A 1 296 ? 10.699 -15.758 -28.001 1.00 93.00 296 MET A CA 1
ATOM 2259 C C . MET A 1 296 ? 10.609 -17.238 -28.342 1.00 93.00 296 MET A C 1
ATOM 2261 O O . MET A 1 296 ? 9.618 -17.722 -28.890 1.00 93.00 296 MET A O 1
ATOM 2265 N N . THR A 1 297 ? 11.654 -17.963 -27.983 1.00 92.62 297 THR A N 1
ATOM 2266 C CA . THR A 1 297 ? 11.747 -19.418 -28.067 1.00 92.62 297 THR A CA 1
ATOM 2267 C C . THR A 1 297 ? 12.398 -19.913 -26.794 1.00 92.62 297 THR A C 1
ATOM 2269 O O . THR A 1 297 ? 13.348 -19.295 -26.324 1.00 92.62 297 THR A O 1
ATOM 2272 N N . SER A 1 298 ? 11.924 -21.022 -26.249 1.00 91.50 298 SER A N 1
ATOM 2273 C CA . SER A 1 298 ? 12.477 -21.586 -25.022 1.00 91.50 298 SER A CA 1
ATOM 2274 C C . SER A 1 298 ? 12.801 -23.061 -25.184 1.00 91.50 298 SER A C 1
ATOM 2276 O O . SER A 1 298 ? 12.167 -23.773 -25.968 1.00 91.50 298 SER A O 1
ATOM 2278 N N . GLU A 1 299 ? 13.814 -23.511 -24.455 1.00 88.75 299 GLU A N 1
ATOM 2279 C CA . GLU A 1 299 ? 14.121 -24.930 -24.322 1.00 88.75 299 GLU A CA 1
ATOM 2280 C C . GLU A 1 299 ? 13.007 -25.653 -23.537 1.00 88.75 299 GLU A C 1
ATOM 2282 O O . GLU A 1 299 ? 12.343 -25.047 -22.688 1.00 88.75 299 GLU A O 1
ATOM 2287 N N . PRO A 1 300 ? 12.769 -26.953 -23.794 1.00 84.81 300 PRO A N 1
ATOM 2288 C CA . PRO A 1 300 ? 11.798 -27.723 -23.026 1.00 84.81 300 PRO A CA 1
ATOM 2289 C C . PRO A 1 300 ? 12.079 -27.655 -21.520 1.00 84.81 300 PRO A C 1
ATOM 2291 O O . PRO A 1 300 ? 13.186 -27.953 -21.077 1.00 84.81 300 PRO A O 1
ATOM 2294 N N . GLY A 1 301 ? 11.057 -27.303 -20.737 1.00 83.19 301 GLY A N 1
ATOM 2295 C CA . GLY A 1 301 ? 11.159 -27.174 -19.281 1.00 83.19 301 GLY A CA 1
ATOM 2296 C C . GLY A 1 301 ? 11.471 -25.764 -18.775 1.00 83.19 301 GLY A C 1
ATOM 2297 O O . GLY A 1 301 ? 11.473 -25.571 -17.564 1.00 83.19 301 GLY A O 1
ATOM 2298 N N . ASP A 1 302 ? 11.689 -24.785 -19.657 1.00 89.31 302 ASP A N 1
ATOM 2299 C CA . ASP A 1 302 ? 11.790 -23.376 -19.258 1.00 89.31 302 ASP A CA 1
ATOM 2300 C C . ASP A 1 302 ? 10.470 -22.881 -18.654 1.00 89.31 302 ASP A C 1
ATOM 2302 O O . ASP A 1 302 ? 9.400 -23.044 -19.249 1.00 89.31 302 ASP A O 1
ATOM 2306 N N . PHE A 1 303 ? 10.549 -22.265 -17.474 1.00 86.56 303 PHE A N 1
ATOM 2307 C CA . PHE A 1 303 ? 9.375 -21.847 -16.712 1.00 86.56 303 PHE A CA 1
ATOM 2308 C C . PHE A 1 303 ? 8.612 -20.713 -17.402 1.00 86.56 303 PHE A C 1
ATOM 2310 O O . PHE A 1 303 ? 7.384 -20.720 -17.400 1.00 86.56 303 PHE A O 1
ATOM 2317 N N . ILE A 1 304 ? 9.320 -19.768 -18.023 1.00 89.88 304 ILE A N 1
ATOM 2318 C CA . ILE A 1 304 ? 8.708 -18.566 -18.600 1.00 89.88 304 ILE A CA 1
ATOM 2319 C C . ILE A 1 304 ? 8.089 -18.863 -19.967 1.00 89.88 304 ILE A C 1
ATOM 2321 O O . ILE A 1 304 ? 6.890 -18.676 -20.179 1.00 89.88 304 ILE A O 1
ATOM 2325 N N . GLY A 1 305 ? 8.893 -19.359 -20.905 1.00 87.12 305 GLY A N 1
ATOM 2326 C CA . GLY A 1 305 ? 8.467 -19.650 -22.266 1.00 87.12 305 GLY A CA 1
ATOM 2327 C C . GLY A 1 305 ? 7.686 -20.959 -22.402 1.00 87.12 305 GLY A C 1
ATOM 2328 O O . GLY A 1 305 ? 6.932 -21.112 -23.368 1.00 87.12 305 GLY A O 1
ATOM 2329 N N . GLY A 1 306 ? 7.815 -21.899 -21.462 1.00 85.81 306 GLY A N 1
ATOM 2330 C CA . GLY A 1 306 ? 7.057 -23.155 -21.452 1.00 85.81 306 GLY A CA 1
ATOM 2331 C C . GLY A 1 306 ? 7.333 -24.076 -22.646 1.00 85.81 306 GLY A C 1
ATOM 2332 O O . GLY A 1 306 ? 6.502 -24.923 -22.966 1.00 85.81 306 GLY A O 1
ATOM 2333 N N . GLY A 1 307 ? 8.449 -23.887 -23.357 1.00 84.00 307 GLY A N 1
ATOM 2334 C CA . GLY A 1 307 ? 8.767 -24.586 -24.607 1.00 84.00 307 GLY A CA 1
ATOM 2335 C C . GLY A 1 307 ? 7.921 -24.156 -25.814 1.00 84.00 307 GLY A C 1
ATOM 2336 O O . GLY A 1 307 ? 8.016 -24.775 -26.875 1.00 84.00 307 GLY A O 1
ATOM 2337 N N . VAL A 1 308 ? 7.086 -23.117 -25.679 1.00 83.06 308 VAL A N 1
ATOM 2338 C CA . VAL A 1 308 ? 6.186 -22.648 -26.742 1.00 83.06 308 VAL A CA 1
ATOM 2339 C C . VAL A 1 308 ? 6.801 -21.435 -27.449 1.00 83.06 308 VAL A C 1
ATOM 2341 O O . VAL A 1 308 ? 7.057 -20.416 -26.796 1.00 83.06 308 VAL A O 1
ATOM 2344 N N . PRO A 1 309 ? 7.034 -21.501 -28.774 1.00 85.81 309 PRO A N 1
ATOM 2345 C CA . PRO A 1 309 ? 7.502 -20.350 -29.532 1.00 85.81 309 PRO A CA 1
ATOM 2346 C C . PRO A 1 309 ? 6.418 -19.268 -29.605 1.00 85.81 309 PRO A C 1
ATOM 2348 O O . PRO A 1 309 ? 5.255 -19.566 -29.871 1.00 85.81 309 PRO A O 1
ATOM 2351 N N . ARG A 1 310 ? 6.809 -18.005 -29.419 1.00 86.12 310 ARG A N 1
ATOM 2352 C CA . ARG A 1 310 ? 5.921 -16.836 -29.492 1.00 86.12 310 ARG A CA 1
ATOM 2353 C C . ARG A 1 310 ? 6.515 -15.767 -30.398 1.00 86.12 310 ARG A C 1
ATOM 2355 O O . ARG A 1 310 ? 7.718 -15.512 -30.347 1.00 86.12 310 ARG A O 1
ATOM 2362 N N . THR A 1 311 ? 5.664 -15.128 -31.192 1.00 87.81 311 THR A N 1
ATOM 2363 C CA . THR A 1 311 ? 6.025 -13.962 -32.001 1.00 87.81 311 THR A CA 1
ATOM 2364 C C . THR A 1 311 ? 4.896 -12.948 -31.920 1.00 87.81 311 THR A C 1
ATOM 2366 O O . THR A 1 311 ? 3.751 -13.285 -32.207 1.00 87.81 311 THR A O 1
ATOM 2369 N N . TYR A 1 312 ? 5.245 -11.717 -31.573 1.00 86.75 312 TYR A N 1
ATOM 2370 C CA . TYR A 1 312 ? 4.352 -10.575 -31.518 1.00 86.75 312 TYR A CA 1
ATOM 2371 C C . TYR A 1 312 ? 4.887 -9.472 -32.415 1.00 86.75 312 TYR A C 1
ATOM 2373 O O . TYR A 1 312 ? 6.090 -9.201 -32.446 1.00 86.75 312 TYR A O 1
ATOM 2381 N N . ASP A 1 313 ? 3.977 -8.804 -33.102 1.00 86.94 313 ASP A N 1
ATOM 2382 C CA . ASP A 1 313 ? 4.219 -7.534 -33.766 1.00 86.94 313 ASP A CA 1
ATOM 2383 C C . ASP A 1 313 ? 3.121 -6.524 -33.407 1.00 86.94 313 ASP A C 1
ATOM 2385 O O . ASP A 1 313 ? 2.150 -6.840 -32.713 1.00 86.94 313 ASP A O 1
ATOM 2389 N N . GLN A 1 314 ? 3.271 -5.304 -33.913 1.00 84.50 314 GLN A N 1
ATOM 2390 C CA . GLN A 1 314 ? 2.325 -4.200 -33.734 1.00 84.50 314 GLN A CA 1
ATOM 2391 C C . GLN A 1 314 ? 0.884 -4.467 -34.226 1.00 84.50 314 GLN A C 1
ATOM 2393 O O . GLN A 1 314 ? -0.012 -3.694 -33.900 1.00 84.50 314 GLN A O 1
ATOM 2398 N N . SER A 1 315 ? 0.636 -5.522 -35.014 1.00 80.69 315 SER A N 1
ATOM 2399 C CA . SER A 1 315 ? -0.721 -5.937 -35.406 1.00 80.69 315 SER A CA 1
ATOM 2400 C C . SER A 1 315 ? -1.390 -6.841 -34.364 1.00 80.69 315 SER A C 1
ATOM 2402 O O . SER A 1 315 ? -2.617 -6.890 -34.282 1.00 80.69 315 SER A O 1
ATOM 2404 N N . THR A 1 316 ? -0.586 -7.525 -33.547 1.00 80.31 316 THR A N 1
ATOM 2405 C CA . THR A 1 316 ? -1.038 -8.498 -32.533 1.00 80.31 316 THR A CA 1
ATOM 2406 C C . THR A 1 316 ? -0.909 -8.009 -31.089 1.00 80.31 316 THR A C 1
ATOM 2408 O O . THR A 1 316 ? -1.611 -8.509 -30.207 1.00 80.31 316 THR A O 1
ATOM 2411 N N . ALA A 1 317 ? -0.034 -7.033 -30.835 1.00 84.31 317 ALA A N 1
ATOM 2412 C CA . ALA A 1 317 ? 0.272 -6.527 -29.504 1.00 84.31 317 ALA A CA 1
ATOM 2413 C C . ALA A 1 317 ? 0.580 -5.025 -29.521 1.00 84.31 317 ALA A C 1
ATOM 2415 O O . ALA A 1 317 ? 1.084 -4.472 -30.501 1.00 84.31 317 ALA A O 1
ATOM 2416 N N . THR A 1 318 ? 0.301 -4.368 -28.399 1.00 85.19 318 THR A N 1
ATOM 2417 C CA . THR A 1 318 ? 0.684 -2.978 -28.150 1.00 85.19 318 THR A CA 1
ATOM 2418 C C . THR A 1 318 ? 1.967 -2.958 -27.335 1.00 85.19 318 THR A C 1
ATOM 2420 O O . THR A 1 318 ? 2.001 -3.537 -26.257 1.00 85.19 318 THR A O 1
ATOM 2423 N N . PHE A 1 319 ? 2.988 -2.256 -27.820 1.00 88.12 319 PHE A N 1
ATOM 2424 C CA . PHE A 1 319 ? 4.274 -2.101 -27.139 1.00 88.12 319 PHE A CA 1
ATOM 2425 C C . PHE A 1 319 ? 4.315 -0.742 -26.450 1.00 88.12 319 PHE A C 1
ATOM 2427 O O . PHE A 1 319 ? 4.038 0.281 -27.086 1.00 88.12 319 PHE A O 1
ATOM 2434 N N . ARG A 1 320 ? 4.657 -0.718 -25.165 1.00 85.50 320 ARG A N 1
ATOM 2435 C CA . ARG A 1 320 ? 4.724 0.507 -24.369 1.00 85.50 320 ARG A CA 1
ATOM 2436 C C . ARG A 1 320 ? 5.993 0.512 -23.539 1.00 85.50 320 ARG A C 1
ATOM 2438 O O . ARG A 1 320 ? 6.308 -0.460 -22.874 1.00 85.50 320 ARG A O 1
ATOM 2445 N N . GLN A 1 321 ? 6.690 1.639 -23.552 1.00 81.88 321 GLN A N 1
ATOM 2446 C CA . GLN A 1 321 ? 7.684 1.921 -22.528 1.00 81.88 321 GLN A CA 1
ATOM 2447 C C . GLN A 1 321 ? 6.942 2.485 -21.313 1.00 81.88 321 GLN A C 1
ATOM 2449 O O . GLN A 1 321 ? 6.261 3.506 -21.448 1.00 81.88 321 GLN A O 1
ATOM 2454 N N . VAL A 1 322 ? 7.058 1.838 -20.156 1.00 72.31 322 VAL A N 1
ATOM 2455 C CA . VAL A 1 322 ? 6.328 2.246 -18.939 1.00 72.31 322 VAL A CA 1
ATOM 2456 C C . VAL A 1 322 ? 7.201 3.045 -17.973 1.00 72.31 322 VAL A C 1
ATOM 2458 O O . VAL A 1 322 ? 6.692 3.901 -17.248 1.00 72.31 322 VAL A O 1
ATOM 2461 N N . PHE A 1 323 ? 8.525 2.908 -18.082 1.00 65.50 323 PHE A N 1
ATOM 2462 C CA . PHE A 1 323 ? 9.500 3.705 -17.337 1.00 65.50 323 PHE A CA 1
ATOM 2463 C C . PHE A 1 323 ? 10.383 4.555 -18.273 1.00 65.50 323 PHE A C 1
ATOM 2465 O O . PHE A 1 323 ? 11.027 4.028 -19.179 1.00 65.50 323 PHE A O 1
ATOM 2472 N N . GLY A 1 324 ? 10.447 5.879 -18.060 1.00 49.06 324 GLY A N 1
ATOM 2473 C CA . GLY A 1 324 ? 11.396 6.802 -18.718 1.00 49.06 324 GLY A CA 1
ATOM 2474 C C . GLY A 1 324 ? 11.290 8.255 -18.205 1.00 49.06 324 GLY A C 1
ATOM 2475 O O . GLY A 1 324 ? 10.214 8.605 -17.715 1.00 49.06 324 GLY A O 1
ATOM 2476 N N . PRO A 1 325 ? 12.327 9.132 -18.311 1.00 46.72 325 PRO A N 1
ATOM 2477 C CA . PRO A 1 325 ? 13.661 8.962 -18.912 1.00 46.72 325 PRO A CA 1
ATOM 2478 C C . PRO A 1 325 ? 14.902 9.303 -18.019 1.00 46.72 325 PRO A C 1
ATOM 2480 O O . PRO A 1 325 ? 14.938 10.335 -17.358 1.00 46.72 325 PRO A O 1
ATOM 2483 N N . VAL A 1 326 ? 15.980 8.505 -18.172 1.00 48.16 326 VAL A N 1
ATOM 2484 C CA . VAL A 1 326 ? 17.424 8.683 -17.804 1.00 48.16 326 VAL A CA 1
ATOM 2485 C C . VAL A 1 326 ? 17.837 8.869 -16.320 1.00 48.16 326 VAL A C 1
ATOM 2487 O O . VAL A 1 326 ? 17.171 9.526 -15.535 1.00 48.16 326 VAL A O 1
ATOM 2490 N N . PRO A 1 327 ? 19.096 8.504 -16.005 1.00 53.75 327 PRO A N 1
ATOM 2491 C CA . PRO A 1 327 ? 19.560 7.356 -15.220 1.00 53.75 327 PRO A CA 1
ATOM 2492 C C . PRO A 1 327 ? 19.483 7.545 -13.689 1.00 53.75 327 PRO A C 1
ATOM 2494 O O . PRO A 1 327 ? 19.471 8.683 -13.215 1.00 53.75 327 PRO A O 1
ATOM 2497 N N . PRO A 1 328 ? 19.589 6.445 -12.911 1.00 49.69 328 PRO A N 1
ATOM 2498 C CA . PRO A 1 328 ? 20.171 5.148 -13.295 1.00 49.69 328 PRO A CA 1
ATOM 2499 C C . PRO A 1 328 ? 19.166 3.997 -13.448 1.00 49.69 328 PRO A C 1
ATOM 2501 O O . PRO A 1 328 ? 19.518 2.851 -13.193 1.00 49.69 328 PRO A O 1
ATOM 2504 N N . GLU A 1 329 ? 17.940 4.274 -13.877 1.00 65.81 329 GLU A N 1
ATOM 2505 C CA . GLU A 1 329 ? 16.909 3.242 -14.050 1.00 65.81 329 GLU A CA 1
ATOM 2506 C C . GLU A 1 329 ? 16.922 2.703 -15.499 1.00 65.81 329 GLU A C 1
ATOM 2508 O O . GLU A 1 329 ? 17.272 3.434 -16.429 1.00 65.81 329 GLU A O 1
ATOM 2513 N N . GLY A 1 330 ? 16.672 1.401 -15.677 1.00 76.75 330 GLY A N 1
ATOM 2514 C CA . GLY A 1 330 ? 16.861 0.649 -16.925 1.00 76.75 330 GLY A CA 1
ATOM 2515 C C . GLY A 1 330 ? 15.870 0.960 -18.056 1.00 76.75 330 GLY A C 1
ATOM 2516 O O . GLY A 1 330 ? 15.297 2.042 -18.143 1.00 76.75 330 GLY A O 1
ATOM 2517 N N . ILE A 1 331 ? 15.702 0.004 -18.971 1.00 85.62 331 ILE A N 1
ATOM 2518 C CA . ILE A 1 331 ? 14.670 0.004 -20.013 1.00 85.62 331 ILE A CA 1
ATOM 2519 C C . ILE A 1 331 ? 13.661 -1.084 -19.668 1.00 85.62 331 ILE A C 1
ATOM 2521 O O . ILE A 1 331 ? 14.038 -2.247 -19.586 1.00 85.62 331 ILE A O 1
ATOM 2525 N N . ASP A 1 332 ? 12.402 -0.690 -19.531 1.00 87.06 332 ASP A N 1
ATOM 2526 C CA . ASP A 1 332 ? 11.258 -1.579 -19.342 1.00 87.06 332 ASP A CA 1
ATOM 2527 C C . ASP A 1 332 ? 10.291 -1.391 -20.517 1.00 87.06 332 ASP A C 1
ATOM 2529 O O . ASP A 1 332 ? 9.925 -0.256 -20.874 1.00 87.06 332 ASP A O 1
ATOM 2533 N N . ILE A 1 333 ? 9.942 -2.511 -21.150 1.00 86.88 333 ILE A N 1
ATOM 2534 C CA . ILE A 1 333 ? 8.980 -2.578 -22.242 1.00 86.88 333 ILE A CA 1
ATOM 2535 C C . ILE A 1 333 ? 7.875 -3.572 -21.892 1.00 86.88 333 ILE A C 1
ATOM 2537 O O . ILE A 1 333 ? 8.094 -4.783 -21.903 1.00 86.88 333 ILE A O 1
ATOM 2541 N N . GLU A 1 334 ? 6.663 -3.047 -21.728 1.00 87.38 334 GLU A N 1
ATOM 2542 C CA . GLU A 1 334 ? 5.442 -3.835 -21.606 1.00 87.38 334 GLU A CA 1
ATOM 2543 C C . GLU A 1 334 ? 4.841 -4.127 -22.989 1.00 87.38 334 GLU A C 1
ATOM 2545 O O . GLU A 1 334 ? 4.747 -3.252 -23.865 1.00 87.38 334 GLU A O 1
ATOM 2550 N N . LEU A 1 335 ? 4.371 -5.359 -23.174 1.00 86.88 335 LEU A N 1
ATOM 2551 C CA . LEU A 1 335 ? 3.544 -5.768 -24.300 1.00 86.88 335 LEU A CA 1
ATOM 2552 C C . LEU A 1 335 ? 2.187 -6.238 -23.792 1.00 86.88 335 LEU A C 1
ATOM 2554 O O . LEU A 1 335 ? 2.121 -7.238 -23.087 1.00 86.88 335 LEU A O 1
ATOM 2558 N N . GLY A 1 336 ? 1.118 -5.584 -24.244 1.00 78.69 336 GLY A N 1
ATOM 2559 C CA . GLY A 1 336 ? -0.252 -6.060 -24.043 1.00 78.69 336 GLY A CA 1
ATOM 2560 C C . GLY A 1 336 ? -0.842 -6.607 -25.338 1.00 78.69 336 GLY A C 1
ATOM 2561 O O . GLY A 1 336 ? -0.898 -5.890 -26.347 1.00 78.69 336 GLY A O 1
ATOM 2562 N N . THR A 1 337 ? -1.283 -7.866 -25.345 1.00 69.06 337 THR A N 1
ATOM 2563 C CA . THR A 1 337 ? -1.909 -8.469 -26.534 1.00 69.06 337 THR A CA 1
ATOM 2564 C C . THR A 1 337 ? -3.339 -7.973 -26.756 1.00 69.06 337 THR A C 1
ATOM 2566 O O . THR A 1 337 ? -4.079 -7.653 -25.826 1.00 69.06 337 THR A O 1
ATOM 2569 N N . VAL A 1 338 ? -3.771 -7.925 -28.022 1.00 59.84 338 VAL A N 1
ATOM 2570 C CA . VAL A 1 338 ? -5.115 -7.436 -28.406 1.00 59.84 338 VAL A CA 1
ATOM 2571 C C . VAL A 1 338 ? -6.247 -8.298 -27.815 1.00 59.84 338 VAL A C 1
ATOM 2573 O O . VAL A 1 338 ? -7.377 -7.828 -27.694 1.00 59.84 338 VAL A O 1
ATOM 2576 N N . GLN A 1 339 ? -5.952 -9.540 -27.417 1.00 53.38 339 GLN A N 1
ATOM 2577 C CA . GLN A 1 339 ? -6.912 -10.473 -26.817 1.00 53.38 339 GLN A CA 1
ATOM 2578 C C . GLN A 1 339 ? -6.889 -10.489 -25.271 1.00 53.38 339 GLN A C 1
ATOM 2580 O O . GLN A 1 339 ? -7.693 -11.205 -24.688 1.00 53.38 339 GLN A O 1
ATOM 2585 N N . GLN A 1 340 ? -6.056 -9.662 -24.612 1.00 52.56 340 GLN A N 1
ATOM 2586 C CA . GLN A 1 340 ? -5.905 -9.559 -23.141 1.00 52.56 340 GLN A CA 1
ATOM 2587 C C . GLN A 1 340 ? -5.588 -10.878 -22.406 1.00 52.56 340 GLN A C 1
ATOM 2589 O O . GLN A 1 340 ? -5.769 -10.954 -21.191 1.00 52.56 340 GLN A O 1
ATOM 2594 N N . GLU A 1 341 ? -5.136 -11.912 -23.115 1.00 53.06 341 GLU A N 1
ATOM 2595 C CA . GLU A 1 341 ? -4.718 -13.166 -22.483 1.00 53.06 341 GLU A CA 1
ATOM 2596 C C . GLU A 1 341 ? -3.232 -13.156 -22.166 1.00 53.06 341 GLU A C 1
ATOM 2598 O O . GLU A 1 341 ? -2.901 -13.601 -21.073 1.00 53.06 341 GLU A O 1
ATOM 2603 N N . ASP A 1 342 ? -2.396 -12.577 -23.046 1.00 58.62 342 ASP A N 1
ATOM 2604 C CA . ASP A 1 342 ? -0.965 -12.462 -22.795 1.00 58.62 342 ASP A CA 1
ATOM 2605 C C . ASP A 1 342 ? -0.483 -11.023 -22.511 1.00 58.62 342 ASP A C 1
ATOM 2607 O O . ASP A 1 342 ? -0.720 -10.122 -23.329 1.00 58.62 342 ASP A O 1
ATOM 2611 N N . ASP A 1 343 ? 0.260 -10.850 -21.414 1.00 80.31 343 ASP A N 1
ATOM 2612 C CA . ASP A 1 343 ? 0.968 -9.624 -21.015 1.00 80.31 343 ASP A CA 1
ATOM 2613 C C . ASP A 1 343 ? 2.437 -9.966 -20.712 1.00 80.31 343 ASP A C 1
ATOM 2615 O O . ASP A 1 343 ? 2.723 -10.853 -19.902 1.00 80.31 343 ASP A O 1
ATOM 2619 N N . TRP A 1 344 ? 3.372 -9.264 -21.360 1.00 88.62 344 TRP A N 1
ATOM 2620 C CA . TRP A 1 344 ? 4.817 -9.458 -21.183 1.00 88.62 344 TRP A CA 1
ATOM 2621 C C . TRP A 1 344 ? 5.489 -8.196 -20.664 1.00 88.62 344 TRP A C 1
ATOM 2623 O O . TRP A 1 344 ? 5.201 -7.103 -21.140 1.00 88.62 344 TRP A O 1
ATOM 2633 N N . ASP A 1 345 ? 6.435 -8.386 -19.757 1.00 88.31 345 ASP A N 1
ATOM 2634 C CA . ASP A 1 345 ? 7.297 -7.362 -19.178 1.00 88.31 345 ASP A CA 1
ATOM 2635 C C . ASP A 1 345 ? 8.758 -7.751 -19.462 1.00 88.31 345 ASP A C 1
ATOM 2637 O O . ASP A 1 345 ? 9.174 -8.897 -19.230 1.00 88.31 345 ASP A O 1
ATOM 2641 N N . LEU A 1 346 ? 9.504 -6.826 -20.069 1.00 92.12 346 LEU A N 1
ATOM 2642 C CA . LEU A 1 346 ? 10.900 -7.009 -20.441 1.00 92.12 346 LEU A CA 1
ATOM 2643 C C . LEU A 1 346 ? 11.748 -5.882 -19.858 1.00 92.12 346 LEU A C 1
ATOM 2645 O O . LEU A 1 346 ? 11.854 -4.802 -20.447 1.00 92.12 346 LEU A O 1
ATOM 2649 N N . GLU A 1 347 ? 12.435 -6.189 -18.762 1.00 89.81 347 GLU A N 1
ATOM 2650 C CA . GLU A 1 347 ? 13.312 -5.263 -18.056 1.00 89.81 347 GLU A CA 1
ATOM 2651 C C . GLU A 1 347 ? 14.796 -5.537 -18.368 1.00 89.81 347 GLU A C 1
ATOM 2653 O O . GLU A 1 347 ? 15.306 -6.652 -18.211 1.00 89.81 347 GLU A O 1
ATOM 2658 N N . PHE A 1 348 ? 15.510 -4.491 -18.790 1.00 90.06 348 PHE A N 1
ATOM 2659 C CA . PHE A 1 348 ? 16.948 -4.472 -19.068 1.00 90.06 348 PHE A CA 1
ATOM 2660 C C . PHE A 1 348 ? 17.607 -3.372 -18.245 1.00 90.06 348 PHE A C 1
ATOM 2662 O O . PHE A 1 348 ? 17.330 -2.190 -18.453 1.00 90.06 348 PHE A O 1
ATOM 2669 N N . VAL A 1 349 ? 18.531 -3.716 -17.351 1.00 87.19 349 VAL A N 1
ATOM 2670 C CA . VAL A 1 349 ? 19.074 -2.741 -16.391 1.00 87.19 349 VAL A CA 1
ATOM 2671 C C . VAL A 1 349 ? 20.587 -2.609 -16.533 1.00 87.19 349 VAL A C 1
ATOM 2673 O O . VAL A 1 349 ? 21.280 -3.628 -16.632 1.00 87.19 349 VAL A O 1
ATOM 2676 N N . PRO A 1 350 ? 21.145 -1.380 -16.583 1.00 84.25 350 PRO A N 1
ATOM 2677 C CA . PRO A 1 350 ? 22.589 -1.209 -16.628 1.00 84.25 350 PRO A CA 1
ATOM 2678 C C . PRO A 1 350 ? 23.233 -1.590 -15.290 1.00 84.25 350 PRO A C 1
ATOM 2680 O O . PRO A 1 350 ? 22.573 -1.571 -14.251 1.00 84.25 350 PRO A O 1
ATOM 2683 N N . PRO A 1 351 ? 24.550 -1.853 -15.277 1.00 82.50 351 PRO A N 1
ATOM 2684 C CA . PRO A 1 351 ? 25.301 -1.890 -14.031 1.00 82.50 351 PRO A CA 1
ATOM 2685 C C . PRO A 1 351 ? 25.108 -0.589 -13.227 1.00 82.50 351 PRO A C 1
ATOM 2687 O O . PRO A 1 351 ? 25.004 0.486 -13.834 1.00 82.50 351 PRO A O 1
ATOM 2690 N N . PRO A 1 352 ? 25.103 -0.633 -11.882 1.00 76.94 352 PRO A N 1
ATOM 2691 C CA . PRO A 1 352 ? 24.861 0.550 -11.064 1.00 76.94 352 PRO A CA 1
ATOM 2692 C C . PRO A 1 352 ? 25.800 1.714 -11.386 1.00 76.94 352 PRO A C 1
ATOM 2694 O O . PRO A 1 352 ? 27.007 1.546 -11.567 1.00 76.94 352 PRO A O 1
ATOM 2697 N N . GLY A 1 353 ? 25.224 2.915 -11.468 1.00 75.44 353 GLY A N 1
ATOM 2698 C CA . GLY A 1 353 ? 25.945 4.142 -11.819 1.00 75.44 353 GLY A CA 1
ATOM 2699 C C . GLY A 1 353 ? 26.307 4.271 -13.304 1.00 75.44 353 GLY A C 1
ATOM 2700 O O . GLY A 1 353 ? 26.900 5.277 -13.692 1.00 75.44 353 GLY A O 1
ATOM 2701 N N . GLN A 1 354 ? 25.943 3.296 -14.142 1.00 79.25 354 GLN A N 1
ATOM 2702 C CA . GLN A 1 354 ? 26.157 3.339 -15.586 1.00 79.25 354 GLN A CA 1
ATOM 2703 C C . GLN A 1 354 ? 24.853 3.583 -16.346 1.00 79.25 354 GLN A C 1
ATOM 2705 O O . GLN A 1 354 ? 23.750 3.551 -15.803 1.00 79.25 354 GLN A O 1
ATOM 2710 N N . ARG A 1 355 ? 24.996 3.855 -17.643 1.00 83.00 355 ARG A N 1
ATOM 2711 C CA . ARG A 1 355 ? 23.889 3.921 -18.597 1.00 83.00 355 ARG A CA 1
ATOM 2712 C C . ARG A 1 355 ? 24.008 2.745 -19.549 1.00 83.00 355 ARG A C 1
ATOM 2714 O O . ARG A 1 355 ? 25.124 2.348 -19.889 1.00 83.00 355 ARG A O 1
ATOM 2721 N N . LEU A 1 356 ? 22.871 2.241 -20.019 1.00 86.06 356 LEU A N 1
ATOM 2722 C CA . LEU A 1 356 ? 22.884 1.276 -21.109 1.00 86.06 356 LEU A CA 1
ATOM 2723 C C . LEU A 1 356 ? 23.530 1.907 -22.343 1.00 86.06 356 LEU A C 1
ATOM 2725 O O . LEU A 1 356 ? 23.277 3.063 -22.690 1.00 86.06 356 LEU A O 1
ATOM 2729 N N . HIS A 1 357 ? 24.377 1.126 -22.992 1.00 88.75 357 HIS A N 1
ATOM 2730 C CA . HIS A 1 357 ? 25.025 1.452 -24.246 1.00 88.75 357 HIS A CA 1
ATOM 2731 C C . HIS A 1 357 ? 25.009 0.219 -25.147 1.00 88.75 357 HIS A C 1
ATOM 2733 O O . HIS A 1 357 ? 24.635 -0.880 -24.739 1.00 88.75 357 HIS A O 1
ATOM 2739 N N . LEU A 1 358 ? 25.418 0.400 -26.400 1.00 92.81 358 LEU A N 1
ATOM 2740 C CA . LEU A 1 358 ? 25.569 -0.722 -27.320 1.00 92.81 358 LEU A CA 1
ATOM 2741 C C . LEU A 1 358 ? 26.617 -1.694 -26.777 1.00 92.81 358 LEU A C 1
ATOM 2743 O O . LEU A 1 358 ? 27.700 -1.271 -26.366 1.00 92.81 358 LEU A O 1
ATOM 2747 N N . GLY A 1 359 ? 26.304 -2.983 -26.778 1.00 89.75 359 GLY A N 1
ATOM 2748 C CA . GLY A 1 359 ? 27.186 -3.990 -26.204 1.00 89.75 359 GLY A CA 1
ATOM 2749 C C . GLY A 1 359 ? 26.441 -5.182 -25.633 1.00 89.75 359 GLY A C 1
ATOM 2750 O O . GLY A 1 359 ? 25.216 -5.260 -25.687 1.00 89.75 359 GLY A O 1
ATOM 2751 N N . THR A 1 360 ? 27.217 -6.128 -25.111 1.00 92.94 360 THR A N 1
ATOM 2752 C CA . THR A 1 360 ? 26.701 -7.339 -24.469 1.00 92.94 360 THR A CA 1
ATOM 2753 C C . THR A 1 360 ? 26.893 -7.248 -22.967 1.00 92.94 360 THR A C 1
ATOM 2755 O O . THR A 1 360 ? 27.986 -6.935 -22.497 1.00 92.94 360 THR A O 1
ATOM 2758 N N . TYR A 1 361 ? 25.839 -7.577 -22.236 1.00 90.50 361 TYR A N 1
ATOM 2759 C CA . TYR A 1 361 ? 25.781 -7.611 -20.788 1.00 90.50 361 TYR A CA 1
ATOM 2760 C C . TYR A 1 361 ? 25.585 -9.055 -20.342 1.00 90.50 361 TYR A C 1
ATOM 2762 O O . TYR A 1 361 ? 24.705 -9.753 -20.845 1.00 90.50 361 TYR A O 1
ATOM 2770 N N . GLN A 1 362 ? 26.433 -9.510 -19.425 1.00 90.25 362 GLN A N 1
ATOM 2771 C CA . GLN A 1 362 ? 26.335 -10.836 -18.820 1.00 90.25 362 GLN A CA 1
ATOM 2772 C C . GLN A 1 362 ? 25.640 -10.710 -17.467 1.00 90.25 362 GLN A C 1
ATOM 2774 O O . GLN A 1 362 ? 25.980 -9.825 -16.681 1.00 90.25 362 GLN A O 1
ATOM 2779 N N . ILE A 1 363 ? 24.689 -11.601 -17.213 1.00 87.00 363 ILE A N 1
ATOM 2780 C CA . ILE A 1 363 ? 23.911 -11.671 -15.978 1.00 87.00 363 ILE A CA 1
ATOM 2781 C C . ILE A 1 363 ? 24.425 -12.867 -15.189 1.00 87.00 363 ILE A C 1
ATOM 2783 O O . ILE A 1 363 ? 24.397 -14.004 -15.676 1.00 87.00 363 ILE A O 1
ATOM 2787 N N . ALA A 1 364 ? 24.951 -12.595 -13.997 1.00 78.62 364 ALA A N 1
ATOM 2788 C CA . ALA A 1 364 ? 25.504 -13.624 -13.133 1.00 78.62 364 ALA A CA 1
ATOM 2789 C C . ALA A 1 364 ? 24.408 -14.584 -12.647 1.00 78.62 364 ALA A C 1
ATOM 2791 O O . ALA A 1 364 ? 23.222 -14.268 -12.645 1.00 78.62 364 ALA A O 1
ATOM 2792 N N . VAL A 1 365 ? 24.812 -15.802 -12.286 1.00 72.06 365 VAL A N 1
ATOM 2793 C CA . VAL A 1 365 ? 23.872 -16.823 -11.820 1.00 72.06 365 VAL A CA 1
ATOM 2794 C C . VAL A 1 365 ? 23.342 -16.463 -10.443 1.00 72.06 365 VAL A C 1
ATOM 2796 O O . VAL A 1 365 ? 24.129 -16.207 -9.536 1.00 72.06 365 VAL A O 1
ATOM 2799 N N . GLY A 1 366 ? 22.021 -16.531 -10.273 1.00 65.12 366 GLY A N 1
ATOM 2800 C CA . GLY A 1 366 ? 21.402 -16.320 -8.969 1.00 65.12 366 GLY A CA 1
ATOM 2801 C C . GLY A 1 366 ? 21.249 -14.850 -8.589 1.00 65.12 366 GLY A C 1
ATOM 2802 O O . GLY A 1 366 ? 21.109 -14.568 -7.402 1.00 65.12 366 GLY A O 1
ATOM 2803 N N . THR A 1 367 ? 21.296 -13.934 -9.558 1.00 60.53 367 THR A N 1
ATOM 2804 C CA . THR A 1 367 ? 21.194 -12.496 -9.307 1.00 60.53 367 THR A CA 1
ATOM 2805 C C . THR A 1 367 ? 19.726 -12.067 -9.232 1.00 60.53 367 THR A C 1
ATOM 2807 O O . THR A 1 367 ? 19.005 -12.220 -10.224 1.00 60.53 367 THR A O 1
ATOM 2810 N N . PRO A 1 368 ? 19.257 -11.515 -8.092 1.00 65.12 368 PRO A N 1
ATOM 2811 C CA . PRO A 1 368 ? 18.023 -10.744 -8.066 1.00 65.12 368 PRO A CA 1
ATOM 2812 C C . PRO A 1 368 ? 18.202 -9.493 -8.920 1.00 65.12 368 PRO A C 1
ATOM 2814 O O . PRO A 1 368 ? 19.275 -8.877 -8.926 1.00 65.12 368 PRO A O 1
ATOM 2817 N N . LEU A 1 369 ? 17.140 -9.081 -9.605 1.00 66.50 369 LEU A N 1
ATOM 2818 C CA . LEU A 1 369 ? 17.176 -7.889 -10.437 1.00 66.50 369 LEU A CA 1
ATOM 2819 C C . LEU A 1 369 ? 17.682 -6.680 -9.629 1.00 66.50 369 LEU A C 1
ATOM 2821 O O . LEU A 1 369 ? 17.139 -6.348 -8.576 1.00 66.50 369 LEU A O 1
ATOM 2825 N N . ASN A 1 370 ? 18.743 -6.043 -10.128 1.00 57.00 370 ASN A N 1
ATOM 2826 C CA . ASN A 1 370 ? 19.338 -4.808 -9.599 1.00 57.00 370 ASN A CA 1
ATOM 2827 C C . ASN A 1 370 ? 20.071 -4.908 -8.249 1.00 57.00 370 ASN A C 1
ATOM 2829 O O . ASN A 1 370 ? 20.271 -3.878 -7.606 1.00 57.00 370 ASN A O 1
ATOM 2833 N N . GLN A 1 371 ? 20.511 -6.098 -7.814 1.00 59.84 371 GLN A N 1
ATOM 2834 C CA . GLN A 1 371 ? 21.112 -6.262 -6.473 1.00 59.84 371 GLN A CA 1
ATOM 2835 C C . GLN A 1 371 ? 22.609 -6.628 -6.433 1.00 59.84 371 GLN A C 1
ATOM 2837 O O . GLN A 1 371 ? 23.254 -6.358 -5.422 1.00 59.84 371 GLN A O 1
ATOM 2842 N N . ASP A 1 372 ? 23.205 -7.126 -7.525 1.00 62.84 372 ASP A N 1
ATOM 2843 C CA . ASP A 1 372 ? 24.579 -7.679 -7.492 1.00 62.84 372 ASP A CA 1
ATOM 2844 C C . ASP A 1 372 ? 25.675 -6.772 -8.083 1.00 62.84 372 ASP A C 1
ATOM 2846 O O . ASP A 1 372 ? 26.809 -7.201 -8.300 1.00 62.84 372 ASP A O 1
ATOM 2850 N N . GLY A 1 373 ? 25.376 -5.507 -8.386 1.00 69.31 373 GLY A N 1
ATOM 2851 C CA . GLY A 1 373 ? 26.373 -4.601 -8.979 1.00 69.31 373 GLY A CA 1
ATOM 2852 C C . GLY A 1 373 ? 26.678 -4.853 -10.464 1.00 69.31 373 GLY A C 1
ATOM 2853 O O . GLY A 1 373 ? 27.485 -4.132 -11.052 1.00 69.31 373 GLY A O 1
ATOM 2854 N N . GLY A 1 374 ? 26.040 -5.854 -11.074 1.00 76.94 374 GLY A N 1
ATOM 2855 C CA . GLY A 1 374 ? 26.063 -6.132 -12.510 1.00 76.94 374 GLY A CA 1
ATOM 2856 C C . GLY A 1 374 ? 24.833 -5.585 -13.235 1.00 76.94 374 GLY A C 1
ATOM 2857 O O . GLY A 1 374 ? 23.986 -4.923 -12.640 1.00 76.94 374 GLY A O 1
ATOM 2858 N N . ALA A 1 375 ? 24.744 -5.864 -14.534 1.00 85.31 375 ALA A N 1
ATOM 2859 C CA . ALA A 1 375 ? 23.530 -5.603 -15.301 1.00 85.31 375 ALA A CA 1
ATOM 2860 C C . ALA A 1 375 ? 22.393 -6.547 -14.876 1.00 85.31 375 ALA A C 1
ATOM 2862 O O . ALA A 1 375 ? 22.650 -7.640 -14.370 1.00 85.31 375 ALA A O 1
ATOM 2863 N N . GLY A 1 376 ? 21.154 -6.124 -15.116 1.00 86.38 376 GLY A N 1
ATOM 2864 C CA . GLY A 1 376 ? 19.939 -6.877 -14.814 1.00 86.38 376 GLY A CA 1
ATOM 2865 C C . GLY A 1 376 ? 19.165 -7.264 -16.074 1.00 86.38 376 GLY A C 1
ATOM 2866 O O . GLY A 1 376 ? 19.179 -6.531 -17.063 1.00 86.38 376 GLY A O 1
ATOM 2867 N N . LEU A 1 377 ? 18.498 -8.416 -16.025 1.00 89.62 377 LEU A N 1
ATOM 2868 C CA . LEU A 1 377 ? 17.553 -8.888 -17.034 1.00 89.62 377 LEU A CA 1
ATOM 2869 C C . LEU A 1 377 ? 16.376 -9.539 -16.309 1.00 89.62 377 LEU A C 1
ATOM 2871 O O . LEU A 1 377 ? 16.602 -10.423 -15.482 1.00 89.62 377 LEU A O 1
ATOM 2875 N N . ALA A 1 378 ? 15.153 -9.142 -16.639 1.00 89.56 378 ALA A N 1
ATOM 2876 C CA . ALA A 1 378 ? 13.959 -9.859 -16.219 1.00 89.56 378 ALA A CA 1
ATOM 2877 C C . ALA A 1 378 ? 12.941 -9.887 -17.356 1.00 89.56 378 ALA A C 1
ATOM 2879 O O . ALA A 1 378 ? 12.431 -8.859 -17.780 1.00 89.56 378 ALA A O 1
ATOM 2880 N N . ILE A 1 379 ? 12.659 -11.088 -17.849 1.00 92.75 379 ILE A N 1
ATOM 2881 C CA . ILE A 1 379 ? 11.603 -11.361 -18.818 1.00 92.75 379 ILE A CA 1
ATOM 2882 C C . ILE A 1 379 ? 10.511 -12.130 -18.090 1.00 92.75 379 ILE A C 1
ATOM 2884 O O . ILE A 1 379 ? 10.751 -13.242 -17.605 1.00 92.75 379 ILE A O 1
ATOM 2888 N N . GLN A 1 380 ? 9.333 -11.531 -17.988 1.00 89.25 380 GLN A N 1
ATOM 2889 C CA . GLN A 1 380 ? 8.198 -12.064 -17.242 1.00 89.25 380 GLN A CA 1
ATOM 2890 C C . GLN A 1 380 ? 6.925 -11.928 -18.074 1.00 89.25 380 GLN A C 1
ATOM 2892 O O . GLN A 1 380 ? 6.841 -11.096 -18.973 1.00 89.25 380 GLN A O 1
ATOM 2897 N N . GLY A 1 381 ? 5.935 -12.766 -17.798 1.00 85.69 381 GLY A N 1
ATOM 2898 C CA . GLY A 1 381 ? 4.652 -12.695 -18.488 1.00 85.69 381 GLY A CA 1
ATOM 2899 C C . GLY A 1 381 ? 3.740 -13.851 -18.131 1.00 85.69 381 GLY A C 1
ATOM 2900 O O . GLY A 1 381 ? 4.185 -14.852 -17.566 1.00 85.69 381 GLY A O 1
ATOM 2901 N N . GLU A 1 382 ? 2.449 -13.727 -18.423 1.00 79.69 382 GLU A N 1
ATOM 2902 C CA . GLU A 1 382 ? 1.448 -14.768 -18.136 1.00 79.69 382 GLU A CA 1
ATOM 2903 C C . GLU A 1 382 ? 1.354 -15.174 -16.658 1.00 79.69 382 GLU A C 1
ATOM 2905 O O . GLU A 1 382 ? 1.101 -16.337 -16.324 1.00 79.69 382 GLU A O 1
ATOM 2910 N N . GLY A 1 383 ? 1.648 -14.243 -15.746 1.00 77.88 383 GLY A N 1
ATOM 2911 C CA . GLY A 1 383 ? 1.767 -14.536 -14.315 1.00 77.88 383 GLY A CA 1
ATOM 2912 C C . GLY A 1 383 ? 2.964 -15.427 -13.952 1.00 77.88 383 GLY A C 1
ATOM 2913 O O . GLY A 1 383 ? 3.009 -15.959 -12.842 1.00 77.88 383 GLY A O 1
ATOM 2914 N N . ARG A 1 384 ? 3.924 -15.607 -14.868 1.00 84.00 384 ARG A N 1
ATOM 2915 C CA . ARG A 1 384 ? 5.185 -16.322 -14.653 1.00 84.00 384 ARG A CA 1
ATOM 2916 C C . ARG A 1 384 ? 6.328 -15.317 -14.536 1.00 84.00 384 ARG A C 1
ATOM 2918 O O . ARG A 1 384 ? 6.509 -14.465 -15.402 1.00 84.00 384 ARG A O 1
ATOM 2925 N N . GLY A 1 385 ? 7.112 -15.461 -13.476 1.00 85.31 385 GLY A N 1
ATOM 2926 C CA . GLY A 1 385 ? 8.294 -14.653 -13.196 1.00 85.31 385 GLY A CA 1
ATOM 2927 C C . GLY A 1 385 ? 9.350 -15.490 -12.487 1.00 85.31 385 GLY A C 1
ATOM 2928 O O . GLY A 1 385 ? 9.038 -16.548 -11.938 1.00 85.31 385 GLY A O 1
ATOM 2929 N N . CYS A 1 386 ? 10.598 -15.035 -12.530 1.00 84.94 386 CYS A N 1
ATOM 2930 C CA . CYS A 1 386 ? 11.721 -15.740 -11.921 1.00 84.94 386 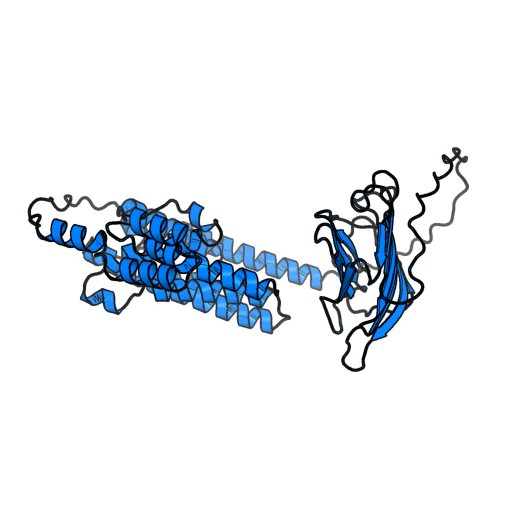CYS A CA 1
ATOM 2931 C C . CYS A 1 386 ? 12.301 -14.903 -10.788 1.00 84.94 386 CYS A C 1
ATOM 2933 O O . CYS A 1 386 ? 12.635 -13.740 -10.990 1.00 84.94 386 CYS A O 1
ATOM 2935 N N . ASP A 1 387 ? 12.438 -15.512 -9.608 1.00 79.75 387 ASP A N 1
ATOM 2936 C CA . ASP A 1 387 ? 13.034 -14.850 -8.440 1.00 79.75 387 ASP A CA 1
ATOM 2937 C C . ASP A 1 387 ? 14.532 -14.575 -8.655 1.00 79.75 387 ASP A C 1
ATOM 2939 O O . ASP A 1 387 ? 15.085 -13.608 -8.132 1.00 79.75 387 ASP A O 1
ATOM 2943 N N . PHE A 1 388 ? 15.184 -15.428 -9.453 1.00 83.19 388 PHE A N 1
ATOM 2944 C CA . PHE A 1 388 ? 16.596 -15.339 -9.804 1.00 83.19 388 PHE A CA 1
ATOM 2945 C C . PHE A 1 388 ? 16.790 -15.619 -11.288 1.00 83.19 388 PHE A C 1
ATOM 2947 O O . PHE A 1 388 ? 16.235 -16.585 -11.822 1.00 83.19 388 PHE A O 1
ATOM 2954 N N . VAL A 1 389 ? 17.607 -14.786 -11.932 1.00 85.19 389 VAL A N 1
ATOM 2955 C CA . VAL A 1 389 ? 17.882 -14.864 -13.367 1.00 85.19 389 VAL A CA 1
ATOM 2956 C C . VAL A 1 389 ? 19.378 -15.008 -13.611 1.00 85.19 389 VAL A C 1
ATOM 2958 O O . VAL A 1 389 ? 20.205 -14.455 -12.891 1.00 85.19 389 VAL A O 1
ATOM 2961 N N . SER A 1 390 ? 19.722 -15.756 -14.655 1.00 87.94 390 SER A N 1
ATOM 2962 C CA . SER A 1 390 ? 21.051 -15.768 -15.258 1.00 87.94 390 SER A CA 1
ATOM 2963 C C . SER A 1 390 ? 20.950 -15.703 -16.779 1.00 87.94 390 SER A C 1
ATOM 2965 O O . SER A 1 390 ? 19.916 -16.048 -17.354 1.00 87.94 390 SER A O 1
ATOM 2967 N N . GLY A 1 391 ? 22.018 -15.276 -17.454 1.00 90.44 391 GLY A N 1
ATOM 2968 C CA . GLY A 1 391 ? 22.042 -15.229 -18.913 1.00 90.44 391 GLY A CA 1
ATOM 2969 C C . GLY A 1 391 ? 22.746 -14.002 -19.467 1.00 90.44 391 GLY A C 1
ATOM 2970 O O . GLY A 1 391 ? 23.779 -13.587 -18.952 1.00 90.44 391 GLY A O 1
ATOM 2971 N N . SER A 1 392 ? 22.241 -13.449 -20.565 1.00 92.62 392 SER A N 1
ATOM 2972 C CA . SER A 1 392 ? 22.840 -12.265 -21.185 1.00 92.62 392 SER A CA 1
ATOM 2973 C C . SER A 1 392 ? 21.851 -11.511 -22.054 1.00 92.62 392 SER A C 1
ATOM 2975 O O . SER A 1 392 ? 20.863 -12.072 -22.521 1.00 92.62 392 SER A O 1
ATOM 2977 N N . PHE A 1 393 ? 22.148 -10.246 -22.320 1.00 95.56 393 PHE A N 1
ATOM 2978 C CA . PHE A 1 393 ? 21.485 -9.504 -23.381 1.00 95.56 393 PHE A CA 1
ATOM 2979 C C . PHE A 1 393 ? 22.489 -8.675 -24.175 1.00 95.56 393 PHE A C 1
ATOM 2981 O O . PHE A 1 393 ? 23.515 -8.234 -23.657 1.00 95.56 393 PHE A O 1
ATOM 2988 N N . THR A 1 394 ? 22.188 -8.455 -25.447 1.00 95.94 394 THR A N 1
ATOM 2989 C CA . THR A 1 394 ? 23.006 -7.662 -26.360 1.00 95.94 394 THR A CA 1
ATOM 2990 C C . THR A 1 394 ? 22.157 -6.563 -26.958 1.00 95.94 394 THR A C 1
ATOM 2992 O O . THR A 1 394 ? 21.169 -6.842 -27.632 1.00 95.94 394 THR A O 1
ATOM 2995 N N . ILE A 1 395 ? 22.575 -5.318 -26.751 1.00 95.06 395 ILE A N 1
ATOM 2996 C CA . ILE A 1 395 ? 21.949 -4.135 -27.333 1.00 95.06 395 ILE A CA 1
ATOM 2997 C C . ILE A 1 395 ? 22.649 -3.816 -28.652 1.00 95.06 395 ILE A C 1
ATOM 2999 O O . ILE A 1 395 ? 23.853 -3.546 -28.679 1.00 95.06 395 ILE A O 1
ATOM 3003 N N . THR A 1 396 ? 21.882 -3.806 -29.740 1.00 93.56 396 THR A N 1
ATOM 3004 C CA . THR A 1 396 ? 22.380 -3.499 -31.094 1.00 93.56 396 THR A CA 1
ATOM 3005 C C . THR A 1 396 ? 21.918 -2.136 -31.598 1.00 93.56 396 THR A C 1
ATOM 3007 O O . THR A 1 396 ? 22.605 -1.512 -32.408 1.00 93.56 396 THR A O 1
ATOM 3010 N N . ARG A 1 397 ? 20.802 -1.625 -31.069 1.00 92.75 397 ARG A N 1
ATOM 3011 C CA . ARG A 1 397 ? 20.301 -0.277 -31.344 1.00 92.75 397 ARG A CA 1
ATOM 3012 C C . ARG A 1 397 ? 19.793 0.341 -30.053 1.00 92.75 397 ARG A C 1
ATOM 3014 O O . ARG A 1 397 ? 19.025 -0.282 -29.333 1.00 92.75 397 ARG A O 1
ATOM 3021 N N . LEU A 1 398 ? 20.224 1.566 -29.772 1.00 91.75 398 LEU A N 1
ATOM 3022 C CA . LEU A 1 398 ? 19.762 2.343 -28.629 1.00 91.75 398 LEU A CA 1
ATOM 3023 C C . LEU A 1 398 ? 19.805 3.824 -28.986 1.00 91.75 398 LEU A C 1
ATOM 3025 O O . LEU A 1 398 ? 20.865 4.349 -29.332 1.00 91.75 398 LEU A O 1
ATOM 3029 N N . LYS A 1 399 ? 18.651 4.489 -28.945 1.00 90.31 399 LYS A N 1
ATOM 3030 C CA . LYS A 1 399 ? 18.526 5.923 -29.217 1.00 90.31 399 LYS A CA 1
ATOM 3031 C C . LYS A 1 399 ? 17.610 6.568 -28.195 1.00 90.31 399 LYS A C 1
ATOM 3033 O O . LYS A 1 399 ? 16.516 6.066 -27.950 1.00 90.31 399 LYS A O 1
ATOM 3038 N N . PHE A 1 400 ? 18.043 7.712 -27.681 1.00 86.00 400 PHE A N 1
ATOM 3039 C CA . PHE A 1 400 ? 17.261 8.566 -26.796 1.00 86.00 400 PHE A CA 1
ATOM 3040 C C . PHE A 1 400 ? 17.029 9.933 -27.447 1.00 86.00 400 PHE A C 1
ATOM 3042 O O . PHE A 1 400 ? 17.859 10.400 -28.232 1.00 86.00 400 PHE A O 1
ATOM 3049 N N . THR A 1 401 ? 15.919 10.589 -27.114 1.00 81.88 401 THR A N 1
ATOM 3050 C CA . THR A 1 401 ? 15.684 11.996 -27.458 1.00 81.88 401 THR A CA 1
ATOM 3051 C C . THR A 1 401 ? 16.596 12.906 -26.619 1.00 81.88 401 THR A C 1
ATOM 3053 O O . THR A 1 401 ? 17.129 12.473 -25.595 1.00 81.88 401 THR A O 1
ATOM 3056 N N . PRO A 1 402 ? 16.765 14.193 -26.977 1.00 77.75 402 PRO A N 1
ATOM 3057 C CA . PRO A 1 402 ? 17.477 15.152 -26.125 1.00 77.75 402 PRO A CA 1
ATOM 3058 C C . PRO A 1 402 ? 16.852 15.334 -24.732 1.00 77.75 402 PRO A C 1
ATOM 3060 O O . PRO A 1 402 ? 17.561 15.669 -23.789 1.00 77.75 402 PRO A O 1
ATOM 3063 N N . ALA A 1 403 ? 15.541 15.097 -24.604 1.00 76.50 403 ALA A N 1
ATOM 3064 C CA . ALA A 1 403 ? 14.825 15.084 -23.327 1.00 76.50 403 ALA A CA 1
ATOM 3065 C C . ALA A 1 403 ? 15.059 13.789 -22.525 1.00 76.50 403 ALA A C 1
ATOM 3067 O O . ALA A 1 403 ? 14.677 13.713 -21.362 1.00 76.50 403 ALA A O 1
ATOM 3068 N N . GLY A 1 404 ? 15.710 12.793 -23.137 1.00 76.06 404 GLY A N 1
ATOM 3069 C CA . GLY A 1 404 ? 16.071 11.526 -22.520 1.00 76.06 404 GLY A CA 1
ATOM 3070 C C . GLY A 1 404 ? 15.121 10.363 -22.803 1.00 76.06 404 GLY A C 1
ATOM 3071 O O . GLY A 1 404 ? 15.401 9.246 -22.379 1.00 76.06 404 GLY A O 1
ATOM 3072 N N . ASP A 1 405 ? 14.012 10.587 -23.507 1.00 81.12 405 ASP A N 1
ATOM 3073 C CA . ASP A 1 405 ? 13.029 9.536 -23.797 1.00 81.12 405 ASP A CA 1
ATOM 3074 C C . ASP A 1 405 ? 13.601 8.472 -24.725 1.00 81.12 405 ASP A C 1
ATOM 3076 O O . ASP A 1 405 ? 14.304 8.802 -25.682 1.00 81.12 405 ASP A O 1
ATOM 3080 N N . LEU A 1 406 ? 13.251 7.203 -24.505 1.00 85.88 406 LEU A N 1
ATOM 3081 C CA . LEU A 1 406 ? 13.654 6.129 -25.407 1.00 85.88 406 LEU A CA 1
ATOM 3082 C C . LEU A 1 406 ? 12.954 6.313 -26.756 1.00 85.88 406 LEU A C 1
ATOM 3084 O O . LEU A 1 406 ? 11.731 6.376 -26.839 1.00 85.88 406 LEU A O 1
ATOM 3088 N N . GLN A 1 407 ? 13.743 6.422 -27.819 1.00 88.50 407 GLN A N 1
ATOM 3089 C CA . GLN A 1 407 ? 13.251 6.557 -29.187 1.00 88.50 407 GLN A CA 1
ATOM 3090 C C . GLN A 1 407 ? 13.312 5.224 -29.934 1.00 88.50 407 GLN A C 1
ATOM 3092 O O . GLN A 1 407 ? 12.397 4.907 -30.687 1.00 88.50 407 GLN A O 1
ATOM 3097 N N . ALA A 1 408 ? 14.390 4.459 -29.742 1.00 90.38 408 ALA A N 1
ATOM 3098 C CA . ALA A 1 408 ? 14.559 3.150 -30.360 1.00 90.38 408 ALA A CA 1
ATOM 3099 C C . ALA A 1 408 ? 15.427 2.227 -29.503 1.00 90.38 408 ALA A C 1
ATOM 3101 O O . ALA A 1 408 ? 16.431 2.674 -28.939 1.00 90.38 408 ALA A O 1
ATOM 3102 N N . PHE A 1 409 ? 15.077 0.943 -29.474 1.00 92.81 409 PHE A N 1
ATOM 3103 C CA . PHE A 1 409 ? 15.776 -0.100 -28.737 1.00 92.81 409 PHE A CA 1
ATOM 3104 C C . PHE A 1 409 ? 15.672 -1.454 -29.443 1.00 92.81 409 PHE A C 1
ATOM 3106 O O . PHE A 1 409 ? 14.573 -1.976 -29.611 1.00 92.81 409 PHE A O 1
ATOM 3113 N N . ASP A 1 410 ? 16.817 -2.034 -29.808 1.00 94.56 410 ASP A N 1
ATOM 3114 C CA . ASP A 1 410 ? 16.896 -3.403 -30.322 1.00 94.56 410 ASP A CA 1
ATOM 3115 C C . ASP A 1 410 ? 17.828 -4.225 -29.443 1.00 94.56 410 ASP A C 1
ATOM 3117 O O . ASP A 1 410 ? 19.012 -3.888 -29.290 1.00 94.56 410 ASP A O 1
ATOM 3121 N N . ALA A 1 411 ? 17.311 -5.340 -28.933 1.00 95.31 411 ALA A N 1
ATOM 3122 C CA . ALA A 1 411 ? 18.067 -6.248 -28.092 1.00 95.31 411 ALA A CA 1
ATOM 3123 C C . ALA A 1 411 ? 17.786 -7.717 -28.412 1.00 95.31 411 ALA A C 1
ATOM 3125 O O . ALA A 1 411 ? 16.681 -8.098 -28.796 1.00 95.31 411 ALA A O 1
ATOM 3126 N N . THR A 1 412 ? 18.798 -8.555 -28.221 1.00 96.75 412 THR A N 1
ATOM 3127 C CA . THR A 1 412 ? 18.640 -10.009 -28.105 1.00 96.75 412 THR A CA 1
ATOM 3128 C C . THR A 1 412 ? 18.942 -10.421 -26.682 1.00 96.75 412 THR A C 1
ATOM 3130 O O . THR A 1 412 ? 19.836 -9.842 -26.069 1.00 96.75 412 THR A O 1
ATOM 3133 N N . PHE A 1 413 ? 18.250 -11.426 -26.164 1.00 95.81 413 PHE A N 1
ATOM 3134 C CA . PHE A 1 413 ? 18.431 -11.870 -24.790 1.00 95.81 413 PHE A CA 1
ATOM 3135 C C . PHE A 1 413 ? 18.388 -13.386 -24.663 1.00 95.81 413 PHE A C 1
ATOM 3137 O O . PHE A 1 413 ? 17.773 -14.089 -25.465 1.00 95.81 413 PHE A O 1
ATOM 3144 N N . VAL A 1 414 ? 19.048 -13.862 -23.616 1.00 94.69 414 VAL A N 1
ATOM 3145 C CA . VAL A 1 414 ? 18.979 -15.220 -23.105 1.00 94.69 414 VAL A CA 1
ATOM 3146 C C . VAL A 1 414 ? 18.744 -15.111 -21.609 1.00 94.69 414 VAL A C 1
ATOM 3148 O O . VAL A 1 414 ? 19.548 -14.494 -20.915 1.00 94.69 414 VAL A O 1
ATOM 3151 N N . GLN A 1 415 ? 17.673 -15.723 -21.124 1.00 92.75 415 GLN A N 1
ATOM 3152 C CA . GLN A 1 415 ? 17.324 -15.807 -19.715 1.00 92.75 415 GLN A CA 1
ATOM 3153 C C . GLN A 1 415 ? 17.224 -17.273 -19.305 1.00 92.75 415 GLN A C 1
ATOM 3155 O O . GLN A 1 415 ? 16.731 -18.113 -20.051 1.00 92.75 415 GLN A O 1
ATOM 3160 N N . ARG A 1 416 ? 17.684 -17.570 -18.098 1.00 91.94 416 ARG A N 1
ATOM 3161 C CA . ARG A 1 416 ? 17.491 -18.838 -17.404 1.00 91.94 416 ARG A CA 1
ATOM 3162 C C . ARG A 1 416 ? 16.995 -18.541 -16.007 1.00 91.94 416 ARG A C 1
ATOM 3164 O O . ARG A 1 416 ? 17.535 -17.650 -15.350 1.00 91.94 416 ARG A O 1
ATOM 3171 N N . CYS A 1 417 ? 15.997 -19.293 -15.579 1.00 87.75 417 CYS A N 1
ATOM 3172 C CA . CYS A 1 417 ? 15.456 -19.194 -14.233 1.00 87.75 417 CYS A CA 1
ATOM 3173 C C . CYS A 1 417 ? 16.201 -20.137 -13.285 1.00 87.75 417 CYS A C 1
ATOM 3175 O O . CYS A 1 417 ? 16.698 -21.171 -13.721 1.00 87.75 417 CYS A O 1
ATOM 3177 N N . ASP A 1 418 ? 16.259 -19.769 -12.004 1.00 75.31 418 ASP A N 1
ATOM 3178 C CA . ASP A 1 418 ? 16.925 -20.489 -10.908 1.00 75.31 418 ASP A CA 1
ATOM 3179 C C . ASP A 1 418 ? 18.450 -20.284 -10.784 1.00 75.31 418 ASP A C 1
ATOM 3181 O O . ASP A 1 418 ? 19.125 -19.636 -11.584 1.00 75.31 418 ASP A O 1
ATOM 3185 N N . TYR A 1 419 ? 19.007 -20.864 -9.717 1.00 65.38 419 TYR A N 1
ATOM 3186 C CA . TYR A 1 419 ? 20.424 -20.812 -9.342 1.00 65.38 419 TYR A CA 1
ATOM 3187 C C . TYR A 1 419 ? 21.340 -21.739 -10.159 1.00 65.38 419 TYR A C 1
ATOM 3189 O O . TYR A 1 419 ? 22.504 -21.912 -9.790 1.00 65.38 419 TYR A O 1
ATOM 3197 N N . HIS A 1 420 ? 20.845 -22.383 -11.222 1.00 65.25 420 HIS A N 1
ATOM 3198 C CA . HIS A 1 420 ? 21.628 -23.361 -11.975 1.00 65.25 420 HIS A CA 1
ATOM 3199 C C . HIS A 1 420 ? 21.977 -22.852 -13.383 1.00 65.25 420 HIS A C 1
ATOM 3201 O O . HIS A 1 420 ? 21.074 -22.521 -14.150 1.00 65.25 420 HIS A O 1
ATOM 3207 N N . PRO A 1 421 ? 23.266 -22.834 -13.778 1.00 65.88 421 PRO A N 1
ATOM 3208 C CA . PRO A 1 421 ? 23.678 -22.368 -15.106 1.00 65.88 421 PRO A CA 1
ATOM 3209 C C . PRO A 1 421 ? 23.131 -23.235 -16.252 1.00 65.88 421 PRO A C 1
ATOM 3211 O O . PRO A 1 421 ? 22.981 -22.742 -17.367 1.00 65.88 421 PRO A O 1
ATOM 3214 N N . ASP A 1 422 ? 22.795 -24.498 -15.968 1.00 76.31 422 ASP A N 1
ATOM 3215 C CA . ASP A 1 422 ? 22.221 -25.439 -16.945 1.00 76.31 422 ASP A CA 1
ATOM 3216 C C . ASP A 1 422 ? 20.681 -25.446 -16.966 1.00 76.31 422 ASP A C 1
ATOM 3218 O O . ASP A 1 422 ? 20.080 -26.368 -17.517 1.00 76.31 422 ASP A O 1
ATOM 3222 N N . ALA A 1 423 ? 20.020 -24.469 -16.334 1.00 83.38 423 ALA A N 1
ATOM 3223 C CA . ALA A 1 423 ? 18.569 -24.349 -16.438 1.00 83.38 423 ALA A CA 1
ATOM 3224 C C . ALA A 1 423 ? 18.141 -24.095 -17.903 1.00 83.38 423 ALA A C 1
ATOM 3226 O O . ALA A 1 423 ? 18.887 -23.447 -18.651 1.00 83.38 423 ALA A O 1
ATOM 3227 N N . PRO A 1 424 ? 16.962 -24.596 -18.327 1.00 89.75 424 PRO A N 1
ATOM 3228 C CA . PRO A 1 424 ? 16.471 -24.395 -19.686 1.00 89.75 424 PRO A CA 1
ATOM 3229 C C . PRO A 1 424 ? 16.413 -22.909 -20.048 1.00 89.75 424 PRO A C 1
ATOM 3231 O O . PRO A 1 424 ? 15.942 -22.083 -19.268 1.00 89.75 424 PRO A O 1
ATOM 3234 N N . ALA A 1 425 ? 16.922 -22.565 -21.227 1.00 91.25 425 ALA A N 1
ATOM 3235 C CA . ALA A 1 425 ? 17.048 -21.181 -21.656 1.00 91.25 425 ALA A CA 1
ATOM 3236 C C . ALA A 1 425 ? 15.806 -20.678 -22.401 1.00 91.25 425 ALA A C 1
ATOM 3238 O O . ALA A 1 425 ? 15.387 -21.260 -23.405 1.00 91.25 425 ALA A O 1
ATOM 3239 N N . LEU A 1 426 ? 15.302 -19.521 -21.981 1.00 94.00 426 LEU A N 1
ATOM 3240 C CA . LEU A 1 426 ? 14.493 -18.623 -22.793 1.00 94.00 426 LEU A CA 1
ATOM 3241 C C . LEU A 1 426 ? 15.417 -17.757 -23.649 1.00 94.00 426 LEU A C 1
ATOM 3243 O O . LEU A 1 426 ? 16.355 -17.147 -23.145 1.00 94.00 426 LEU A O 1
ATOM 3247 N N . GLN A 1 427 ? 15.141 -17.661 -24.941 1.00 95.25 427 GLN A N 1
ATOM 3248 C CA . GLN A 1 427 ? 15.870 -16.808 -25.873 1.00 95.25 427 GLN A CA 1
ATOM 3249 C C . GLN A 1 427 ? 14.888 -15.917 -26.613 1.00 95.25 427 GLN A C 1
ATOM 3251 O O . GLN A 1 427 ? 13.808 -16.371 -27.001 1.00 95.25 427 GLN A O 1
ATOM 3256 N N . GLY A 1 428 ? 15.271 -14.673 -26.869 1.00 94.50 428 GLY A N 1
ATOM 3257 C CA . GLY A 1 428 ? 14.410 -13.777 -27.615 1.00 94.50 428 GLY A CA 1
ATOM 3258 C C . GLY A 1 428 ? 15.106 -12.610 -28.285 1.00 94.50 428 GLY A C 1
ATOM 3259 O O . GLY A 1 428 ? 16.292 -12.338 -28.090 1.00 94.50 428 GLY A O 1
ATOM 3260 N N . GLN A 1 429 ? 14.329 -11.941 -29.127 1.00 94.62 429 GLN A N 1
ATOM 3261 C CA . GLN A 1 429 ? 14.703 -10.740 -29.853 1.00 94.62 429 GLN A CA 1
ATOM 3262 C C . GLN A 1 429 ? 13.582 -9.717 -29.710 1.00 94.62 429 GLN A C 1
ATOM 3264 O O . GLN A 1 429 ? 12.417 -10.048 -29.928 1.00 94.62 429 GLN A O 1
ATOM 3269 N N . LEU A 1 430 ? 13.952 -8.487 -29.374 1.00 95.44 430 LEU A N 1
ATOM 3270 C CA . LEU A 1 430 ? 13.063 -7.352 -29.186 1.00 95.44 430 LEU A CA 1
ATOM 3271 C C . LEU A 1 430 ? 13.481 -6.219 -30.124 1.00 95.44 430 LEU A C 1
ATOM 3273 O O . LEU A 1 430 ? 14.665 -5.892 -30.231 1.00 95.44 430 LEU A O 1
ATOM 3277 N N . ARG A 1 431 ? 12.492 -5.621 -30.786 1.00 94.38 431 ARG A N 1
ATOM 3278 C CA . ARG A 1 431 ? 12.593 -4.352 -31.501 1.00 94.38 431 ARG A CA 1
ATOM 3279 C C . ARG A 1 431 ? 11.509 -3.431 -30.976 1.00 94.38 431 ARG A C 1
ATOM 3281 O O . ARG A 1 431 ? 10.325 -3.762 -31.043 1.00 94.38 431 ARG A O 1
ATOM 3288 N N . PHE A 1 432 ? 11.937 -2.269 -30.519 1.00 92.62 432 PHE A N 1
ATOM 3289 C CA . PHE A 1 432 ? 11.074 -1.193 -30.090 1.00 92.62 432 PHE A CA 1
ATOM 3290 C C . PHE A 1 432 ? 11.468 0.107 -30.783 1.00 92.62 432 PHE A C 1
ATOM 3292 O O . PHE A 1 432 ? 12.625 0.524 -30.784 1.00 92.62 432 PHE A O 1
ATOM 3299 N N . ASP A 1 433 ? 10.467 0.763 -31.333 1.00 90.56 433 ASP A N 1
ATOM 3300 C CA . ASP A 1 433 ? 10.470 2.083 -31.917 1.00 90.56 433 ASP A CA 1
ATOM 3301 C C . ASP A 1 433 ? 9.296 2.832 -31.282 1.00 90.56 433 ASP A C 1
ATOM 3303 O O . ASP A 1 433 ? 8.149 2.365 -31.303 1.00 90.56 433 ASP A O 1
ATOM 3307 N N . LYS A 1 434 ? 9.593 3.986 -30.673 1.00 83.31 434 LYS A N 1
ATOM 3308 C CA . LYS A 1 434 ? 8.556 4.845 -30.104 1.00 83.31 434 LYS A CA 1
ATOM 3309 C C . LYS A 1 434 ? 7.633 5.295 -31.250 1.00 83.31 434 LYS A C 1
ATOM 3311 O O . LYS A 1 434 ? 8.159 5.859 -32.215 1.00 83.31 434 LYS A O 1
ATOM 3316 N N . PRO A 1 435 ? 6.319 5.011 -31.171 1.00 65.00 435 PRO A N 1
ATOM 3317 C CA . PRO A 1 435 ? 5.374 5.324 -32.239 1.00 65.00 435 PRO A CA 1
ATOM 3318 C C . PRO A 1 435 ? 5.216 6.825 -32.490 1.00 65.00 435 PRO A C 1
ATOM 3320 O O . PRO A 1 435 ? 5.458 7.627 -31.553 1.00 65.00 435 PRO A O 1
#

Radius of gyration: 31.02 Å; chains: 1; bounding box: 86×57×80 Å

Foldseek 3Di:
DDVVVVVVVVCVLCVLVVLCVVQVFPCSVVLVVLSVPDSVDPVSVVVSNVCSVPGDGPVVVVVVVVVVPDPPPDPPPPDPDDPLLLVLFAQLLVLLVLLLVFFPLSLLVNLQSLLVNCVVVPQVLRDHSVLCPPPPSVLVNQLSSQVSLLVLADPVCNVQDDSVQLSVLLVQLVVLLVVLVVDDPPSSVVSNSVSSNSNSVSSSSSSVSSNNSCCVSPPPRDHDPQDPSNVVSSVVRVVVVCCVVVVVVCLVPVPPDPPPPPPPDDDDDDDDPPDDDPDPFDDADDFDPDAWKKWKTWDPPFQACNSPTDIDGPVFWDKDFPDDFDPQAWTWIWIAGPVRQKIKIWTKGAQPPDYDDFFKFWFDAFDAAPRPSGIGIWIHMNPDTARTKGWMKGWPDWDADPVGHTAWTKMWIWIAHHRDPPGMIMTMITTHGDD